Protein AF-A0A5C9EFV5-F1 (afdb_monomer)

Radius of gyration: 34.02 Å; Cα contacts (8 Å, |Δi|>4): 359; chains: 1; bounding box: 57×79×94 Å

Sequence (407 aa):
MDTKHDFLTAEFLHILFFQQKNLLIYPYVDIENLRTLEKFLIGYKIIEIESSDLFNIKDVVTLEIEENESRQKSFFIISNLPRKDIQALSKVKGLHCIINTSANLTDLKTQAFILYNKKRQQFVNYPMEEQDLTFEKKIFAEKNDDESYSSTLDKIHEISKKLVYKINAESNKKKVSEILEEYSKEEAQKIIEYTLNFYGIEASVLDLEMVGNTKHSANNSNGNRTIDSTISEEYQKIISSNKMLSAEFVPTLHDYRFNNVNESNLDLDELYSPESLYIYLRKHHWKDGIPKDFLKEWLKMENTGYKLTEQDILDFEILLNELKVPTKTLLNIMDTKNLNKKHEKPLIKQENPFSPKNQKETMEKKIRDMKKRSSEAIPSVEDFENFKVWILRKLDNLEHSLDKNFG

Mean predicted aligned error: 20.83 Å

Foldseek 3Di:
DDDLCNQVDLLLLCQVQLVLAEAEEDDFDDVSSVVLSVLSVPQADEAEEEPVVDPQVLVVQLVVQVVPLPPTHHEYEYEADDPVVVVVNLPRPSYGYYYHHNDDCLPPDGPRYFYAYPVVRDTDPDPPVPDDSPVSVCLVVVDPDPVRSSVVSVLLVVLLVVLVVVLVVDDDLVVLCVSCVVDQLVVSVSSVSSSCNRNVPDCVSHPNPPNDDPDDDDDDDPDDDDPLNVQLVLLVLQCPFPVLLNVLLQVLLLVCCVVPPDPVPDDPCLNPDSSNVSSCCCVPPAVVHDDLVSVLSSQVSPPVNDDDDPVNLVSVLVSCVVRVPPPVSVVVSPVVPPPPDDDDDDDDDDDDDDDDDDDDDPPVVVVVVVVPPPDDDQDDVVPVVVNVVVVVVVVVVVVVVVVVVVD

pLDDT: mean 72.04, std 18.3, range [24.36, 94.25]

Solvent-accessible surface area (backbone atoms only — not comparable to full-atom values): 25066 Å² total; per-residue (Å²): 132,90,54,67,61,77,60,78,44,44,68,50,41,42,38,49,44,45,62,57,47,22,37,32,41,24,55,59,68,65,63,75,42,54,57,52,52,54,68,43,46,79,80,47,46,80,43,80,42,62,44,89,80,47,98,54,59,57,60,56,53,50,52,56,49,69,76,24,77,88,80,50,52,62,31,34,42,35,36,66,46,52,68,72,55,53,61,57,48,59,70,51,80,91,67,36,37,42,38,31,15,68,54,90,57,93,82,67,86,60,91,62,46,41,39,35,33,62,88,76,73,41,58,75,77,49,74,63,90,79,53,90,52,65,64,46,44,44,52,62,67,74,48,101,46,91,66,54,44,48,55,51,52,50,50,52,50,55,50,32,52,53,48,52,54,51,60,72,68,65,85,55,75,73,62,55,51,66,75,36,67,91,42,56,64,72,53,38,49,48,48,49,50,21,35,33,61,75,70,70,50,66,67,87,81,52,80,78,72,68,79,66,80,94,68,90,76,94,76,88,77,97,66,84,80,49,73,65,56,56,46,48,54,51,50,50,50,49,58,70,48,57,66,69,62,31,64,30,43,55,58,47,51,52,54,49,39,70,77,75,48,67,72,91,78,52,56,78,62,41,77,74,34,69,66,50,32,47,45,48,38,43,67,74,75,21,69,95,44,84,52,70,66,58,55,51,54,49,71,60,21,75,87,71,67,54,82,83,48,78,65,54,52,51,52,50,53,53,51,39,56,75,69,69,51,70,70,85,57,52,68,77,64,64,73,61,84,76,80,88,83,84,83,79,82,88,81,90,82,89,82,85,80,91,86,90,89,86,91,82,82,66,66,74,62,54,62,63,56,64,79,70,65,90,76,75,78,80,62,56,75,89,47,47,69,62,29,49,54,52,50,54,55,51,52,55,53,50,52,61,52,51,57,67,75,76,110

Secondary structure (DSSP, 8-state):
---TTTT-SHHHHIIIIIS--EEEEES---HHHHHGGGGG-TT-EEEEEEGGG-S-HHHHHHHHHHHHTTT--EEEEEES--HHHHHHHTT-TT--EEEE--S--TT---SSEEEEETTTTEESSS-GGGS--HHHHHHHHT-SSTTHHHHHHHHHHHHHHHHHHHHHTS--THHHHHHTTTS-HHHHHHHHHHHHHHHT--GGGS-GGGGS--S-----------HHHHHHHHHHHHHTS-HHHHHHHHHHHHHHHHHHS-GGGS-HHHHH-HHHHHHHHHHHT-TTSS-HHHHHHHHHTTTT-----HHHHHHHHHHHHHTT--GGGTHHHHT---SSS------------------SSSHHHHHHHHTS-S-PPPPPTTSHHHHHHHHHHHHHHHHHHHHTT--

Nearest PDB structures (foldseek):
  6gco-assembly1_B  TM=2.191E-01  e=9.949E-02  Aquifex aeolicus VF5
  8glv-assembly1_Lm  TM=2.754E-01  e=6.077E+00  Chlamydomonas reinhardtii

Structure (mmCIF, N/CA/C/O backbone):
data_AF-A0A5C9EFV5-F1
#
_entry.id   AF-A0A5C9EFV5-F1
#
loop_
_atom_site.group_PDB
_atom_site.id
_atom_site.type_symbol
_atom_site.label_atom_id
_atom_site.label_alt_id
_atom_site.label_comp_id
_atom_site.label_asym_id
_atom_site.label_entity_id
_atom_site.label_seq_id
_atom_site.pdbx_PDB_ins_code
_atom_site.Cartn_x
_atom_site.Cartn_y
_atom_site.Cartn_z
_atom_site.occupancy
_atom_site.B_iso_or_equiv
_atom_site.auth_seq_id
_atom_site.auth_comp_id
_atom_site.auth_asym_id
_atom_site.auth_atom_id
_atom_site.pdbx_PDB_model_num
ATOM 1 N N . MET A 1 1 ? -17.989 5.812 -25.785 1.00 41.50 1 MET A N 1
ATOM 2 C CA . MET A 1 1 ? -17.240 7.029 -25.438 1.00 41.50 1 MET A CA 1
ATOM 3 C C . MET A 1 1 ? -16.532 6.699 -24.149 1.00 41.50 1 MET A C 1
ATOM 5 O O . MET A 1 1 ? -17.233 6.353 -23.207 1.00 41.50 1 MET A O 1
ATOM 9 N N . ASP A 1 2 ? -15.203 6.677 -24.162 1.00 46.69 2 ASP A N 1
ATOM 10 C CA . ASP A 1 2 ? -14.411 6.432 -22.956 1.00 46.69 2 ASP A CA 1
ATOM 11 C C . ASP A 1 2 ? -14.630 7.619 -22.016 1.00 46.69 2 ASP A C 1
ATOM 13 O O . ASP A 1 2 ? -14.449 8.772 -22.418 1.00 46.69 2 ASP A O 1
ATOM 17 N N . THR A 1 3 ? -15.098 7.369 -20.796 1.00 54.97 3 THR A N 1
ATOM 18 C CA . THR A 1 3 ? -15.036 8.399 -19.762 1.00 54.97 3 THR A CA 1
ATOM 19 C C . THR A 1 3 ? -13.633 8.361 -19.176 1.00 54.97 3 THR A C 1
ATOM 21 O O . THR A 1 3 ? -13.035 7.291 -19.060 1.00 54.97 3 THR A O 1
ATOM 24 N N . LYS A 1 4 ? -13.083 9.518 -18.785 1.00 60.75 4 LYS A N 1
ATOM 25 C CA . LYS A 1 4 ? -11.740 9.571 -18.182 1.00 60.75 4 LYS A CA 1
ATOM 26 C C . LYS A 1 4 ? -11.605 8.630 -16.973 1.00 60.75 4 LYS A C 1
ATOM 28 O O . LYS A 1 4 ? -10.509 8.193 -16.676 1.00 60.75 4 LYS A O 1
ATOM 33 N N . HIS A 1 5 ? -12.709 8.254 -16.326 1.00 65.81 5 HIS A N 1
ATOM 34 C CA . HIS A 1 5 ? -12.745 7.435 -15.113 1.00 65.81 5 HIS A CA 1
ATOM 35 C C . HIS A 1 5 ? -13.017 5.940 -15.360 1.00 65.81 5 HIS A C 1
ATOM 37 O O . HIS A 1 5 ? -13.234 5.203 -14.404 1.00 65.81 5 HIS A O 1
ATOM 43 N N . ASP A 1 6 ? -12.983 5.467 -16.610 1.00 72.12 6 ASP A N 1
ATOM 44 C CA . ASP A 1 6 ? -13.319 4.080 -16.980 1.00 72.12 6 ASP A CA 1
ATOM 45 C C . ASP A 1 6 ? -12.521 3.001 -16.218 1.00 72.12 6 ASP A C 1
ATOM 47 O O . ASP A 1 6 ? -12.965 1.857 -16.120 1.00 72.12 6 ASP A O 1
ATOM 51 N N . PHE A 1 7 ? -11.332 3.341 -15.716 1.00 84.19 7 PHE A N 1
ATOM 52 C CA . PHE A 1 7 ? -10.447 2.418 -15.005 1.00 84.19 7 PHE A CA 1
ATOM 53 C C . PHE A 1 7 ? -10.453 2.591 -13.481 1.00 84.19 7 PHE A C 1
ATOM 55 O O . PHE A 1 7 ? -9.863 1.775 -12.773 1.00 84.19 7 PHE A O 1
ATOM 62 N N . LEU A 1 8 ? -11.144 3.603 -12.952 1.00 85.81 8 LEU A N 1
ATOM 63 C CA . LEU A 1 8 ? -11.258 3.830 -11.513 1.00 85.81 8 LEU A CA 1
ATOM 64 C C . LEU A 1 8 ? -12.313 2.900 -10.913 1.00 85.81 8 LEU A C 1
ATOM 66 O O . LEU A 1 8 ? -13.457 3.281 -10.681 1.00 85.81 8 LEU A O 1
ATOM 70 N N . THR A 1 9 ? -11.919 1.650 -10.693 1.00 89.31 9 THR A N 1
ATOM 71 C CA . THR A 1 9 ? -12.794 0.601 -10.159 1.00 89.31 9 THR A CA 1
ATOM 72 C C . THR A 1 9 ? -12.102 -0.175 -9.040 1.00 89.31 9 THR A C 1
ATOM 74 O O . THR A 1 9 ? -10.874 -0.143 -8.904 1.00 89.31 9 THR A O 1
ATOM 77 N N . ALA A 1 10 ? -12.896 -0.891 -8.241 1.00 89.81 10 ALA A N 1
ATOM 78 C CA . ALA A 1 10 ? -12.413 -1.723 -7.139 1.00 89.81 10 ALA A CA 1
ATOM 79 C 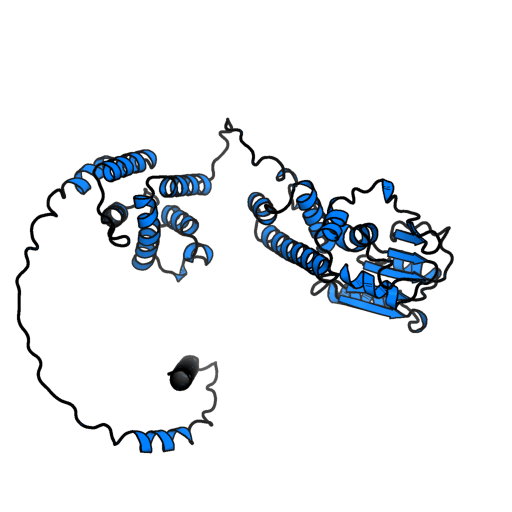C . ALA A 1 10 ? -11.433 -2.806 -7.614 1.00 89.81 10 ALA A C 1
ATOM 81 O O . ALA A 1 10 ? -10.471 -3.126 -6.923 1.00 89.81 10 ALA A O 1
ATOM 82 N N . GLU A 1 11 ? -11.645 -3.330 -8.816 1.00 92.56 11 GLU A N 1
ATOM 83 C CA . GLU A 1 11 ? -10.840 -4.365 -9.446 1.00 92.56 11 GLU A CA 1
ATOM 84 C C . GLU A 1 11 ? -9.418 -3.870 -9.748 1.00 92.56 11 GLU A C 1
ATOM 86 O O . GLU A 1 11 ? -8.435 -4.537 -9.417 1.00 92.56 11 GLU A O 1
ATOM 91 N N . PHE A 1 12 ? -9.289 -2.682 -10.346 1.00 92.88 12 PHE A N 1
ATOM 92 C CA . PHE A 1 12 ? -7.975 -2.093 -10.620 1.00 92.88 12 PHE A CA 1
ATOM 93 C C . PHE A 1 12 ? -7.269 -1.662 -9.335 1.00 92.88 12 PHE A C 1
ATOM 95 O O . PHE A 1 12 ? -6.064 -1.887 -9.215 1.00 92.88 12 PHE A O 1
ATOM 102 N N . LEU A 1 13 ? -8.008 -1.130 -8.354 1.00 92.62 13 LEU A N 1
ATOM 103 C CA . LEU A 1 13 ? -7.461 -0.817 -7.034 1.00 92.62 13 LEU A CA 1
ATOM 104 C C . LEU A 1 13 ? -6.900 -2.073 -6.350 1.00 92.62 13 LEU A C 1
ATOM 106 O O . LEU A 1 13 ? -5.779 -2.063 -5.844 1.00 92.62 13 LEU A O 1
ATOM 110 N N . HIS A 1 14 ? -7.652 -3.172 -6.378 1.00 93.69 14 HIS A N 1
ATOM 111 C CA . HIS A 1 14 ? -7.229 -4.449 -5.814 1.00 93.69 14 HIS A CA 1
ATOM 112 C C . HIS A 1 14 ? -5.918 -4.943 -6.439 1.00 93.69 14 HIS A C 1
ATOM 114 O O . HIS A 1 14 ? -4.986 -5.307 -5.724 1.00 93.69 14 HIS A O 1
ATOM 120 N N . ILE A 1 15 ? -5.821 -4.925 -7.771 1.00 93.31 15 ILE A N 1
ATOM 121 C CA . ILE A 1 15 ? -4.638 -5.407 -8.498 1.00 93.31 15 ILE A CA 1
ATOM 122 C C . ILE A 1 15 ? -3.411 -4.534 -8.234 1.00 93.31 15 ILE A C 1
ATOM 124 O O . ILE A 1 15 ? -2.340 -5.061 -7.925 1.00 93.31 15 ILE A O 1
ATOM 128 N N . LEU A 1 16 ? -3.563 -3.221 -8.412 1.00 93.19 16 LEU A N 1
ATOM 129 C CA . LEU A 1 16 ? -2.438 -2.292 -8.464 1.00 93.19 16 LEU A CA 1
ATOM 130 C C . LEU A 1 16 ? -1.986 -1.871 -7.069 1.00 93.19 16 LEU A C 1
ATOM 132 O O . LEU A 1 16 ? -0.789 -1.850 -6.807 1.00 93.19 16 LEU A O 1
ATOM 136 N N . PHE A 1 17 ? -2.925 -1.589 -6.163 1.00 92.69 17 PHE A N 1
ATOM 137 C CA . PHE A 1 17 ? -2.597 -1.135 -4.816 1.00 92.69 17 PHE A CA 1
ATOM 138 C C . PHE A 1 17 ? -2.455 -2.306 -3.840 1.00 92.69 17 PHE A C 1
ATOM 140 O O . PHE A 1 17 ? -1.392 -2.484 -3.267 1.00 92.69 17 PHE A O 1
ATOM 147 N N . PHE A 1 18 ? -3.464 -3.159 -3.652 1.00 91.38 18 PHE A N 1
ATOM 148 C CA . PHE A 1 18 ? -3.386 -4.190 -2.600 1.00 91.38 18 PHE A CA 1
ATOM 149 C C . PHE A 1 18 ? -2.486 -5.377 -2.973 1.00 91.38 18 PHE A C 1
ATOM 151 O O . PHE A 1 18 ? -1.649 -5.815 -2.182 1.00 91.38 18 PHE A O 1
ATOM 158 N N . GLN A 1 19 ? -2.641 -5.900 -4.188 1.00 90.12 19 GLN A N 1
ATOM 159 C CA . GLN A 1 19 ? -1.927 -7.094 -4.646 1.00 90.12 19 GLN A CA 1
ATOM 160 C C . GLN A 1 19 ? -0.561 -6.790 -5.270 1.00 90.12 19 GLN A C 1
ATOM 162 O O . GLN A 1 19 ? 0.236 -7.712 -5.430 1.00 90.12 19 GLN A O 1
ATOM 167 N N . GLN A 1 20 ? -0.292 -5.532 -5.638 1.00 90.38 20 GLN A N 1
ATOM 168 C CA . GLN A 1 20 ? 0.969 -5.094 -6.250 1.00 90.38 20 GLN A CA 1
ATOM 169 C C . GLN A 1 20 ? 1.360 -5.896 -7.511 1.00 90.38 20 GLN A C 1
ATOM 171 O O . GLN A 1 20 ? 2.540 -6.136 -7.781 1.00 90.38 20 GLN A O 1
ATOM 176 N N . LYS A 1 21 ? 0.369 -6.339 -8.300 1.00 91.50 21 LYS A N 1
ATOM 177 C CA . LYS A 1 21 ? 0.579 -7.183 -9.491 1.00 91.50 21 LYS A CA 1
ATOM 178 C C . LYS A 1 21 ? 0.757 -6.343 -10.753 1.00 91.50 21 LYS A C 1
ATOM 180 O O . LYS A 1 21 ? 0.131 -5.300 -10.917 1.00 91.50 21 LYS A O 1
ATOM 185 N N . ASN A 1 22 ? 1.565 -6.845 -11.688 1.00 93.25 22 ASN A N 1
ATOM 186 C CA . ASN A 1 22 ? 1.718 -6.210 -12.994 1.00 93.25 22 ASN A CA 1
ATOM 187 C C . ASN A 1 22 ? 0.453 -6.367 -13.829 1.00 93.25 22 ASN A C 1
ATOM 189 O O . ASN A 1 22 ? -0.127 -7.454 -13.904 1.00 93.25 22 ASN A O 1
ATOM 193 N N . LEU A 1 23 ? 0.080 -5.303 -14.524 1.00 93.62 23 LEU A N 1
ATOM 194 C CA . LEU A 1 23 ? -1.123 -5.247 -15.333 1.00 93.62 23 LEU A CA 1
ATOM 195 C C . LEU A 1 23 ? -0.762 -5.074 -16.804 1.00 93.62 23 LEU A C 1
ATOM 197 O O . LEU A 1 23 ? 0.109 -4.292 -17.169 1.00 93.62 23 LEU A O 1
ATOM 201 N N . LEU A 1 24 ? -1.462 -5.793 -17.667 1.00 92.75 24 LEU A N 1
ATOM 202 C CA . LEU A 1 24 ? -1.334 -5.684 -19.105 1.00 92.75 24 LEU A CA 1
ATOM 203 C C . LEU A 1 24 ? -2.719 -5.454 -19.709 1.00 92.75 24 LEU A C 1
ATOM 205 O O . LEU A 1 24 ? -3.578 -6.335 -19.677 1.00 92.75 24 LEU A O 1
ATOM 209 N N . ILE A 1 25 ? -2.913 -4.278 -20.301 1.00 91.81 25 ILE A N 1
ATOM 210 C CA . ILE A 1 25 ? -4.151 -3.857 -20.955 1.00 91.81 25 ILE A CA 1
ATOM 211 C C . ILE A 1 25 ? -4.016 -3.989 -22.476 1.00 91.81 25 ILE A C 1
ATOM 213 O O . ILE A 1 25 ? -3.054 -3.513 -23.083 1.00 91.81 25 ILE A O 1
ATOM 217 N N . TYR A 1 26 ? -5.004 -4.637 -23.096 1.00 90.25 26 TYR A N 1
ATOM 218 C CA . TYR A 1 26 ? -5.111 -4.752 -24.549 1.00 90.25 26 TYR A CA 1
ATOM 219 C C . TYR A 1 26 ? -6.584 -4.795 -25.004 1.00 90.25 26 TYR A C 1
ATOM 221 O O . TYR A 1 26 ? -7.461 -5.232 -24.256 1.00 90.25 26 TYR A O 1
ATOM 229 N N . PRO A 1 27 ? -6.905 -4.398 -26.248 1.00 86.94 27 PRO A N 1
ATOM 230 C CA . PRO A 1 27 ? -6.030 -3.671 -27.169 1.00 86.94 27 PRO A CA 1
ATOM 231 C C . PRO A 1 27 ? -5.712 -2.265 -26.641 1.00 86.94 27 PRO A C 1
ATOM 233 O O . PRO A 1 27 ? -6.277 -1.851 -25.632 1.00 86.94 27 PRO A O 1
ATOM 236 N N . TYR A 1 28 ? -4.820 -1.565 -27.342 1.00 85.25 28 TYR A N 1
ATOM 237 C CA . TYR A 1 28 ? -4.296 -0.261 -26.945 1.00 85.25 28 TYR A CA 1
ATOM 238 C C . TYR A 1 28 ? -5.394 0.712 -26.503 1.00 85.25 28 TYR A C 1
ATOM 240 O O . TYR A 1 28 ? -6.413 0.857 -27.184 1.00 85.25 28 TYR A O 1
ATOM 248 N N . VAL A 1 29 ? -5.148 1.386 -25.383 1.00 85.88 29 VAL A N 1
ATOM 249 C CA . VAL A 1 29 ? -6.009 2.432 -24.822 1.00 85.88 29 VAL A CA 1
ATOM 250 C C . VAL A 1 29 ? -5.252 3.753 -24.783 1.00 85.88 29 VAL A C 1
ATOM 252 O O . VAL A 1 29 ? -4.029 3.756 -24.695 1.00 85.88 29 VAL A O 1
ATOM 255 N N . ASP A 1 30 ? -5.963 4.874 -24.861 1.00 84.12 30 ASP A N 1
ATOM 256 C CA . ASP A 1 30 ? -5.348 6.190 -24.695 1.00 84.12 30 ASP A CA 1
ATOM 257 C C . ASP A 1 30 ? -4.589 6.288 -23.358 1.00 84.12 30 ASP A C 1
ATOM 259 O O . ASP A 1 30 ? -5.085 5.855 -22.312 1.00 84.12 30 ASP A O 1
ATOM 263 N N . ILE A 1 31 ? -3.389 6.869 -23.406 1.00 80.75 31 ILE A N 1
ATOM 264 C CA . ILE A 1 31 ? -2.527 7.089 -22.244 1.00 80.75 31 ILE A CA 1
ATOM 265 C C . ILE A 1 31 ? -3.243 7.982 -21.230 1.00 80.75 31 ILE A C 1
ATOM 267 O O . ILE A 1 31 ? -3.146 7.717 -20.035 1.00 80.75 31 ILE A O 1
ATOM 271 N N . GLU A 1 32 ? -4.035 8.968 -21.672 1.00 82.50 32 GLU A N 1
ATOM 272 C CA . GLU A 1 32 ? -4.800 9.823 -20.750 1.00 82.50 32 GLU A CA 1
ATOM 273 C C . GLU A 1 32 ? -5.741 9.019 -19.844 1.00 82.50 32 GLU A C 1
ATOM 275 O O . GLU A 1 32 ? -5.890 9.337 -18.664 1.00 82.50 32 GLU A O 1
ATOM 280 N N . ASN A 1 33 ? -6.339 7.946 -20.365 1.00 81.12 33 ASN A N 1
ATOM 281 C CA . ASN A 1 33 ? -7.202 7.083 -19.566 1.00 81.12 33 ASN A CA 1
ATOM 282 C C . ASN A 1 33 ? -6.381 6.237 -18.586 1.00 81.12 33 ASN A C 1
ATOM 284 O O . ASN A 1 33 ? -6.825 6.001 -17.466 1.00 81.12 33 ASN A O 1
ATOM 288 N N . LEU A 1 34 ? -5.176 5.808 -18.969 1.00 83.75 34 LEU A N 1
ATOM 289 C CA . LEU A 1 34 ? -4.280 5.061 -18.082 1.00 83.75 34 LEU A CA 1
ATOM 290 C C . LEU A 1 34 ? -3.719 5.920 -16.953 1.00 83.75 34 LEU A C 1
ATOM 292 O O . LEU A 1 34 ? -3.556 5.410 -15.850 1.00 83.75 34 LEU A O 1
ATOM 296 N N . ARG A 1 35 ? -3.500 7.218 -17.186 1.00 83.31 35 ARG A N 1
ATOM 297 C CA . ARG A 1 35 ? -3.060 8.155 -16.142 1.00 83.31 35 ARG A CA 1
ATOM 298 C C . ARG A 1 35 ? -4.023 8.233 -14.962 1.00 83.31 35 ARG A C 1
ATOM 300 O O . ARG A 1 35 ? -3.625 8.546 -13.850 1.00 83.31 35 ARG A O 1
ATOM 307 N N . THR A 1 36 ? -5.295 7.883 -15.147 1.00 85.50 36 THR A N 1
ATOM 308 C CA . THR A 1 36 ? -6.224 7.803 -14.009 1.00 85.50 36 THR A CA 1
ATOM 309 C C . THR A 1 36 ? -5.881 6.690 -13.023 1.00 85.50 36 THR A C 1
ATOM 311 O O . THR A 1 36 ? -6.166 6.834 -11.837 1.00 85.50 36 THR A O 1
ATOM 314 N N . LEU A 1 37 ? -5.194 5.633 -13.469 1.00 88.00 37 LEU A N 1
ATOM 315 C CA . LEU A 1 37 ? -4.708 4.560 -12.601 1.00 88.00 37 LEU A CA 1
ATOM 316 C C . LEU A 1 37 ? -3.532 4.998 -11.722 1.00 88.00 37 LEU A C 1
ATOM 318 O O . LEU A 1 37 ? -3.262 4.337 -10.723 1.00 88.00 37 LEU A O 1
ATOM 322 N N . GLU A 1 38 ? -2.873 6.120 -12.032 1.00 87.75 38 GLU A N 1
ATOM 323 C CA . GLU A 1 38 ? -1.798 6.681 -11.201 1.00 87.75 38 GLU A CA 1
ATOM 324 C C . GLU A 1 38 ? -2.267 6.984 -9.781 1.00 87.75 38 GLU A C 1
ATOM 326 O O . GLU A 1 38 ? -1.493 6.868 -8.833 1.00 87.75 38 GLU A O 1
ATOM 331 N N . LYS A 1 39 ? -3.562 7.273 -9.613 1.00 87.25 39 LYS A N 1
ATOM 332 C CA . LYS A 1 39 ? -4.186 7.476 -8.303 1.00 87.25 39 LYS A CA 1
ATOM 333 C C . LYS A 1 39 ? -4.067 6.252 -7.381 1.00 87.25 39 LYS A C 1
ATOM 335 O O . LYS A 1 39 ? -4.182 6.397 -6.169 1.00 87.25 39 LYS A O 1
ATOM 340 N N . PHE A 1 40 ? -3.826 5.055 -7.923 1.00 90.50 40 PHE A N 1
ATOM 341 C CA . PHE A 1 40 ? -3.600 3.828 -7.148 1.00 90.50 40 PHE A CA 1
ATOM 342 C C . PHE A 1 40 ? -2.117 3.523 -6.902 1.00 90.50 40 PHE A C 1
ATOM 344 O O . PHE A 1 40 ? -1.806 2.525 -6.262 1.00 90.50 40 PHE A O 1
ATOM 351 N N . LEU A 1 41 ? -1.190 4.347 -7.396 1.00 89.25 41 LEU A N 1
ATOM 352 C CA . LEU A 1 41 ? 0.256 4.093 -7.353 1.00 89.25 41 LEU A CA 1
ATOM 353 C C . LEU A 1 41 ? 0.960 4.900 -6.253 1.00 89.25 41 LEU A C 1
ATOM 355 O O . LEU A 1 41 ? 2.090 5.363 -6.413 1.00 89.25 41 LEU A O 1
ATOM 359 N N . ILE A 1 42 ? 0.291 5.080 -5.117 1.00 87.69 42 ILE A N 1
ATOM 360 C CA . ILE A 1 42 ? 0.806 5.876 -4.000 1.00 87.69 42 ILE A CA 1
ATOM 361 C C . ILE A 1 42 ? 2.097 5.259 -3.452 1.00 87.69 42 ILE A C 1
ATOM 363 O O . ILE A 1 42 ? 2.193 4.051 -3.230 1.00 87.69 42 ILE A O 1
ATOM 367 N N . GLY A 1 43 ? 3.101 6.113 -3.243 1.00 84.38 43 GLY A N 1
ATOM 368 C CA . GLY A 1 43 ? 4.431 5.722 -2.776 1.00 84.38 43 GLY A CA 1
ATOM 369 C C . GLY A 1 43 ? 5.413 5.341 -3.890 1.00 84.38 43 GLY A C 1
ATOM 370 O O . GLY A 1 43 ? 6.610 5.236 -3.615 1.00 84.38 43 GLY A O 1
ATOM 371 N N . TYR A 1 44 ? 4.959 5.200 -5.139 1.00 89.38 44 TYR A N 1
ATOM 372 C CA . TYR A 1 44 ? 5.829 4.906 -6.279 1.00 89.38 44 TYR A CA 1
ATOM 373 C C . TYR A 1 44 ? 6.368 6.166 -6.965 1.00 89.38 44 TYR A C 1
ATOM 375 O O . TYR A 1 44 ? 5.717 7.208 -7.021 1.00 89.38 44 TYR A O 1
ATOM 383 N N . LYS A 1 45 ? 7.562 6.041 -7.551 1.00 89.75 45 LYS A N 1
ATOM 384 C CA . LYS A 1 45 ? 8.064 6.941 -8.591 1.00 89.75 45 LYS A CA 1
ATOM 385 C C . LYS A 1 45 ? 7.536 6.448 -9.938 1.00 89.75 45 LYS A C 1
ATOM 387 O O . LYS A 1 45 ? 7.908 5.363 -10.381 1.00 89.75 45 LYS A O 1
ATOM 392 N N . ILE A 1 46 ? 6.667 7.223 -10.578 1.00 90.50 46 ILE A N 1
ATOM 393 C CA . ILE A 1 46 ? 6.043 6.842 -11.852 1.00 90.50 46 ILE A CA 1
ATOM 394 C C . ILE A 1 46 ? 6.991 7.172 -13.008 1.00 90.50 46 ILE A C 1
ATOM 396 O O . ILE A 1 46 ? 7.540 8.272 -13.076 1.00 90.50 46 ILE A O 1
ATOM 400 N N . ILE A 1 47 ? 7.191 6.207 -13.905 1.00 89.75 47 ILE A N 1
ATOM 401 C CA . ILE A 1 47 ? 8.068 6.323 -15.071 1.00 89.75 47 ILE A CA 1
ATOM 402 C C . ILE A 1 47 ? 7.281 5.906 -16.309 1.00 89.75 47 ILE A C 1
ATOM 404 O O . ILE A 1 47 ? 6.945 4.735 -16.491 1.00 89.75 47 ILE A O 1
ATOM 408 N N . GLU A 1 48 ? 6.983 6.878 -17.165 1.00 89.50 48 GLU A N 1
ATOM 409 C CA . GLU A 1 48 ? 6.334 6.639 -18.451 1.00 89.50 48 GLU A CA 1
ATOM 410 C C . GLU A 1 48 ? 7.388 6.287 -19.508 1.00 89.50 48 GLU A C 1
ATOM 412 O O . GLU A 1 48 ? 8.393 6.983 -19.661 1.00 89.50 48 GLU A O 1
ATOM 417 N N . ILE A 1 49 ? 7.162 5.195 -20.238 1.00 88.25 49 ILE A N 1
ATOM 418 C CA . ILE A 1 49 ? 8.036 4.730 -21.312 1.00 88.25 49 ILE A CA 1
ATOM 419 C C . ILE A 1 49 ? 7.206 4.503 -22.572 1.00 88.25 49 ILE A C 1
ATOM 421 O O . ILE A 1 49 ? 6.316 3.650 -22.603 1.00 88.25 49 ILE A O 1
ATOM 425 N N . GLU A 1 50 ? 7.554 5.203 -23.648 1.00 84.25 50 GLU A N 1
ATOM 426 C CA . GLU A 1 50 ? 7.040 4.900 -24.978 1.00 84.25 50 GLU A CA 1
ATOM 427 C C . GLU A 1 50 ? 7.987 3.926 -25.694 1.00 84.25 50 GLU A C 1
ATOM 429 O O . GLU A 1 50 ? 9.163 4.210 -25.923 1.00 84.25 50 GLU A O 1
ATOM 434 N N . SER A 1 51 ? 7.491 2.730 -26.027 1.00 77.12 51 SER A N 1
ATOM 435 C CA . SER A 1 51 ? 8.324 1.655 -26.585 1.00 77.12 51 SER A CA 1
ATOM 436 C C . SER A 1 51 ? 8.907 1.973 -27.966 1.00 77.12 51 SER A C 1
ATOM 438 O O . SER A 1 51 ? 9.829 1.276 -28.389 1.00 77.12 51 SER A O 1
ATOM 440 N N . SER A 1 52 ? 8.383 2.966 -28.689 1.00 70.44 52 SER A N 1
ATOM 441 C CA . SER A 1 52 ? 8.931 3.390 -29.985 1.00 70.44 52 SER A CA 1
ATOM 442 C C . SER A 1 52 ? 10.334 3.981 -29.873 1.00 70.44 52 SER A C 1
ATOM 444 O O . SER A 1 52 ? 11.083 3.944 -30.848 1.00 70.44 52 SER A O 1
ATOM 446 N N . ASP A 1 53 ? 10.699 4.475 -28.689 1.00 62.19 53 ASP A N 1
ATOM 447 C CA . ASP A 1 53 ? 11.860 5.347 -28.514 1.00 62.19 53 ASP A CA 1
ATOM 448 C C . ASP A 1 53 ? 13.070 4.611 -27.918 1.00 62.19 53 ASP A C 1
ATOM 450 O O . ASP A 1 53 ? 14.171 5.159 -27.849 1.00 62.19 53 ASP A O 1
ATOM 454 N N . LEU A 1 54 ? 12.899 3.346 -27.514 1.00 70.25 54 LEU A N 1
ATOM 455 C CA . LEU A 1 54 ? 13.925 2.565 -26.827 1.00 70.25 54 LEU A CA 1
ATOM 456 C C . LEU A 1 54 ? 14.234 1.254 -27.548 1.00 70.25 54 LEU A C 1
ATOM 458 O O . LEU A 1 54 ? 13.399 0.362 -27.661 1.00 70.25 54 LEU A O 1
ATOM 462 N N . PHE A 1 55 ? 15.499 1.091 -27.943 1.00 67.75 55 PHE A N 1
ATOM 463 C CA . PHE A 1 55 ? 15.998 -0.145 -28.555 1.00 67.75 55 PHE A CA 1
ATOM 464 C C . PHE A 1 55 ? 16.074 -1.331 -27.579 1.00 67.75 55 PHE A C 1
ATOM 466 O O . PHE A 1 55 ? 16.104 -2.479 -28.021 1.00 67.75 55 PHE A O 1
ATOM 473 N N . ASN A 1 56 ? 16.137 -1.078 -26.266 1.00 82.25 56 ASN A N 1
ATOM 474 C CA . ASN A 1 56 ? 16.250 -2.130 -25.257 1.00 82.25 56 ASN A CA 1
ATOM 475 C C . ASN A 1 56 ? 15.576 -1.738 -23.935 1.00 82.25 56 ASN A C 1
ATOM 477 O O . ASN A 1 56 ? 16.221 -1.394 -22.947 1.00 82.25 56 ASN A O 1
ATOM 481 N N . ILE A 1 57 ? 14.245 -1.793 -23.931 1.00 87.31 57 ILE A N 1
ATOM 482 C CA . ILE A 1 57 ? 13.426 -1.438 -22.767 1.00 87.31 57 ILE A CA 1
ATOM 483 C C . ILE A 1 57 ? 13.718 -2.290 -21.529 1.00 87.31 57 ILE A C 1
ATOM 485 O O . ILE A 1 57 ? 13.608 -1.804 -20.408 1.00 87.31 57 ILE A O 1
ATOM 489 N N . LYS A 1 58 ? 14.108 -3.556 -21.717 1.00 89.00 58 LYS A N 1
ATOM 490 C CA . LYS A 1 58 ? 14.393 -4.460 -20.605 1.00 89.00 58 LYS A CA 1
ATOM 491 C C . LYS A 1 58 ? 15.556 -3.933 -19.772 1.00 89.00 58 LYS A C 1
ATOM 493 O O . LYS A 1 58 ? 15.428 -3.864 -18.557 1.00 89.00 58 LYS A O 1
ATOM 498 N N . ASP A 1 59 ? 16.644 -3.545 -20.426 1.00 86.94 59 ASP A N 1
ATOM 499 C CA . ASP A 1 59 ? 17.842 -3.076 -19.732 1.00 86.94 59 ASP A CA 1
ATOM 500 C C . ASP A 1 59 ? 17.583 -1.740 -19.029 1.00 86.94 59 ASP A C 1
ATOM 502 O O . ASP A 1 59 ? 17.986 -1.576 -17.883 1.00 86.94 59 ASP A O 1
ATOM 506 N N . VAL A 1 60 ? 16.834 -0.828 -19.661 1.00 87.56 60 VAL A N 1
ATOM 507 C CA . VAL A 1 60 ? 16.424 0.446 -19.040 1.00 87.56 60 VAL A CA 1
ATOM 508 C C . VAL A 1 60 ? 15.617 0.203 -17.764 1.00 87.56 60 VAL A C 1
ATOM 510 O O . VAL A 1 60 ? 15.917 0.773 -16.721 1.00 87.56 60 VAL A O 1
ATOM 513 N N . VAL A 1 61 ? 14.618 -0.679 -17.832 1.00 89.38 61 VAL A N 1
ATOM 514 C CA . VAL A 1 61 ? 13.782 -1.029 -16.678 1.00 89.38 61 VAL A CA 1
ATOM 515 C C . VAL A 1 61 ? 14.601 -1.714 -15.585 1.00 89.38 61 VAL A C 1
ATOM 517 O O . VAL A 1 61 ? 14.424 -1.407 -14.411 1.00 89.38 61 VAL A O 1
ATOM 520 N N . THR A 1 62 ? 15.495 -2.639 -15.944 1.00 89.44 62 THR A N 1
ATOM 521 C CA . THR A 1 62 ? 16.340 -3.342 -14.969 1.00 89.44 62 THR A CA 1
ATOM 522 C C . THR A 1 62 ? 17.279 -2.383 -14.241 1.00 89.44 62 THR A C 1
ATOM 524 O O . THR A 1 62 ? 17.312 -2.418 -13.016 1.00 89.44 62 THR A O 1
ATOM 527 N N . LEU A 1 63 ? 17.963 -1.491 -14.964 1.00 87.00 63 LEU A N 1
ATOM 528 C CA . LEU A 1 63 ? 18.848 -0.489 -14.362 1.00 87.00 63 LEU A CA 1
ATOM 529 C C . LEU A 1 63 ? 18.093 0.415 -13.384 1.00 87.00 63 LEU A C 1
ATOM 531 O O . LEU A 1 63 ? 18.532 0.614 -12.257 1.00 87.00 63 LEU A O 1
ATOM 535 N N . GLU A 1 64 ? 16.921 0.908 -13.780 1.00 87.38 64 GLU A N 1
ATOM 536 C CA . GLU A 1 64 ? 16.125 1.788 -12.925 1.00 87.38 64 GLU A CA 1
ATOM 537 C C . GLU A 1 64 ? 15.607 1.072 -11.665 1.00 87.38 64 GLU A C 1
ATOM 539 O O . GLU A 1 64 ? 15.490 1.694 -10.611 1.00 87.38 64 GLU A O 1
ATOM 544 N N . ILE A 1 65 ? 15.294 -0.225 -11.740 1.00 86.31 65 ILE A N 1
ATOM 545 C CA . ILE A 1 65 ? 14.912 -1.007 -10.554 1.00 86.31 65 ILE A CA 1
ATOM 546 C C . ILE A 1 65 ? 16.109 -1.139 -9.606 1.00 86.31 65 ILE A C 1
ATOM 548 O O . ILE A 1 65 ? 15.973 -0.834 -8.422 1.00 86.31 65 ILE A O 1
ATOM 552 N N . GLU A 1 66 ? 17.272 -1.538 -10.127 1.00 85.00 66 GLU A N 1
ATOM 553 C CA . GLU A 1 66 ? 18.496 -1.757 -9.345 1.00 85.00 66 GLU A CA 1
ATOM 554 C C . GLU A 1 66 ? 18.991 -0.471 -8.662 1.00 85.00 66 GLU A C 1
ATOM 556 O O . GLU A 1 66 ? 19.392 -0.494 -7.498 1.00 85.00 66 GLU A O 1
ATOM 561 N N . GLU A 1 67 ? 18.909 0.678 -9.338 1.00 79.81 67 GLU A N 1
ATOM 562 C CA . GLU A 1 67 ? 19.341 1.965 -8.779 1.00 79.81 67 GLU A CA 1
ATOM 563 C C . GLU A 1 67 ? 18.444 2.469 -7.634 1.00 79.81 67 GLU A C 1
ATOM 565 O O . GLU A 1 67 ? 18.898 3.236 -6.776 1.00 79.81 67 GLU A O 1
ATOM 570 N N . ASN A 1 68 ? 17.177 2.044 -7.590 1.00 72.44 68 ASN A N 1
ATOM 571 C CA . ASN A 1 68 ? 16.176 2.598 -6.678 1.00 72.44 68 ASN A CA 1
ATOM 572 C C . ASN A 1 68 ? 15.740 1.663 -5.542 1.00 72.44 68 ASN A C 1
ATOM 574 O O . ASN A 1 68 ? 14.925 2.085 -4.715 1.00 72.44 68 ASN A O 1
ATOM 578 N N . GLU A 1 69 ? 16.301 0.453 -5.428 1.00 63.25 69 GLU A N 1
ATOM 579 C CA . GLU A 1 69 ? 15.913 -0.530 -4.397 1.00 63.25 69 GLU A CA 1
ATOM 580 C C . GLU A 1 69 ? 15.936 0.029 -2.957 1.00 63.25 69 GLU A C 1
ATOM 582 O O . GLU A 1 69 ? 15.180 -0.432 -2.105 1.00 63.25 69 GLU A O 1
ATOM 587 N N . SER A 1 70 ? 16.756 1.051 -2.680 1.00 59.69 70 SER A N 1
ATOM 588 C CA . SER A 1 70 ? 16.953 1.626 -1.337 1.00 59.69 70 SER A CA 1
ATOM 589 C C . SER A 1 70 ? 16.259 2.971 -1.075 1.00 59.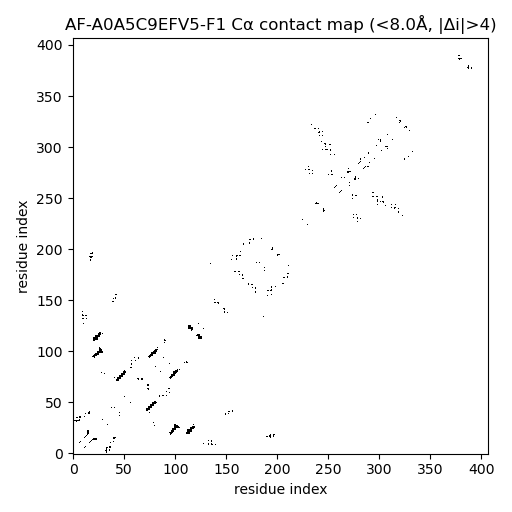69 70 SER A C 1
ATOM 591 O O . SER A 1 70 ? 16.318 3.465 0.052 1.00 59.69 70 SER A O 1
ATOM 593 N N . ARG A 1 71 ? 15.630 3.597 -2.082 1.00 65.62 71 ARG A N 1
ATOM 594 C CA . ARG A 1 71 ? 15.107 4.976 -1.969 1.00 65.62 71 ARG A CA 1
ATOM 595 C C . ARG A 1 71 ? 13.596 5.054 -2.126 1.00 65.62 71 ARG A C 1
ATOM 597 O O . ARG A 1 71 ? 12.902 5.472 -1.205 1.00 65.62 71 ARG A O 1
ATOM 604 N N . GLN A 1 72 ? 13.097 4.684 -3.299 1.00 79.56 72 GLN A N 1
ATOM 605 C CA . GLN A 1 72 ? 11.685 4.769 -3.649 1.00 79.56 72 GLN A CA 1
ATOM 606 C C . GLN A 1 72 ? 11.409 3.793 -4.786 1.00 79.56 72 GLN A C 1
ATOM 608 O O . GLN A 1 72 ? 12.085 3.845 -5.806 1.00 79.56 72 GLN A O 1
ATOM 613 N N . LYS A 1 73 ? 10.412 2.917 -4.637 1.00 85.31 73 LYS A N 1
ATOM 614 C CA . LYS A 1 73 ? 10.090 1.944 -5.684 1.00 85.31 73 LYS A CA 1
ATOM 615 C C . LYS A 1 73 ? 9.619 2.646 -6.958 1.00 85.31 73 LYS A C 1
ATOM 617 O O . LYS A 1 73 ? 8.810 3.572 -6.896 1.00 85.31 73 LYS A O 1
ATOM 622 N N . SER A 1 74 ? 10.082 2.165 -8.106 1.00 90.12 74 SER A N 1
ATOM 623 C CA . SER A 1 74 ? 9.654 2.653 -9.419 1.00 90.12 74 SER A CA 1
ATOM 624 C C . SER A 1 74 ? 8.452 1.861 -9.931 1.00 90.12 74 SER A C 1
ATOM 626 O O . SER A 1 74 ? 8.390 0.641 -9.768 1.00 90.12 74 SER A O 1
ATOM 628 N N . PHE A 1 75 ? 7.502 2.553 -10.556 1.00 92.75 75 PHE A N 1
ATOM 629 C CA . PHE A 1 75 ? 6.382 1.951 -11.274 1.00 92.75 75 PHE A CA 1
ATOM 630 C C . PHE A 1 75 ? 6.409 2.400 -12.731 1.00 92.75 75 PHE A C 1
ATOM 632 O O . PHE A 1 75 ? 6.485 3.597 -13.007 1.00 92.75 75 PHE A O 1
ATOM 639 N N . PHE A 1 76 ? 6.312 1.456 -13.665 1.00 92.31 76 PHE A N 1
ATOM 640 C CA . PHE A 1 76 ? 6.438 1.755 -15.092 1.00 92.31 76 PHE A CA 1
ATOM 641 C C . PHE A 1 76 ? 5.083 1.755 -15.801 1.00 92.31 76 PHE A C 1
ATOM 643 O O . PHE A 1 76 ? 4.324 0.793 -15.702 1.00 92.31 76 PHE A O 1
ATOM 650 N N . ILE A 1 77 ? 4.800 2.799 -16.576 1.00 92.56 77 ILE A N 1
ATOM 651 C CA . ILE A 1 77 ? 3.687 2.824 -17.531 1.00 92.56 77 ILE A CA 1
ATOM 652 C C . ILE A 1 77 ? 4.296 2.711 -18.923 1.00 92.56 77 ILE A C 1
ATOM 654 O O . ILE A 1 77 ? 4.942 3.637 -19.404 1.00 92.56 77 ILE A O 1
ATOM 658 N N . ILE A 1 78 ? 4.132 1.550 -19.555 1.00 91.69 78 ILE A N 1
ATOM 659 C CA . ILE A 1 78 ? 4.803 1.212 -20.808 1.00 91.69 78 ILE A CA 1
ATOM 660 C C . ILE A 1 78 ? 3.785 1.153 -21.943 1.00 91.69 78 ILE A C 1
ATOM 662 O O . ILE A 1 78 ? 2.910 0.284 -21.967 1.00 91.69 78 ILE A O 1
ATOM 666 N N . SER A 1 79 ? 3.945 2.037 -22.921 1.00 90.19 79 SER A N 1
ATOM 667 C CA . SER A 1 79 ? 3.037 2.175 -24.058 1.00 90.19 79 SER A CA 1
ATOM 668 C C . SER A 1 79 ? 3.588 1.537 -25.330 1.00 90.19 79 SER A C 1
ATOM 670 O O . SER A 1 79 ? 4.782 1.599 -25.620 1.00 90.19 79 SER A O 1
ATOM 672 N N . ASN A 1 80 ? 2.683 0.946 -26.114 1.00 85.94 80 ASN A N 1
ATOM 673 C CA . ASN A 1 80 ? 2.930 0.391 -27.448 1.00 85.94 80 ASN A CA 1
ATOM 674 C C . ASN A 1 80 ? 4.003 -0.718 -27.499 1.00 85.94 80 ASN A C 1
ATOM 676 O O . ASN A 1 80 ? 4.721 -0.872 -28.485 1.00 85.94 80 ASN A O 1
ATOM 680 N N . LEU A 1 81 ? 4.106 -1.514 -26.433 1.00 88.31 81 LEU A N 1
ATOM 681 C CA . LEU A 1 81 ? 5.123 -2.557 -26.328 1.00 88.31 81 LEU A CA 1
ATOM 682 C C . LEU A 1 81 ? 4.798 -3.765 -27.230 1.00 88.31 81 LEU A C 1
ATOM 684 O O . LEU A 1 81 ? 3.701 -4.333 -27.112 1.00 88.31 81 LEU A O 1
ATOM 688 N N . PRO A 1 82 ? 5.717 -4.228 -28.101 1.00 87.19 82 PRO A N 1
ATOM 689 C CA . PRO A 1 82 ? 5.483 -5.406 -28.923 1.00 87.19 82 PRO A CA 1
ATOM 690 C C . PRO A 1 82 ? 5.559 -6.698 -28.096 1.00 87.19 82 PRO A C 1
ATOM 692 O O . PRO A 1 82 ? 6.227 -6.802 -27.066 1.00 87.19 82 PRO A O 1
ATOM 695 N N . ARG A 1 83 ? 4.905 -7.754 -28.595 1.00 86.62 83 ARG A N 1
ATOM 696 C CA . ARG A 1 83 ? 4.779 -9.052 -27.901 1.00 86.62 83 ARG A CA 1
ATOM 697 C C . ARG A 1 83 ? 6.114 -9.685 -27.491 1.00 86.62 83 ARG A C 1
ATOM 699 O O . ARG A 1 83 ? 6.174 -10.344 -26.454 1.00 86.62 83 ARG A O 1
ATOM 706 N N . LYS A 1 84 ? 7.167 -9.508 -28.294 1.00 85.81 84 LYS A N 1
ATOM 707 C CA . LYS A 1 84 ? 8.507 -10.045 -28.008 1.00 85.81 84 LYS A CA 1
ATOM 708 C C . LYS A 1 84 ? 9.084 -9.446 -26.720 1.00 85.81 84 LYS A C 1
ATOM 710 O O . LYS A 1 84 ? 9.624 -10.182 -25.896 1.00 85.81 84 LYS A O 1
ATOM 715 N N . ASP A 1 85 ? 8.898 -8.148 -26.520 1.00 88.06 85 ASP A N 1
ATOM 716 C CA . ASP A 1 85 ? 9.480 -7.428 -25.390 1.00 88.06 85 ASP A CA 1
ATOM 717 C C . ASP A 1 85 ? 8.646 -7.613 -24.120 1.00 88.06 85 ASP A C 1
ATOM 719 O O . ASP A 1 85 ? 9.207 -7.734 -23.035 1.00 88.06 85 ASP A O 1
ATOM 723 N N . ILE A 1 86 ? 7.328 -7.817 -24.248 1.00 88.75 86 ILE A N 1
ATOM 724 C CA . ILE A 1 86 ? 6.467 -8.267 -23.137 1.00 88.75 86 ILE A CA 1
ATOM 725 C C . ILE A 1 86 ? 7.001 -9.573 -22.524 1.00 88.75 86 ILE A C 1
ATOM 727 O O . ILE A 1 86 ? 7.094 -9.715 -21.303 1.00 88.75 86 ILE A O 1
ATOM 731 N N . GLN A 1 87 ? 7.391 -10.541 -23.361 1.00 86.31 87 GLN A N 1
ATOM 732 C CA . GLN A 1 87 ? 7.976 -11.796 -22.876 1.00 86.31 87 GLN A CA 1
ATOM 733 C C . GLN A 1 87 ? 9.342 -11.584 -22.220 1.00 86.31 87 GLN A C 1
ATOM 735 O O . GLN A 1 87 ? 9.672 -12.277 -21.257 1.00 86.31 87 GLN A O 1
ATOM 740 N N . ALA A 1 88 ? 10.140 -10.641 -22.717 1.00 87.50 88 ALA A N 1
ATOM 741 C CA . ALA A 1 88 ? 11.418 -10.298 -22.109 1.00 87.50 88 ALA A CA 1
ATOM 742 C C . ALA A 1 88 ? 11.232 -9.658 -20.720 1.00 87.50 88 ALA A C 1
ATOM 744 O O . ALA A 1 88 ? 11.905 -10.074 -19.775 1.00 87.50 88 ALA A O 1
ATOM 745 N N . LEU A 1 89 ? 10.276 -8.731 -20.583 1.00 89.81 89 LEU A N 1
ATOM 746 C CA . LEU A 1 89 ? 9.933 -8.071 -19.320 1.00 89.81 89 LEU A CA 1
ATOM 747 C C . LEU A 1 89 ? 9.323 -9.025 -18.291 1.00 89.81 89 LEU A C 1
ATOM 749 O O . LEU A 1 89 ? 9.594 -8.878 -17.107 1.00 89.81 89 LEU A O 1
ATOM 753 N N . SER A 1 90 ? 8.594 -10.063 -18.721 1.00 87.50 90 SER A N 1
ATOM 754 C CA . SER A 1 90 ? 8.028 -11.076 -17.805 1.00 87.50 90 SER A CA 1
ATOM 755 C C . SER A 1 90 ? 9.064 -11.782 -16.919 1.00 87.50 90 SER A C 1
ATOM 757 O O . SER A 1 90 ? 8.705 -12.427 -15.938 1.00 87.50 90 SER A O 1
ATOM 759 N N . LYS A 1 91 ? 10.347 -11.694 -17.286 1.00 87.19 91 LYS A N 1
ATOM 760 C CA . LYS A 1 91 ? 11.468 -12.335 -16.592 1.00 87.19 91 LYS A CA 1
ATOM 761 C C . LYS A 1 91 ? 12.206 -11.389 -15.640 1.00 87.19 91 LYS A C 1
ATOM 763 O O . LYS A 1 91 ? 13.133 -11.836 -14.970 1.00 87.19 91 LYS A O 1
ATOM 768 N N . VAL A 1 92 ? 11.856 -10.103 -15.618 1.00 88.75 92 VAL A N 1
ATOM 769 C CA . VAL A 1 92 ? 12.500 -9.101 -14.761 1.00 88.75 92 VAL A CA 1
ATOM 770 C C . VAL A 1 92 ? 11.918 -9.214 -13.352 1.00 88.75 92 VAL A C 1
ATOM 772 O O . VAL A 1 92 ? 10.704 -9.153 -13.166 1.00 88.75 92 VAL A O 1
ATOM 775 N N . LYS A 1 93 ? 12.784 -9.423 -12.357 1.00 85.00 93 LYS A N 1
ATOM 776 C CA . LYS A 1 93 ? 12.390 -9.485 -10.942 1.00 85.00 93 LYS A CA 1
ATOM 777 C C . LYS A 1 93 ? 12.160 -8.075 -10.398 1.00 85.00 93 LYS A C 1
ATOM 779 O O . LYS A 1 93 ? 12.820 -7.144 -10.838 1.00 85.00 93 LYS A O 1
ATOM 784 N N . GLY A 1 94 ? 11.223 -7.931 -9.460 1.00 82.81 94 GLY A N 1
ATOM 785 C CA . GLY A 1 94 ? 10.893 -6.633 -8.854 1.00 82.81 94 GLY A CA 1
ATOM 786 C C . GLY A 1 94 ? 10.169 -5.655 -9.787 1.00 82.81 94 GLY A C 1
ATOM 787 O O . GLY A 1 94 ? 9.926 -4.516 -9.404 1.00 82.81 94 GLY A O 1
ATOM 788 N N . LEU A 1 95 ? 9.811 -6.086 -11.002 1.00 89.31 95 LEU A N 1
ATOM 789 C CA . LEU A 1 95 ? 9.058 -5.269 -11.945 1.00 89.31 95 LEU A CA 1
ATOM 790 C C . LEU A 1 95 ? 7.630 -5.036 -11.434 1.00 89.31 95 LEU A C 1
ATOM 792 O O . LEU A 1 95 ? 6.903 -6.002 -11.185 1.00 89.31 95 LEU A O 1
ATOM 796 N N . HIS A 1 96 ? 7.243 -3.760 -11.375 1.00 91.44 96 HIS A N 1
ATOM 797 C CA . HIS A 1 96 ? 5.878 -3.284 -11.156 1.00 91.44 96 HIS A CA 1
ATOM 798 C C . HIS A 1 96 ? 5.487 -2.326 -12.287 1.00 91.44 96 HIS A C 1
ATOM 800 O O . HIS A 1 96 ? 6.134 -1.295 -12.488 1.00 91.44 96 HIS A O 1
ATOM 806 N N . CYS A 1 97 ? 4.475 -2.684 -13.078 1.00 93.06 97 CYS A N 1
ATOM 807 C CA . CYS A 1 97 ? 4.107 -1.909 -14.259 1.00 93.06 97 CYS A CA 1
ATOM 808 C C . CYS A 1 97 ? 2.672 -2.107 -14.759 1.00 93.06 97 CYS A C 1
ATOM 810 O O . CYS A 1 97 ? 2.016 -3.119 -14.491 1.00 93.06 97 CYS A O 1
ATOM 812 N N . ILE A 1 98 ? 2.244 -1.137 -15.570 1.00 94.25 98 ILE A N 1
ATOM 813 C CA . ILE A 1 98 ? 1.132 -1.233 -16.513 1.00 94.25 98 ILE A CA 1
ATOM 814 C C . ILE A 1 98 ? 1.722 -1.265 -17.921 1.00 94.25 98 ILE A C 1
ATOM 816 O O . ILE A 1 98 ? 2.428 -0.346 -18.327 1.00 94.25 98 ILE A O 1
ATOM 820 N N . ILE A 1 99 ? 1.403 -2.304 -18.687 1.00 92.88 99 ILE A N 1
ATOM 821 C CA . ILE A 1 99 ? 1.755 -2.405 -20.102 1.00 92.88 99 ILE A CA 1
ATOM 822 C C . ILE A 1 99 ? 0.494 -2.212 -20.935 1.00 92.88 99 ILE A C 1
ATOM 824 O O . ILE A 1 99 ? -0.474 -2.961 -20.809 1.00 92.88 99 ILE A O 1
ATOM 828 N N . ASN A 1 100 ? 0.533 -1.244 -21.836 1.00 91.06 100 ASN A N 1
ATOM 829 C CA . ASN A 1 100 ? -0.521 -0.960 -22.792 1.00 91.06 100 ASN A CA 1
ATOM 830 C C . ASN A 1 100 ? -0.067 -1.348 -24.198 1.00 91.06 100 ASN A C 1
ATOM 832 O O . ASN A 1 100 ? 0.951 -0.860 -24.694 1.00 91.06 100 ASN A O 1
ATOM 836 N N . THR A 1 101 ? -0.802 -2.240 -24.860 1.00 89.38 101 THR A N 1
ATOM 837 C CA . THR A 1 101 ? -0.367 -2.786 -26.151 1.00 89.38 101 THR A CA 1
ATOM 838 C C . THR A 1 101 ? -1.513 -3.039 -27.118 1.00 89.38 101 THR A C 1
ATOM 840 O O . THR A 1 101 ? -2.616 -3.447 -26.756 1.00 89.38 101 THR A O 1
ATOM 843 N N . SER A 1 102 ? -1.223 -2.829 -28.399 1.00 86.50 102 SER A N 1
ATOM 844 C CA . SER A 1 102 ? -2.086 -3.201 -29.520 1.00 86.50 102 SER A CA 1
ATOM 845 C C . SER A 1 102 ? -1.941 -4.676 -29.917 1.00 86.50 102 SER A C 1
ATOM 847 O O . SER A 1 102 ? -2.746 -5.182 -3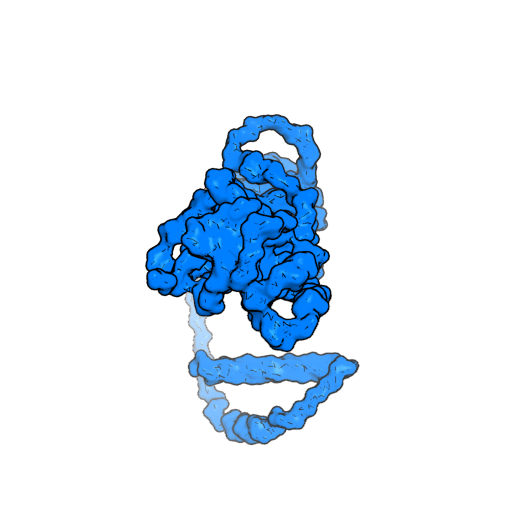0.703 1.00 86.50 102 SER A O 1
ATOM 849 N N . ALA A 1 103 ? -0.939 -5.383 -29.380 1.00 82.25 103 ALA A N 1
ATOM 850 C CA . ALA A 1 103 ? -0.677 -6.774 -29.714 1.00 82.25 103 ALA A CA 1
ATOM 851 C C . ALA A 1 103 ? -1.843 -7.686 -29.304 1.00 82.25 103 ALA A C 1
ATOM 853 O O . ALA A 1 103 ? -2.473 -7.507 -28.263 1.00 82.25 103 ALA A O 1
ATOM 854 N N . ASN A 1 104 ? -2.107 -8.721 -30.105 1.00 77.56 104 ASN A N 1
ATOM 855 C CA . ASN A 1 104 ? -3.045 -9.761 -29.705 1.00 77.56 104 ASN A CA 1
ATOM 856 C C . ASN A 1 104 ? -2.376 -10.730 -28.716 1.00 77.56 104 ASN A C 1
ATOM 858 O O . ASN A 1 104 ? -1.359 -11.364 -29.028 1.00 77.56 104 ASN A O 1
ATOM 862 N N . LEU A 1 105 ? -2.973 -10.849 -27.530 1.00 78.44 105 LEU A N 1
ATOM 863 C CA . LEU A 1 105 ? -2.425 -11.579 -26.387 1.00 78.44 105 LEU A CA 1
ATOM 864 C C . LEU A 1 105 ? -3.301 -12.731 -25.906 1.00 78.44 105 LEU A C 1
ATOM 866 O O . LEU A 1 105 ? -3.054 -13.266 -24.831 1.00 78.44 105 LEU A O 1
ATOM 870 N N . THR A 1 106 ? -4.286 -13.145 -26.704 1.00 69.88 106 THR A N 1
ATOM 871 C CA . THR A 1 106 ? -5.207 -14.238 -26.338 1.00 69.88 106 THR A CA 1
ATOM 872 C C . THR A 1 106 ? -4.487 -15.532 -25.942 1.00 69.88 106 THR A C 1
ATOM 874 O O . THR A 1 106 ? -4.953 -16.231 -25.050 1.00 69.88 106 THR A O 1
ATOM 877 N N . ASP A 1 107 ? -3.316 -15.800 -26.526 1.00 72.31 107 ASP A N 1
ATOM 878 C CA . ASP A 1 107 ? -2.530 -17.013 -26.257 1.00 72.31 107 ASP A CA 1
ATOM 879 C C . ASP A 1 107 ? -1.331 -16.784 -25.321 1.00 72.31 107 ASP A C 1
ATOM 881 O O . ASP A 1 107 ? -0.492 -17.674 -25.148 1.00 72.31 107 ASP A O 1
ATOM 885 N N . LEU A 1 108 ? -1.169 -15.579 -24.762 1.00 74.81 108 LEU A N 1
ATOM 886 C CA . LEU A 1 108 ? -0.040 -15.289 -23.883 1.00 74.81 108 LEU A CA 1
ATOM 887 C C . LEU A 1 108 ? -0.284 -15.921 -22.506 1.00 74.81 108 LEU A C 1
ATOM 889 O O . LEU A 1 108 ? -0.954 -15.352 -21.651 1.00 74.81 108 LEU A O 1
ATOM 893 N N . LYS A 1 109 ? 0.305 -17.095 -22.270 1.00 71.06 109 LYS A N 1
ATOM 894 C CA . LYS A 1 109 ? 0.336 -17.714 -20.940 1.00 71.06 109 LYS A CA 1
ATOM 895 C C . LYS A 1 109 ? 1.480 -17.120 -20.130 1.00 71.06 109 LYS A C 1
ATOM 897 O O . LYS A 1 109 ? 2.641 -17.453 -20.353 1.00 71.06 109 LYS A O 1
ATOM 902 N N . THR A 1 110 ? 1.150 -16.237 -19.200 1.00 76.00 110 THR A N 1
ATOM 903 C CA . THR A 1 110 ? 2.105 -15.669 -18.249 1.00 76.00 110 THR A CA 1
ATOM 904 C C . THR A 1 110 ? 1.465 -15.572 -16.872 1.00 76.00 110 THR A C 1
ATOM 906 O O . THR A 1 110 ? 0.287 -15.242 -16.753 1.00 76.00 110 THR A O 1
ATOM 909 N N . GLN A 1 111 ? 2.249 -15.887 -15.844 1.00 78.81 111 GLN A N 1
ATOM 910 C CA . GLN A 1 111 ? 1.888 -15.648 -14.444 1.00 78.81 111 GLN A CA 1
ATOM 911 C C . GLN A 1 111 ? 2.393 -14.283 -13.959 1.00 78.81 111 GLN A C 1
ATOM 913 O O . GLN A 1 111 ? 1.957 -13.807 -12.920 1.00 78.81 111 GLN A O 1
ATOM 918 N N . ALA A 1 112 ? 3.296 -13.645 -14.714 1.00 85.75 112 ALA A N 1
ATOM 919 C CA . ALA A 1 112 ? 3.910 -12.379 -14.325 1.00 85.75 112 ALA A CA 1
ATOM 920 C C . ALA A 1 112 ? 2.973 -11.176 -14.500 1.00 85.75 112 ALA A C 1
ATOM 922 O O . ALA A 1 112 ? 3.173 -10.166 -13.834 1.00 85.75 112 ALA A O 1
ATOM 923 N N . PHE A 1 113 ? 1.976 -11.281 -15.388 1.00 90.88 113 PHE A N 1
ATOM 924 C CA . PHE A 1 113 ? 1.056 -10.197 -15.738 1.00 90.88 113 PHE A CA 1
ATOM 925 C C . PHE A 1 113 ? -0.397 -10.639 -15.615 1.00 90.88 113 PHE A C 1
ATOM 927 O O . PHE A 1 113 ? -0.759 -11.715 -16.095 1.00 90.88 113 PHE A O 1
ATOM 934 N N . ILE A 1 114 ? -1.239 -9.767 -15.072 1.00 90.75 114 ILE A N 1
ATOM 935 C CA . ILE A 1 114 ? -2.691 -9.854 -15.192 1.00 90.75 114 ILE A CA 1
ATOM 936 C C . ILE A 1 114 ? -3.111 -9.226 -16.521 1.00 90.75 114 ILE A C 1
ATOM 938 O O . ILE A 1 114 ? -2.750 -8.099 -16.836 1.00 90.75 114 ILE A O 1
ATOM 942 N N . LEU A 1 115 ? -3.884 -9.967 -17.304 1.00 91.44 115 LEU A N 1
ATOM 943 C CA . LEU A 1 115 ? -4.353 -9.603 -18.632 1.00 91.44 115 LEU A CA 1
ATOM 944 C C . LEU A 1 115 ? -5.756 -9.006 -18.539 1.00 91.44 115 LEU A C 1
ATOM 946 O O . LEU A 1 115 ? -6.701 -9.718 -18.201 1.00 91.44 115 LEU A O 1
ATOM 950 N N . TYR A 1 116 ? -5.908 -7.739 -18.909 1.00 91.12 116 TYR A N 1
ATOM 951 C CA . TYR A 1 116 ? -7.200 -7.071 -19.020 1.00 91.12 116 TYR A CA 1
ATOM 952 C C . TYR A 1 116 ? -7.548 -6.798 -20.484 1.00 91.12 116 TYR A C 1
ATOM 954 O O . TYR A 1 116 ? -6.835 -6.092 -21.200 1.00 91.12 116 TYR A O 1
ATOM 962 N N . ASN A 1 117 ? -8.673 -7.355 -20.928 1.00 89.31 117 ASN A N 1
ATOM 963 C CA . ASN A 1 117 ? -9.208 -7.131 -22.260 1.00 89.31 117 ASN A CA 1
ATOM 964 C C . ASN A 1 117 ? -10.190 -5.954 -22.234 1.00 89.31 117 ASN A C 1
ATOM 966 O O . ASN A 1 117 ? -11.352 -6.134 -21.871 1.00 89.31 117 ASN A O 1
ATOM 970 N N . LYS A 1 118 ? -9.767 -4.766 -22.681 1.00 87.44 118 LYS A N 1
ATOM 971 C CA . LYS A 1 118 ? -10.613 -3.557 -22.685 1.00 87.44 118 LYS A CA 1
ATOM 972 C C . LYS A 1 118 ? -11.855 -3.703 -23.565 1.00 87.44 118 LYS A C 1
ATOM 974 O O . LYS A 1 118 ? -12.913 -3.202 -23.200 1.00 87.44 118 LYS A O 1
ATOM 979 N N . LYS A 1 119 ? -11.773 -4.424 -24.691 1.00 86.88 119 LYS A N 1
ATOM 980 C CA . LYS A 1 119 ? -12.936 -4.646 -25.575 1.00 86.88 119 LYS A CA 1
ATOM 981 C C . LYS A 1 119 ? -14.040 -5.449 -24.891 1.00 86.88 119 LYS A C 1
ATOM 983 O O . LYS A 1 119 ? -15.211 -5.207 -25.158 1.00 86.88 119 LYS A O 1
ATOM 988 N N . ARG A 1 120 ? -13.665 -6.420 -24.056 1.00 86.25 120 ARG A N 1
ATOM 989 C CA . ARG A 1 120 ? -14.606 -7.262 -23.300 1.00 86.25 120 ARG A CA 1
ATOM 990 C C . ARG A 1 120 ? -14.851 -6.768 -21.877 1.00 86.25 120 ARG A C 1
ATOM 992 O O . ARG A 1 120 ? -15.735 -7.299 -21.224 1.00 86.25 120 ARG A O 1
ATOM 999 N N . GLN A 1 121 ? -14.079 -5.780 -21.425 1.00 87.25 121 GLN A N 1
ATOM 1000 C CA . GLN A 1 121 ? -14.047 -5.274 -20.053 1.00 87.25 121 GLN A CA 1
ATOM 1001 C C . GLN A 1 121 ? -13.837 -6.383 -19.011 1.00 87.25 121 GLN A C 1
ATOM 1003 O O . GLN A 1 121 ? -14.490 -6.413 -17.976 1.00 87.25 121 GLN A O 1
ATOM 1008 N N . GLN A 1 122 ? -12.939 -7.325 -19.305 1.00 88.31 122 GLN A N 1
ATOM 1009 C CA . GLN A 1 122 ? -12.754 -8.532 -18.497 1.00 88.31 122 GLN A CA 1
ATOM 1010 C C . GLN A 1 122 ? -11.281 -8.843 -18.261 1.00 88.31 122 GLN A C 1
ATOM 1012 O O . GLN A 1 122 ? -10.448 -8.700 -19.162 1.00 88.31 122 GLN A O 1
ATOM 1017 N N . PHE A 1 123 ? -10.988 -9.342 -17.063 1.00 89.06 123 PHE A N 1
ATOM 1018 C CA . PHE A 1 123 ? -9.712 -9.966 -16.740 1.00 89.06 123 PHE A CA 1
ATOM 1019 C C . PHE A 1 123 ? -9.697 -11.403 -17.268 1.00 89.06 123 PHE A C 1
ATOM 1021 O O . PHE A 1 123 ? -10.660 -12.144 -17.108 1.00 89.06 123 PHE A O 1
ATOM 1028 N N . VAL A 1 124 ? -8.624 -11.791 -17.956 1.00 87.81 124 VAL A N 1
ATOM 1029 C CA . VAL A 1 124 ? -8.577 -13.055 -18.716 1.00 87.81 124 VAL A CA 1
ATOM 1030 C C . VAL A 1 124 ? -7.924 -14.186 -17.932 1.00 87.81 124 VAL A C 1
ATOM 1032 O O . VAL A 1 124 ? -8.325 -15.338 -18.056 1.00 87.81 124 VAL A O 1
ATOM 1035 N N . ASN A 1 125 ? -6.904 -13.872 -17.140 1.00 87.06 125 ASN A N 1
ATOM 1036 C CA . ASN A 1 125 ? -6.126 -14.841 -16.364 1.00 87.06 125 ASN A CA 1
ATOM 1037 C C . ASN A 1 125 ? -6.146 -14.533 -14.860 1.00 87.06 125 ASN A C 1
ATOM 1039 O O . ASN A 1 125 ? -5.251 -14.963 -14.135 1.00 87.06 125 ASN A O 1
ATOM 1043 N N . TYR A 1 126 ? -7.144 -13.774 -14.407 1.00 86.38 126 TYR A N 1
ATOM 1044 C CA . TYR A 1 126 ? -7.343 -13.442 -13.004 1.00 86.38 126 TYR A CA 1
ATOM 1045 C C . TYR A 1 126 ? -8.839 -13.531 -12.680 1.00 86.38 126 TYR A C 1
ATOM 1047 O O . TYR A 1 126 ?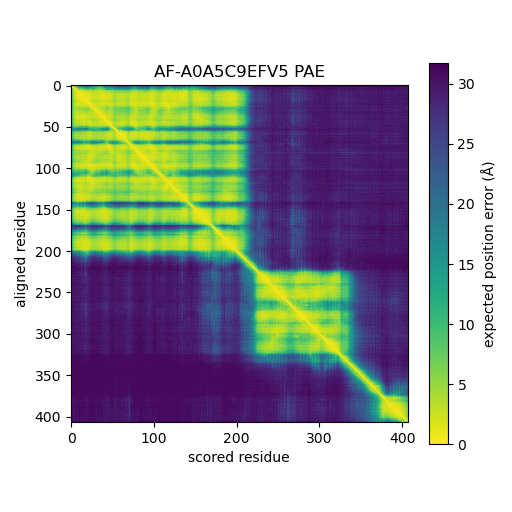 -9.594 -12.707 -13.201 1.00 86.38 126 TYR A O 1
ATOM 1055 N N . PRO A 1 127 ? -9.283 -14.536 -11.899 1.00 86.75 127 PRO A N 1
ATOM 1056 C CA . PRO A 1 127 ? -10.697 -14.741 -11.599 1.00 86.75 127 PRO A CA 1
ATOM 1057 C C . PRO A 1 127 ? -11.163 -13.689 -10.590 1.00 86.75 127 PRO A C 1
ATOM 1059 O O . PRO A 1 127 ? -11.039 -13.865 -9.378 1.00 86.75 127 PRO A O 1
ATOM 1062 N N . MET A 1 128 ? -11.659 -12.561 -11.100 1.00 87.75 128 MET A N 1
ATOM 1063 C CA . MET A 1 128 ? -12.129 -11.450 -10.268 1.00 87.75 128 MET A CA 1
ATOM 1064 C C . MET A 1 128 ? -13.392 -11.801 -9.489 1.00 87.75 128 MET A C 1
ATOM 1066 O O . MET A 1 128 ? -13.604 -11.283 -8.399 1.00 87.75 128 MET A O 1
ATOM 1070 N N . GLU A 1 129 ? -14.206 -12.710 -10.016 1.00 86.06 129 GLU A N 1
ATOM 1071 C CA . GLU A 1 129 ? -15.437 -13.178 -9.384 1.00 86.06 129 GLU A CA 1
ATOM 1072 C C . GLU A 1 129 ? -15.172 -13.955 -8.086 1.00 86.06 129 GLU A C 1
ATOM 1074 O O . GLU A 1 129 ? -16.053 -14.049 -7.234 1.00 86.06 129 GLU A O 1
ATOM 1079 N N . GLU A 1 130 ? -13.961 -14.494 -7.928 1.00 87.94 130 GLU A N 1
ATOM 1080 C CA . GLU A 1 130 ? -13.524 -15.226 -6.735 1.00 87.94 130 GLU A CA 1
ATOM 1081 C C . GLU A 1 130 ? -12.874 -14.313 -5.681 1.00 87.94 130 GLU A C 1
ATOM 1083 O O . GLU A 1 130 ? -12.596 -14.767 -4.572 1.00 87.94 130 GLU A O 1
ATOM 1088 N N . GLN A 1 131 ? -12.616 -13.039 -6.001 1.00 88.31 131 GLN A N 1
ATOM 1089 C CA . GLN A 1 131 ? -11.974 -12.102 -5.078 1.00 88.31 131 GLN A CA 1
ATOM 1090 C C . GLN A 1 131 ? -13.003 -11.366 -4.217 1.00 88.31 131 GLN A C 1
ATOM 1092 O O . GLN A 1 131 ? -14.000 -10.835 -4.712 1.00 88.31 131 GLN A O 1
ATOM 1097 N N . ASP A 1 132 ? -12.721 -11.256 -2.919 1.00 87.94 132 ASP A N 1
ATOM 1098 C CA . ASP A 1 132 ? -13.480 -10.372 -2.040 1.00 87.94 132 ASP A CA 1
ATOM 1099 C C . ASP A 1 132 ? -13.030 -8.919 -2.242 1.00 87.94 132 ASP A C 1
ATOM 1101 O O . ASP A 1 132 ? -11.939 -8.530 -1.826 1.00 87.94 132 ASP A O 1
ATOM 1105 N N . LEU A 1 133 ? -13.888 -8.119 -2.878 1.00 89.88 133 LEU A N 1
ATOM 1106 C CA . LEU A 1 133 ? -13.670 -6.694 -3.148 1.00 89.88 133 LEU A CA 1
ATOM 1107 C C . LEU A 1 133 ? -14.452 -5.772 -2.196 1.00 89.88 133 LEU A C 1
ATOM 1109 O O . LEU A 1 133 ? -14.689 -4.608 -2.521 1.00 89.88 133 LEU A O 1
ATOM 1113 N N . THR A 1 134 ? -14.942 -6.278 -1.061 1.00 90.06 134 THR A N 1
ATOM 1114 C CA . THR A 1 134 ? -15.769 -5.498 -0.122 1.00 90.06 134 THR A CA 1
ATOM 1115 C C . THR A 1 134 ? -15.058 -4.250 0.396 1.00 90.06 134 THR A C 1
ATOM 1117 O O . THR A 1 134 ? -15.654 -3.173 0.384 1.00 90.06 134 THR A O 1
ATOM 1120 N N . PHE A 1 135 ? -13.786 -4.359 0.787 1.00 89.94 135 PHE A N 1
ATOM 1121 C CA . PHE A 1 135 ? -13.009 -3.222 1.290 1.00 89.94 135 PHE A CA 1
ATOM 1122 C C . PHE A 1 135 ? -12.727 -2.173 0.206 1.00 89.94 135 PHE A C 1
ATOM 1124 O O . PHE A 1 135 ? -12.937 -0.984 0.417 1.00 89.94 135 PHE A O 1
ATOM 1131 N N . GLU A 1 136 ? -12.332 -2.604 -0.988 1.00 91.44 136 GLU A N 1
ATOM 1132 C CA . GLU A 1 136 ? -12.083 -1.738 -2.139 1.00 91.44 136 GLU A CA 1
ATOM 1133 C C . GLU A 1 136 ? -13.365 -0.993 -2.518 1.00 91.44 136 GLU A C 1
ATOM 1135 O O . GLU A 1 136 ? -13.360 0.224 -2.686 1.00 91.44 136 GLU A O 1
ATOM 1140 N N . LYS A 1 137 ? -14.500 -1.701 -2.563 1.00 90.00 137 LYS A N 1
ATOM 1141 C CA . LYS A 1 137 ? -15.815 -1.091 -2.794 1.00 90.00 137 LYS A CA 1
ATOM 1142 C C . LYS A 1 137 ? -16.197 -0.113 -1.686 1.00 90.00 137 LYS A C 1
ATOM 1144 O O . LYS A 1 137 ? -16.782 0.919 -1.997 1.00 90.00 137 LYS A O 1
ATOM 1149 N N . LYS A 1 138 ? -15.855 -0.392 -0.425 1.00 87.69 138 LYS A N 1
ATOM 1150 C CA . LYS A 1 138 ? -16.072 0.534 0.697 1.00 87.69 138 LYS A CA 1
ATOM 1151 C C . LYS A 1 138 ? -15.263 1.823 0.527 1.00 87.69 138 LYS A C 1
ATOM 1153 O O . LYS A 1 138 ? -15.826 2.897 0.708 1.00 87.69 138 LYS A O 1
ATOM 1158 N N . ILE A 1 139 ? -14.005 1.731 0.087 1.00 87.56 139 ILE A N 1
ATOM 1159 C CA . ILE A 1 139 ? -13.155 2.899 -0.207 1.00 87.56 139 ILE A CA 1
ATOM 1160 C C . ILE A 1 139 ? -13.803 3.802 -1.271 1.00 87.56 139 ILE A C 1
ATOM 1162 O O . ILE A 1 139 ? -13.788 5.022 -1.123 1.00 87.56 139 ILE A O 1
ATOM 1166 N N . PHE A 1 140 ? -14.424 3.222 -2.305 1.00 82.44 140 PHE A N 1
ATOM 1167 C CA . PHE A 1 140 ? -15.172 3.989 -3.313 1.00 82.44 140 PHE A CA 1
ATOM 1168 C C . PHE A 1 140 ? -16.545 4.476 -2.828 1.00 82.44 140 PHE A C 1
ATOM 1170 O O . PHE A 1 140 ? -17.010 5.526 -3.264 1.00 82.44 140 PHE A O 1
ATOM 1177 N N . ALA A 1 141 ? -17.212 3.733 -1.943 1.00 75.56 141 ALA A N 1
ATOM 1178 C CA . ALA A 1 141 ? -18.534 4.087 -1.430 1.00 75.56 141 ALA A CA 1
ATOM 1179 C C . ALA A 1 141 ? -18.495 5.228 -0.401 1.00 75.56 141 ALA A C 1
ATOM 1181 O O . ALA A 1 141 ? -19.502 5.907 -0.199 1.00 75.56 141 ALA A O 1
ATOM 1182 N N . GLU A 1 142 ? -17.356 5.440 0.263 1.00 63.50 142 GLU A N 1
ATOM 1183 C CA . GLU A 1 142 ? -17.265 6.352 1.400 1.00 63.50 142 GLU A CA 1
ATOM 1184 C C . GLU A 1 142 ? -17.308 7.848 1.063 1.00 63.50 142 GLU A C 1
ATOM 1186 O O . GLU A 1 142 ? -17.432 8.621 2.012 1.00 63.50 142 GLU A O 1
ATOM 1191 N N . LYS A 1 143 ? -17.287 8.300 -0.205 1.00 54.38 143 LYS A N 1
ATOM 1192 C CA . LYS A 1 143 ? -17.525 9.722 -0.553 1.00 54.38 143 LYS A CA 1
ATOM 1193 C C . LYS A 1 143 ? -17.715 9.989 -2.050 1.00 54.38 143 LYS A C 1
ATOM 1195 O O . LYS A 1 143 ? -17.022 9.438 -2.892 1.00 54.38 143 LYS A O 1
ATOM 1200 N N . ASN A 1 144 ? -18.597 10.946 -2.343 1.00 52.03 144 ASN A N 1
ATOM 1201 C CA . ASN A 1 144 ? -18.979 11.426 -3.679 1.00 52.03 144 ASN A CA 1
ATOM 1202 C C . ASN A 1 144 ? -17.939 12.343 -4.367 1.00 52.03 144 ASN A C 1
ATOM 1204 O O . ASN A 1 144 ? -18.327 13.104 -5.251 1.00 52.03 144 ASN A O 1
ATOM 1208 N N . ASP A 1 145 ? -16.664 12.330 -3.961 1.00 59.44 145 ASP A N 1
ATOM 1209 C CA . ASP A 1 145 ? -15.661 13.244 -4.522 1.00 59.44 145 ASP A CA 1
ATOM 1210 C C . ASP A 1 145 ? -14.320 12.559 -4.804 1.00 59.44 145 ASP A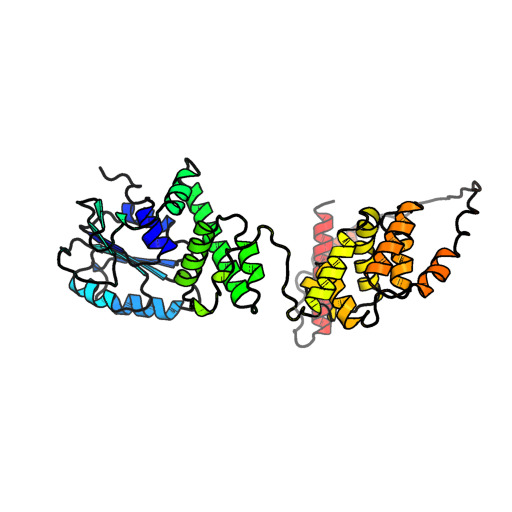 C 1
ATOM 1212 O O . ASP A 1 145 ? -13.826 11.744 -4.020 1.00 59.44 145 ASP A O 1
ATOM 1216 N N . ASP A 1 146 ? -13.743 12.909 -5.948 1.00 59.16 146 ASP A N 1
ATOM 1217 C CA . ASP A 1 146 ? -12.652 12.205 -6.627 1.00 59.16 146 ASP A CA 1
ATOM 1218 C C . ASP A 1 146 ? -11.296 12.347 -5.894 1.00 59.16 146 ASP A C 1
ATOM 1220 O O . ASP A 1 146 ? -10.348 11.605 -6.156 1.00 59.16 146 ASP A O 1
ATOM 1224 N N . GLU A 1 147 ? -11.209 13.289 -4.947 1.00 62.62 147 GLU A N 1
ATOM 1225 C CA . GLU A 1 147 ? -10.077 13.491 -4.029 1.00 62.62 147 GLU A CA 1
ATOM 1226 C C . GLU A 1 147 ? -10.153 12.601 -2.776 1.00 62.62 147 GLU A C 1
ATOM 1228 O O . GLU A 1 147 ? -9.146 12.365 -2.101 1.00 62.62 147 GLU A O 1
ATOM 1233 N N . SER A 1 148 ? -11.336 12.077 -2.442 1.00 66.50 148 SER A N 1
ATOM 1234 C CA . SER A 1 148 ? -11.543 11.442 -1.143 1.00 66.50 148 SER A CA 1
ATOM 1235 C C . SER A 1 148 ? -10.924 10.052 -1.025 1.00 66.50 148 SER A C 1
ATOM 1237 O O . SER A 1 148 ? -10.463 9.707 0.063 1.00 66.50 148 SER A O 1
ATOM 1239 N N . TYR A 1 149 ? -10.934 9.232 -2.080 1.00 75.88 149 TYR A N 1
ATOM 1240 C CA . TYR A 1 149 ? -10.341 7.892 -1.992 1.00 75.88 149 TYR A CA 1
ATOM 1241 C C . TYR A 1 149 ? -8.815 7.956 -2.008 1.00 75.88 149 TYR A C 1
ATOM 1243 O O . TYR A 1 149 ? -8.190 7.201 -1.271 1.00 75.88 149 TYR A O 1
ATOM 1251 N N . SER A 1 150 ? -8.212 8.890 -2.753 1.00 80.69 150 SER A N 1
ATOM 1252 C CA . SER A 1 150 ? -6.760 9.113 -2.743 1.00 80.69 150 SER A CA 1
ATOM 1253 C C . SER A 1 150 ? -6.258 9.391 -1.325 1.00 80.69 150 SER A C 1
ATOM 1255 O O . SER A 1 150 ? -5.319 8.745 -0.876 1.00 80.69 150 SER A O 1
ATOM 1257 N N . SER A 1 151 ? -6.970 10.230 -0.559 1.00 81.81 151 SER A N 1
ATOM 1258 C CA . SER A 1 151 ? -6.651 10.476 0.856 1.00 81.81 151 SER A CA 1
ATOM 1259 C C . SER A 1 151 ? -6.740 9.212 1.722 1.00 81.81 151 SER A C 1
ATOM 1261 O O . SER A 1 151 ? -5.931 9.024 2.631 1.00 81.81 151 SER A O 1
ATOM 1263 N N . THR A 1 152 ? -7.710 8.332 1.467 1.00 86.25 152 THR A N 1
ATOM 1264 C CA . THR A 1 152 ? -7.816 7.047 2.175 1.00 86.25 152 THR A CA 1
ATOM 1265 C C . THR A 1 152 ? -6.647 6.125 1.836 1.00 86.25 152 THR A C 1
ATOM 1267 O O . THR A 1 152 ? -6.065 5.521 2.734 1.00 86.25 152 THR A O 1
ATOM 1270 N N . LEU A 1 153 ? -6.256 6.048 0.564 1.00 89.94 153 LEU A N 1
ATOM 1271 C CA . LEU A 1 153 ? -5.110 5.249 0.133 1.00 89.94 153 LEU A CA 1
ATOM 1272 C C . LEU A 1 153 ? -3.786 5.804 0.690 1.00 89.94 153 LEU A C 1
ATOM 1274 O O . LEU A 1 153 ? -2.959 5.023 1.160 1.00 89.94 153 LEU A O 1
ATOM 1278 N N . ASP A 1 154 ? -3.620 7.129 0.746 1.00 88.12 154 ASP A N 1
ATOM 1279 C CA . ASP A 1 154 ? -2.489 7.786 1.415 1.00 88.12 154 ASP A CA 1
ATOM 1280 C C . ASP A 1 154 ? -2.423 7.410 2.898 1.00 88.12 154 ASP A C 1
ATOM 1282 O O . ASP A 1 154 ? -1.362 7.054 3.410 1.00 88.12 154 ASP A O 1
ATOM 1286 N N . LYS A 1 155 ? -3.562 7.419 3.603 1.00 89.44 155 LYS A N 1
ATOM 1287 C CA . LYS A 1 155 ? -3.621 6.983 5.008 1.00 89.44 155 LYS A CA 1
ATOM 1288 C C . LYS A 1 155 ? -3.200 5.527 5.169 1.00 89.44 155 LYS A C 1
ATOM 1290 O O . LYS A 1 155 ? -2.425 5.229 6.075 1.00 89.44 155 LYS A O 1
ATOM 1295 N N . ILE A 1 156 ? -3.677 4.632 4.302 1.00 90.06 156 ILE A N 1
ATOM 1296 C CA . ILE A 1 156 ? -3.274 3.219 4.316 1.00 90.06 156 ILE A CA 1
ATOM 1297 C C . ILE A 1 156 ? -1.761 3.101 4.084 1.00 90.06 156 ILE A C 1
ATOM 1299 O O . ILE A 1 156 ? -1.082 2.354 4.793 1.00 90.06 156 ILE A O 1
ATOM 1303 N N . HIS A 1 157 ? -1.207 3.875 3.152 1.00 89.38 157 HIS A N 1
ATOM 1304 C CA . HIS A 1 157 ? 0.228 3.900 2.884 1.00 89.38 157 HIS A CA 1
ATOM 1305 C C . HIS A 1 157 ? 1.047 4.399 4.090 1.00 89.38 157 HIS A C 1
ATOM 1307 O O . HIS A 1 157 ? 2.025 3.763 4.486 1.00 89.38 157 HIS A O 1
ATOM 1313 N N . GLU A 1 158 ? 0.620 5.479 4.745 1.00 87.88 158 GLU A N 1
ATOM 1314 C CA . GLU A 1 158 ? 1.262 6.003 5.958 1.00 87.88 158 GLU A CA 1
ATOM 1315 C C . GLU A 1 158 ? 1.175 5.033 7.145 1.00 87.88 158 GLU A C 1
ATOM 1317 O O . GLU A 1 158 ? 2.136 4.867 7.900 1.00 87.88 158 GLU A O 1
ATOM 1322 N N . ILE A 1 159 ? 0.047 4.339 7.301 1.00 88.56 159 ILE A N 1
ATOM 1323 C CA . ILE A 1 159 ? -0.095 3.250 8.276 1.00 88.56 159 ILE A CA 1
ATOM 1324 C C . ILE A 1 159 ? 0.911 2.138 7.980 1.00 88.56 159 ILE A C 1
ATOM 1326 O O . ILE A 1 159 ? 1.586 1.660 8.890 1.00 88.56 159 ILE A O 1
ATOM 1330 N N . SER A 1 160 ? 1.067 1.776 6.710 1.00 87.12 160 SER A N 1
ATOM 1331 C CA . SER A 1 160 ? 1.992 0.725 6.280 1.00 87.12 160 SER A CA 1
ATOM 1332 C C . SER A 1 160 ? 3.447 1.093 6.590 1.00 87.12 160 SER A C 1
ATOM 1334 O O . SER A 1 160 ? 4.184 0.268 7.128 1.00 87.12 160 SER A O 1
ATOM 1336 N N . LYS A 1 161 ? 3.854 2.358 6.392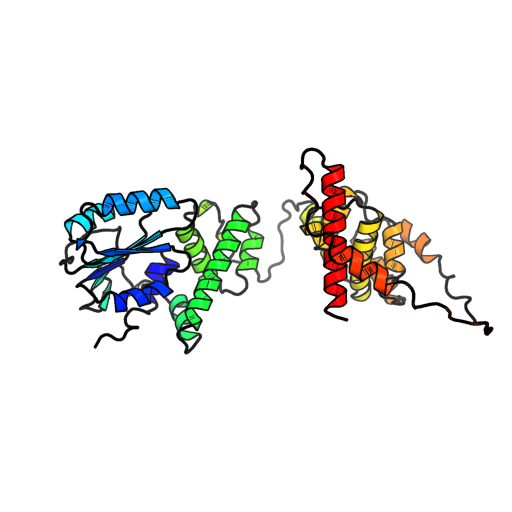 1.00 85.44 161 LYS A N 1
ATOM 1337 C CA . LYS A 1 161 ? 5.165 2.866 6.850 1.00 85.44 161 LYS A CA 1
ATOM 1338 C C . LYS A 1 161 ? 5.359 2.690 8.354 1.00 85.44 161 LYS A C 1
ATOM 1340 O O . LYS A 1 161 ? 6.403 2.205 8.793 1.00 85.44 161 LYS A O 1
ATOM 1345 N N . LYS A 1 162 ? 4.355 3.074 9.151 1.00 83.69 162 LYS A N 1
ATOM 1346 C CA . LYS A 1 162 ? 4.390 2.938 10.617 1.00 83.69 162 LYS A CA 1
ATOM 1347 C C . LYS A 1 162 ? 4.493 1.476 11.041 1.00 83.69 162 LYS A C 1
ATOM 1349 O O . LYS A 1 162 ? 5.240 1.178 11.971 1.00 83.69 162 LYS A O 1
ATOM 1354 N N . LEU A 1 163 ? 3.781 0.580 10.356 1.00 81.88 163 LEU A N 1
ATOM 1355 C CA . LEU A 1 163 ? 3.871 -0.860 10.580 1.00 81.88 163 LEU A CA 1
ATOM 1356 C C . LEU A 1 163 ? 5.299 -1.349 10.345 1.00 81.88 163 LEU A C 1
ATOM 1358 O O . LEU A 1 163 ? 5.881 -1.926 11.256 1.00 81.88 163 LEU A O 1
ATOM 1362 N N . VAL A 1 164 ? 5.905 -1.047 9.194 1.00 79.38 164 VAL A N 1
ATOM 1363 C CA . VAL A 1 164 ? 7.287 -1.463 8.892 1.00 79.38 164 VAL A CA 1
ATOM 1364 C C . VAL A 1 164 ? 8.296 -0.912 9.893 1.00 79.38 164 VAL A C 1
ATOM 1366 O O . VAL A 1 164 ? 9.153 -1.654 10.369 1.00 79.38 164 VAL A O 1
ATOM 1369 N N . TYR A 1 165 ? 8.181 0.364 10.265 1.00 77.44 165 TYR A N 1
ATOM 1370 C CA . TYR A 1 165 ? 9.057 0.959 11.272 1.00 77.44 165 TYR A CA 1
ATOM 1371 C C . TYR A 1 165 ? 8.965 0.220 12.614 1.00 77.44 165 TYR A C 1
ATOM 1373 O O . TYR A 1 165 ? 9.987 -0.152 13.188 1.00 77.44 165 TYR A O 1
ATOM 1381 N N . LYS A 1 166 ? 7.743 -0.052 13.093 1.00 72.31 166 LYS A N 1
ATOM 1382 C CA . LYS A 1 166 ? 7.537 -0.777 14.355 1.00 72.31 166 LYS A CA 1
ATOM 1383 C C . LYS A 1 166 ? 7.957 -2.245 14.276 1.00 72.31 166 LYS A C 1
ATOM 1385 O O . LYS A 1 166 ? 8.433 -2.776 15.272 1.00 72.31 166 LYS A O 1
ATOM 1390 N N . ILE A 1 167 ? 7.794 -2.892 13.122 1.00 69.94 167 ILE A N 1
ATOM 1391 C CA . ILE A 1 167 ? 8.244 -4.271 12.891 1.00 69.94 167 ILE A CA 1
ATOM 1392 C C . ILE A 1 167 ? 9.773 -4.362 13.009 1.00 69.94 167 ILE A C 1
ATOM 1394 O O . ILE A 1 167 ? 10.286 -5.280 13.646 1.00 69.94 167 ILE A O 1
ATOM 1398 N N . ASN A 1 168 ? 10.493 -3.386 12.451 1.00 66.06 168 ASN A N 1
ATOM 1399 C CA . ASN A 1 168 ? 11.956 -3.364 12.454 1.00 66.06 168 ASN A CA 1
ATOM 1400 C C . ASN A 1 168 ? 12.572 -2.910 13.796 1.00 66.06 168 ASN A C 1
ATOM 1402 O O . ASN A 1 168 ? 13.729 -3.219 14.058 1.00 66.06 168 ASN A O 1
ATOM 1406 N N . ALA A 1 169 ? 11.820 -2.219 14.661 1.00 64.69 169 ALA A N 1
ATOM 1407 C CA . ALA A 1 169 ? 12.284 -1.672 15.946 1.00 64.69 169 ALA A CA 1
ATOM 1408 C C . ALA A 1 169 ? 12.169 -2.645 17.156 1.00 64.69 169 ALA A C 1
ATOM 1410 O O . ALA A 1 169 ? 12.012 -2.201 18.285 1.00 64.69 169 ALA A O 1
ATOM 1411 N N . GLU A 1 170 ? 12.269 -3.960 16.925 1.00 51.88 170 GLU A N 1
ATOM 1412 C CA . GLU A 1 170 ? 12.105 -5.078 17.883 1.00 51.88 170 GLU A CA 1
ATOM 1413 C C . GLU A 1 170 ? 10.661 -5.431 18.350 1.00 51.88 170 GLU A C 1
ATOM 1415 O O . GLU A 1 170 ? 10.053 -4.836 19.237 1.00 51.88 170 GLU A O 1
ATOM 1420 N N . SER A 1 171 ? 10.172 -6.550 17.795 1.00 52.12 171 SER A N 1
ATOM 1421 C CA . SER A 1 171 ? 9.457 -7.685 18.426 1.00 52.12 171 SER A CA 1
ATOM 1422 C C . SER A 1 171 ? 8.166 -7.502 19.250 1.00 52.12 171 SER A C 1
ATOM 1424 O O . SER A 1 171 ? 7.754 -8.448 19.922 1.00 52.12 171 SER A O 1
ATOM 1426 N N . ASN A 1 172 ? 7.442 -6.381 19.175 1.00 51.59 172 ASN A N 1
ATOM 1427 C CA . ASN A 1 172 ? 6.186 -6.237 19.932 1.00 51.59 172 ASN A CA 1
ATOM 1428 C C . ASN A 1 172 ? 4.912 -6.395 19.077 1.00 51.59 172 ASN A C 1
ATOM 1430 O O . ASN A 1 172 ? 4.283 -5.422 18.661 1.00 51.59 172 ASN A O 1
ATOM 1434 N N . LYS A 1 173 ? 4.493 -7.654 18.874 1.00 53.56 173 LYS A N 1
ATOM 1435 C CA . LYS A 1 173 ? 3.275 -8.065 18.136 1.00 53.56 173 LYS A CA 1
ATOM 1436 C C . LYS A 1 173 ? 1.984 -7.396 18.643 1.00 53.56 173 LYS A C 1
ATOM 1438 O O . LYS A 1 173 ? 1.084 -7.140 17.851 1.00 53.56 173 LYS A O 1
ATOM 1443 N N . LYS A 1 174 ? 1.917 -7.023 19.931 1.00 51.34 174 LYS A N 1
ATOM 1444 C CA . LYS A 1 174 ? 0.771 -6.302 20.526 1.00 51.34 174 LYS A CA 1
ATOM 1445 C C . LYS A 1 174 ? 0.573 -4.881 19.975 1.00 51.34 174 LYS A C 1
ATOM 1447 O O . LYS A 1 174 ? -0.564 -4.442 19.863 1.00 51.34 174 LYS A O 1
ATOM 1452 N N . LYS A 1 175 ? 1.646 -4.191 19.568 1.00 58.09 175 LYS A N 1
ATOM 1453 C CA . LYS A 1 175 ? 1.593 -2.792 19.092 1.00 58.09 175 LYS A CA 1
ATOM 1454 C C . LYS A 1 175 ? 1.171 -2.647 17.621 1.00 58.09 175 LYS A C 1
ATOM 1456 O O . LYS A 1 175 ? 0.935 -1.527 17.167 1.00 58.09 175 LYS A O 1
ATOM 1461 N N . VAL A 1 176 ? 1.118 -3.752 16.866 1.00 62.22 176 VAL A N 1
ATOM 1462 C CA . VAL A 1 176 ? 0.597 -3.786 15.484 1.00 62.22 176 VAL A CA 1
ATOM 1463 C C . VAL A 1 176 ? -0.924 -3.662 15.497 1.00 62.22 176 VAL A C 1
ATOM 1465 O O . VAL A 1 176 ? -1.472 -2.868 14.737 1.00 62.22 176 VAL A O 1
ATOM 1468 N N . SER A 1 177 ? -1.591 -4.372 16.413 1.00 65.50 177 SER A N 1
ATOM 1469 C CA . SER A 1 177 ? -3.044 -4.299 16.583 1.00 65.50 177 SER A CA 1
ATOM 1470 C C . SER A 1 177 ? -3.509 -2.894 16.974 1.00 65.50 177 SER A C 1
ATOM 1472 O O . SER A 1 177 ? -4.513 -2.447 16.438 1.00 65.50 177 SER A O 1
ATOM 1474 N N . GLU A 1 178 ? -2.736 -2.172 17.797 1.00 70.44 178 GLU A N 1
ATOM 1475 C CA . GLU A 1 178 ? -2.998 -0.768 18.172 1.00 70.44 178 GLU A CA 1
ATOM 1476 C C . GLU A 1 178 ? -2.995 0.196 16.968 1.00 70.44 178 GLU A C 1
ATOM 1478 O O . GLU A 1 178 ? -3.748 1.163 16.933 1.00 70.44 178 GLU A O 1
ATOM 1483 N N . ILE A 1 179 ? -2.156 -0.052 15.951 1.00 75.62 179 ILE A N 1
ATOM 1484 C CA . ILE A 1 179 ? -2.117 0.791 14.738 1.00 75.62 179 ILE A CA 1
ATOM 1485 C C . ILE A 1 179 ? -3.372 0.583 13.879 1.00 75.62 179 ILE A C 1
ATOM 1487 O O . ILE A 1 179 ? -3.777 1.483 13.144 1.00 75.62 179 ILE A O 1
ATOM 1491 N N . LEU A 1 180 ? -3.961 -0.610 13.947 1.00 81.12 180 LEU A N 1
ATOM 1492 C CA . LEU A 1 180 ? -5.056 -1.043 13.084 1.00 81.12 180 LEU A CA 1
ATOM 1493 C C . LEU A 1 180 ? -6.412 -1.058 13.806 1.00 81.12 180 LEU A C 1
ATOM 1495 O O . LEU A 1 180 ? -7.368 -1.589 13.253 1.00 81.12 180 LEU A O 1
ATOM 1499 N N . GLU A 1 181 ? -6.527 -0.457 14.997 1.00 77.94 181 GLU A N 1
ATOM 1500 C CA . GLU A 1 181 ? -7.765 -0.444 15.804 1.00 77.94 181 GLU A CA 1
ATOM 1501 C C . GLU A 1 181 ? -8.968 0.177 15.084 1.00 77.94 181 GLU A C 1
ATOM 1503 O O . GLU A 1 181 ? -10.112 -0.191 15.351 1.00 77.94 181 GLU A O 1
ATOM 1508 N N . GLU A 1 182 ? -8.716 1.105 14.159 1.00 80.06 182 GLU A N 1
ATOM 1509 C CA . GLU A 1 182 ? -9.751 1.773 13.363 1.00 80.06 182 GLU A CA 1
ATOM 1510 C C . GLU A 1 182 ? -10.323 0.888 12.241 1.00 80.06 182 GLU A C 1
ATOM 1512 O O . GLU A 1 182 ? -11.358 1.222 11.662 1.00 80.06 182 GLU A O 1
ATOM 1517 N N . TYR A 1 183 ? -9.672 -0.237 11.935 1.00 82.62 183 TYR A N 1
ATOM 1518 C CA . TYR A 1 183 ? -10.048 -1.140 10.852 1.00 82.62 183 TYR A CA 1
ATOM 1519 C C . TYR A 1 183 ? -10.664 -2.423 11.406 1.00 82.62 183 TYR A C 1
ATOM 1521 O O . TYR A 1 183 ? -10.254 -2.957 12.438 1.00 82.62 183 TYR A O 1
ATOM 1529 N N . SER A 1 184 ? -11.656 -2.958 10.693 1.00 84.75 184 SER A N 1
ATOM 1530 C CA . SER A 1 184 ? -12.135 -4.313 10.971 1.00 84.75 184 SER A CA 1
ATOM 1531 C C . SER A 1 184 ? -11.029 -5.338 10.716 1.00 84.75 184 SER A C 1
ATOM 1533 O O . SER A 1 184 ? -10.015 -5.055 10.076 1.00 84.75 184 SER A O 1
ATOM 1535 N N . LYS A 1 185 ? -11.219 -6.560 11.211 1.00 79.38 185 LYS A N 1
ATOM 1536 C CA . LYS A 1 185 ? -10.220 -7.627 11.112 1.00 79.38 185 LYS A CA 1
ATOM 1537 C C . LYS A 1 185 ? -9.818 -7.913 9.665 1.00 79.38 185 LYS A C 1
ATOM 1539 O O . LYS A 1 185 ? -8.638 -8.074 9.365 1.00 79.38 185 LYS A O 1
ATOM 1544 N N . GLU A 1 186 ? -10.804 -7.982 8.787 1.00 82.44 186 GLU A N 1
ATOM 1545 C CA . GLU A 1 186 ? -10.633 -8.285 7.373 1.00 82.44 186 GLU A CA 1
ATOM 1546 C C . GLU A 1 186 ? -9.902 -7.142 6.646 1.00 82.44 186 GLU A C 1
ATOM 1548 O O . GLU A 1 186 ? -9.039 -7.380 5.803 1.00 82.44 186 GLU A O 1
ATOM 1553 N N . GLU A 1 187 ? -10.178 -5.893 7.024 1.00 86.25 187 GLU A N 1
ATOM 1554 C CA . GLU A 1 187 ? -9.514 -4.704 6.476 1.00 86.25 187 GLU A CA 1
ATOM 1555 C C . GLU A 1 187 ? -8.070 -4.583 6.972 1.00 86.25 187 GLU A C 1
ATOM 1557 O O . GLU A 1 187 ? -7.155 -4.345 6.184 1.00 86.25 187 GLU A O 1
ATOM 1562 N N . ALA A 1 188 ? -7.849 -4.814 8.268 1.00 85.69 188 ALA A N 1
ATOM 1563 C CA . ALA A 1 188 ? -6.527 -4.854 8.877 1.00 85.69 188 ALA A CA 1
ATOM 1564 C C . ALA A 1 188 ? -5.638 -5.902 8.191 1.00 85.69 188 ALA A C 1
ATOM 1566 O O . ALA A 1 188 ? -4.489 -5.614 7.858 1.00 85.69 188 ALA A O 1
ATOM 1567 N N . GLN A 1 189 ? -6.189 -7.085 7.903 1.00 84.56 189 GLN A N 1
ATOM 1568 C CA . GLN A 1 189 ? -5.492 -8.132 7.161 1.00 84.56 189 GLN A CA 1
ATOM 1569 C C . GLN A 1 189 ? -5.081 -7.660 5.757 1.00 84.56 189 GLN A C 1
ATOM 1571 O O . GLN A 1 189 ? -3.927 -7.840 5.373 1.00 84.56 189 GLN A O 1
ATOM 1576 N N . LYS A 1 190 ? -5.969 -6.981 5.018 1.00 87.62 190 LYS A N 1
ATOM 1577 C CA . LYS A 1 190 ? -5.629 -6.414 3.700 1.00 87.62 190 LYS A CA 1
ATOM 1578 C C . LYS A 1 190 ? -4.536 -5.348 3.766 1.00 87.62 190 LYS A C 1
ATOM 1580 O O . LYS A 1 190 ? -3.688 -5.292 2.878 1.00 87.62 190 LYS A O 1
ATOM 1585 N N . ILE A 1 191 ? -4.533 -4.509 4.801 1.00 89.56 191 ILE A N 1
ATOM 1586 C CA . ILE A 1 191 ? -3.490 -3.491 5.005 1.00 89.56 191 ILE A CA 1
ATOM 1587 C C . ILE A 1 191 ? -2.145 -4.155 5.317 1.00 89.56 191 ILE A C 1
ATOM 1589 O O . ILE A 1 191 ? -1.110 -3.729 4.801 1.00 89.56 191 ILE A O 1
ATOM 1593 N N . ILE A 1 192 ? -2.148 -5.223 6.117 1.00 86.44 192 ILE A N 1
ATOM 1594 C CA . ILE A 1 192 ? -0.942 -6.005 6.399 1.00 86.44 192 ILE A CA 1
ATOM 1595 C C . ILE A 1 192 ? -0.424 -6.670 5.121 1.00 86.44 192 ILE A C 1
ATOM 1597 O O . ILE A 1 192 ? 0.760 -6.554 4.819 1.00 86.44 192 ILE A O 1
ATOM 1601 N N . GLU A 1 193 ? -1.290 -7.313 4.339 1.00 87.25 193 GLU A N 1
ATOM 1602 C CA . GLU A 1 193 ? -0.915 -7.925 3.058 1.00 87.25 193 GLU A CA 1
ATOM 1603 C C . GLU A 1 193 ? -0.333 -6.897 2.089 1.00 87.25 193 GLU A C 1
ATOM 1605 O O . GLU A 1 193 ? 0.731 -7.125 1.513 1.00 87.25 193 GLU A O 1
ATOM 1610 N N . TYR A 1 194 ? -0.973 -5.732 1.972 1.00 90.31 194 TYR A N 1
ATOM 1611 C CA . TYR A 1 194 ? -0.429 -4.605 1.223 1.00 90.31 194 TYR A CA 1
ATOM 1612 C C . TYR A 1 194 ? 0.960 -4.203 1.730 1.00 90.31 194 TYR A C 1
ATOM 1614 O O . TYR A 1 194 ? 1.878 -4.051 0.929 1.00 90.31 194 TYR A O 1
ATOM 1622 N N . THR A 1 195 ? 1.142 -4.080 3.047 1.00 87.56 195 THR A N 1
ATOM 1623 C CA . THR A 1 195 ? 2.431 -3.721 3.657 1.00 87.56 195 THR A CA 1
ATOM 1624 C C . THR A 1 195 ? 3.511 -4.739 3.286 1.00 87.56 195 THR A C 1
ATOM 1626 O O . THR A 1 195 ? 4.594 -4.366 2.837 1.00 87.56 195 THR A O 1
ATOM 1629 N N . LEU A 1 196 ? 3.216 -6.032 3.419 1.00 84.88 196 LEU A N 1
ATOM 1630 C CA . LEU A 1 196 ? 4.150 -7.102 3.074 1.00 84.88 196 LEU A CA 1
ATOM 1631 C C . LEU A 1 196 ? 4.523 -7.063 1.586 1.00 84.88 196 LEU A C 1
ATOM 1633 O O . LEU A 1 196 ? 5.707 -7.095 1.251 1.00 84.88 196 LEU A O 1
ATOM 1637 N N . ASN A 1 197 ? 3.533 -6.915 0.702 1.00 86.00 197 ASN A N 1
ATOM 1638 C CA . ASN A 1 197 ? 3.738 -6.851 -0.746 1.00 86.00 197 ASN A CA 1
ATOM 1639 C C . ASN A 1 197 ? 4.528 -5.599 -1.161 1.00 86.00 197 ASN A C 1
ATOM 1641 O O . ASN A 1 197 ? 5.486 -5.681 -1.933 1.00 86.00 197 ASN A O 1
ATOM 1645 N N . PHE A 1 198 ? 4.154 -4.432 -0.631 1.00 87.25 198 PHE A N 1
ATOM 1646 C CA . PHE A 1 198 ? 4.770 -3.156 -0.979 1.00 87.25 198 PHE A CA 1
ATOM 1647 C C . PHE A 1 198 ? 6.196 -3.045 -0.444 1.00 87.25 198 PHE A C 1
ATOM 1649 O O . PHE A 1 198 ? 7.044 -2.503 -1.144 1.00 87.25 198 PHE A O 1
ATOM 1656 N N . TYR A 1 199 ? 6.514 -3.576 0.738 1.00 83.31 199 TYR A N 1
ATOM 1657 C CA . TYR A 1 199 ? 7.871 -3.500 1.301 1.00 83.31 199 TYR A CA 1
ATOM 1658 C C . TYR A 1 199 ? 8.726 -4.746 1.050 1.00 83.31 199 TYR A C 1
ATOM 1660 O O . TYR A 1 199 ? 9.929 -4.703 1.286 1.00 83.31 199 TYR A O 1
ATOM 1668 N N . GLY A 1 200 ? 8.151 -5.826 0.513 1.00 75.75 200 GLY A N 1
ATOM 1669 C CA . GLY A 1 200 ? 8.879 -7.070 0.244 1.00 75.75 200 GLY A CA 1
ATOM 1670 C C . GLY A 1 200 ? 9.353 -7.776 1.518 1.00 75.75 200 GLY A C 1
ATOM 1671 O O . GLY A 1 200 ? 10.437 -8.351 1.528 1.00 75.75 200 GLY A O 1
ATOM 1672 N N . ILE A 1 201 ? 8.568 -7.696 2.596 1.00 71.56 201 ILE A N 1
ATOM 1673 C CA . ILE A 1 201 ? 8.886 -8.304 3.896 1.00 71.56 201 ILE A CA 1
ATOM 1674 C C . ILE A 1 201 ? 8.372 -9.748 3.910 1.00 71.56 201 ILE A C 1
ATOM 1676 O O . ILE A 1 201 ? 7.262 -10.021 3.453 1.00 71.56 201 ILE A O 1
ATOM 1680 N N . GLU A 1 202 ? 9.155 -10.686 4.448 1.00 61.59 202 GLU A N 1
ATOM 1681 C CA . GLU A 1 202 ? 8.695 -12.066 4.620 1.00 61.59 202 GLU A CA 1
ATOM 1682 C C . GLU A 1 202 ? 7.583 -12.149 5.676 1.00 61.59 202 GLU A C 1
ATOM 1684 O O . GLU A 1 202 ? 7.707 -11.630 6.786 1.00 61.59 202 GLU A O 1
ATOM 1689 N N . ALA A 1 203 ? 6.497 -12.859 5.351 1.00 56.81 203 ALA A N 1
ATOM 1690 C CA . ALA A 1 203 ? 5.340 -13.015 6.237 1.00 56.81 203 ALA A CA 1
ATOM 1691 C C . ALA A 1 203 ? 5.692 -13.644 7.602 1.00 56.81 203 ALA A C 1
ATOM 1693 O O . ALA A 1 203 ? 4.977 -13.426 8.572 1.00 56.81 203 ALA A O 1
ATOM 1694 N N . SER A 1 204 ? 6.812 -14.370 7.696 1.00 52.53 204 SER A N 1
ATOM 1695 C CA . SER A 1 204 ? 7.356 -14.967 8.927 1.00 52.53 204 SER A CA 1
ATOM 1696 C C . SER A 1 204 ? 7.700 -13.946 10.021 1.00 52.53 204 SER A C 1
ATOM 1698 O O . SER A 1 204 ? 7.811 -14.318 11.188 1.00 52.53 204 SER A O 1
ATOM 1700 N N . VAL A 1 205 ? 7.856 -12.665 9.669 1.00 50.84 205 VAL A N 1
ATOM 1701 C CA . VAL A 1 205 ? 8.140 -11.573 10.613 1.00 50.84 205 VAL A CA 1
ATOM 1702 C C . VAL A 1 205 ? 6.883 -11.150 11.394 1.00 50.84 205 VAL A C 1
ATOM 1704 O O . VAL A 1 205 ? 6.975 -10.616 12.502 1.00 50.84 205 VAL A O 1
ATOM 1707 N N . LEU A 1 206 ? 5.694 -11.432 10.859 1.00 53.69 206 LEU A N 1
ATOM 1708 C CA . LEU A 1 206 ? 4.411 -11.129 11.480 1.00 53.69 206 LEU A CA 1
ATOM 1709 C C . LEU A 1 206 ? 3.738 -12.438 11.909 1.00 53.69 206 LEU A C 1
ATOM 1711 O O . LEU A 1 206 ? 3.212 -13.163 11.071 1.00 53.69 206 LEU A O 1
ATOM 1715 N N . ASP A 1 207 ? 3.674 -12.730 13.216 1.00 48.03 207 ASP A N 1
ATOM 1716 C CA . ASP A 1 207 ? 2.678 -13.715 13.674 1.00 48.03 207 ASP A CA 1
ATOM 1717 C C . ASP A 1 207 ? 1.302 -13.078 13.472 1.00 48.03 207 ASP A C 1
ATOM 1719 O O . ASP A 1 207 ? 0.822 -12.294 14.295 1.00 48.03 207 ASP A O 1
ATOM 1723 N N . LEU A 1 208 ? 0.671 -13.432 12.357 1.00 49.03 208 LEU A N 1
ATOM 1724 C CA . LEU A 1 208 ? -0.670 -13.011 11.955 1.00 49.03 208 LEU A CA 1
ATOM 1725 C C . LEU A 1 208 ? -1.777 -13.525 12.902 1.00 49.03 208 LEU A C 1
ATOM 1727 O O . LEU A 1 208 ? -2.951 -13.218 12.706 1.00 49.03 208 LEU A O 1
ATOM 1731 N N . GLU A 1 209 ? -1.435 -14.269 13.961 1.00 43.81 209 GLU A N 1
ATOM 1732 C CA . GLU A 1 209 ? -2.401 -14.793 14.937 1.00 43.81 209 GLU A CA 1
ATOM 1733 C C . GLU A 1 209 ? -3.057 -13.705 15.819 1.00 43.81 209 GLU A C 1
ATOM 1735 O O . GLU A 1 209 ? -4.040 -13.978 16.506 1.00 43.81 209 GLU A O 1
ATOM 1740 N N . MET A 1 210 ? -2.586 -12.451 15.795 1.00 46.00 210 MET A N 1
ATOM 1741 C CA . MET A 1 210 ? -3.021 -11.408 16.744 1.00 46.00 210 MET A CA 1
ATOM 1742 C C . MET A 1 210 ? -4.256 -10.577 16.344 1.00 46.00 210 MET A C 1
ATOM 1744 O O . MET A 1 210 ? -4.679 -9.735 17.137 1.00 46.00 210 MET A O 1
ATOM 1748 N N . VAL A 1 211 ? -4.920 -10.826 15.207 1.00 43.47 211 VAL A N 1
ATOM 1749 C CA . VAL A 1 211 ? -6.213 -10.156 14.903 1.00 43.47 211 VAL A CA 1
ATOM 1750 C C . VAL A 1 211 ? -7.416 -10.925 15.485 1.00 43.47 211 VAL A C 1
ATOM 1752 O O . VAL A 1 211 ? -8.552 -10.826 15.026 1.00 43.47 211 VAL A O 1
ATOM 1755 N N . GLY A 1 212 ? -7.194 -11.747 16.509 1.00 38.19 212 GLY A N 1
ATOM 1756 C CA . GLY A 1 212 ? -8.247 -12.480 17.203 1.00 38.19 212 GLY A CA 1
ATOM 1757 C C . GLY A 1 212 ? -7.976 -12.564 18.693 1.00 38.19 212 GLY A C 1
ATOM 1758 O O . GLY A 1 212 ? -7.276 -13.470 19.120 1.00 38.19 212 GLY A O 1
ATOM 1759 N N . ASN A 1 213 ? -8.541 -11.620 19.455 1.00 35.66 213 ASN A N 1
ATOM 1760 C CA . ASN A 1 213 ? -9.079 -11.774 20.820 1.00 35.66 213 ASN A CA 1
ATOM 1761 C C . ASN A 1 213 ? -8.847 -10.523 21.681 1.00 35.66 213 ASN A C 1
ATOM 1763 O O . ASN A 1 213 ? -8.180 -10.563 22.710 1.00 35.66 213 ASN A O 1
ATOM 1767 N N . THR A 1 214 ? -9.495 -9.418 21.322 1.00 35.69 214 THR A N 1
ATOM 1768 C CA . THR A 1 214 ? -9.836 -8.346 22.271 1.00 35.69 214 THR A CA 1
ATOM 1769 C C . THR A 1 214 ? -11.342 -8.303 22.495 1.00 35.69 214 THR A C 1
ATOM 1771 O O . THR A 1 214 ? -11.983 -7.271 22.353 1.00 35.69 214 THR A O 1
ATOM 1774 N N . LYS A 1 215 ? -11.929 -9.444 22.880 1.00 35.62 215 LYS A N 1
ATOM 1775 C CA . LYS A 1 215 ? -13.167 -9.474 23.672 1.00 35.62 215 LYS A CA 1
ATOM 1776 C C . LYS A 1 215 ? -13.078 -10.605 24.694 1.00 35.62 215 LYS A C 1
ATOM 1778 O O . LYS A 1 215 ? -13.030 -11.769 24.328 1.00 35.62 215 LYS A O 1
ATOM 1783 N N . HIS A 1 216 ? -13.010 -10.203 25.961 1.00 37.84 216 HIS A N 1
ATOM 1784 C CA . HIS A 1 216 ? -13.311 -10.958 27.179 1.00 37.84 216 HIS A CA 1
ATOM 1785 C C . HIS A 1 216 ? -13.118 -12.484 27.145 1.00 37.84 216 HIS A C 1
ATOM 1787 O O . HIS A 1 216 ? -14.020 -13.217 26.760 1.00 37.84 216 HIS A O 1
ATOM 1793 N N . SER A 1 217 ? -12.031 -12.970 27.744 1.00 28.84 217 SER A N 1
ATOM 1794 C CA . SER A 1 217 ? -12.141 -14.132 28.631 1.00 28.84 217 SER A CA 1
ATOM 1795 C C . SER A 1 217 ? -10.983 -14.148 29.620 1.00 28.84 217 SER A C 1
ATOM 1797 O O . SER A 1 217 ? -9.868 -14.563 29.313 1.00 28.84 217 SER A O 1
ATOM 1799 N N . ALA A 1 218 ? -11.270 -13.699 30.838 1.00 40.78 218 ALA A N 1
ATOM 1800 C CA . ALA A 1 218 ? -10.523 -14.127 32.003 1.00 40.78 218 ALA A CA 1
ATOM 1801 C C . ALA A 1 218 ? -10.647 -15.653 32.103 1.00 40.78 218 ALA A C 1
ATOM 1803 O O . ALA A 1 218 ? -11.753 -16.172 32.222 1.00 40.78 218 ALA A O 1
ATOM 1804 N N . ASN A 1 219 ? -9.533 -16.373 31.995 1.00 35.38 219 ASN A N 1
ATOM 1805 C CA . ASN A 1 219 ? -9.086 -17.318 33.018 1.00 35.38 219 ASN A CA 1
ATOM 1806 C C . ASN A 1 219 ? -7.932 -18.180 32.503 1.00 35.38 219 ASN A C 1
ATOM 1808 O O . ASN A 1 219 ? -8.022 -18.835 31.472 1.00 35.38 219 ASN A O 1
ATOM 1812 N N . ASN A 1 220 ? -6.899 -18.230 33.342 1.00 37.09 220 ASN A N 1
ATOM 1813 C CA . ASN A 1 220 ? -5.859 -19.249 33.417 1.00 37.09 220 ASN A CA 1
ATOM 1814 C C . ASN A 1 220 ? -4.848 -19.336 32.267 1.00 37.09 220 ASN A C 1
ATOM 1816 O O . ASN A 1 220 ? -4.893 -20.232 31.434 1.00 37.09 220 ASN A O 1
ATOM 1820 N N . SER A 1 221 ? -3.784 -18.544 32.397 1.00 30.14 221 SER A N 1
ATOM 1821 C CA . SER A 1 221 ? -2.435 -19.047 32.126 1.00 30.14 221 SER A CA 1
ATOM 1822 C C . SER A 1 221 ? -1.429 -18.376 33.063 1.00 30.14 221 SER A C 1
ATOM 1824 O O . SER A 1 221 ? -0.968 -17.260 32.827 1.00 30.14 221 SER A O 1
ATOM 1826 N N . ASN A 1 222 ? -1.088 -19.070 34.151 1.00 34.75 222 ASN A N 1
ATOM 1827 C CA . ASN A 1 222 ? 0.152 -18.830 34.882 1.00 34.75 222 ASN A CA 1
ATOM 1828 C C . ASN A 1 222 ? 1.309 -19.260 33.972 1.00 34.75 222 ASN A C 1
ATOM 1830 O O . ASN A 1 222 ? 1.709 -20.419 33.973 1.00 34.75 222 ASN A O 1
ATOM 1834 N N . GLY A 1 223 ? 1.804 -18.330 33.164 1.00 36.03 223 GLY A N 1
ATOM 1835 C CA . GLY A 1 223 ? 2.971 -18.517 32.314 1.00 36.03 223 GLY A CA 1
ATOM 1836 C C . GLY A 1 223 ? 3.760 -17.219 32.285 1.00 36.03 223 GLY A C 1
ATOM 1837 O O . GLY A 1 223 ? 3.319 -16.259 31.670 1.00 36.03 223 GLY A O 1
ATOM 1838 N N . ASN A 1 224 ? 4.869 -17.197 33.029 1.00 41.34 22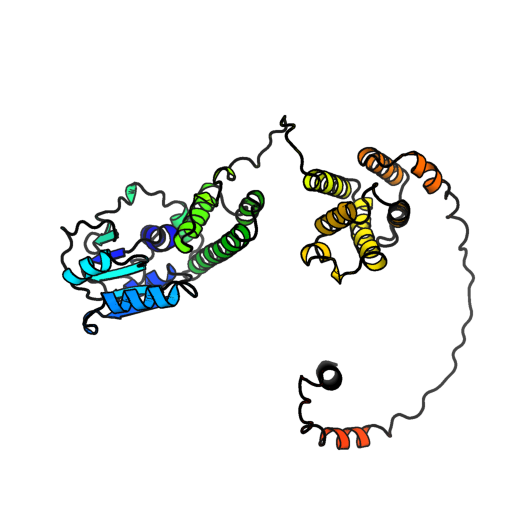4 ASN A N 1
ATOM 1839 C CA . ASN A 1 224 ? 5.940 -16.196 33.029 1.00 41.34 224 ASN A CA 1
ATOM 1840 C C . ASN A 1 224 ? 5.521 -14.753 32.705 1.00 41.34 224 ASN A C 1
ATOM 1842 O O . ASN A 1 224 ? 5.756 -14.254 31.606 1.00 41.34 224 ASN A O 1
ATOM 1846 N N . ARG A 1 225 ? 4.972 -14.051 33.703 1.00 44.81 225 ARG A N 1
ATOM 1847 C CA . ARG A 1 225 ? 4.882 -12.587 33.645 1.00 44.81 225 ARG A CA 1
ATOM 1848 C C . ARG A 1 225 ? 6.298 -12.017 33.644 1.00 44.81 225 ARG A C 1
ATOM 1850 O O . ARG A 1 225 ? 7.091 -12.331 34.530 1.00 44.81 225 ARG A O 1
ATOM 1857 N N . THR A 1 226 ? 6.618 -11.203 32.647 1.00 60.88 226 THR A N 1
ATOM 1858 C CA . THR A 1 226 ? 7.847 -10.408 32.649 1.00 60.88 226 THR A CA 1
ATOM 1859 C C . THR A 1 226 ? 7.772 -9.367 33.770 1.00 60.88 226 THR A C 1
ATOM 1861 O O . THR A 1 226 ? 6.682 -8.917 34.132 1.00 60.88 226 THR A O 1
ATOM 1864 N N . ILE A 1 227 ? 8.923 -8.980 34.328 1.00 62.53 227 ILE A N 1
ATOM 1865 C CA . ILE A 1 227 ? 9.013 -7.974 35.405 1.00 62.53 227 ILE A CA 1
ATOM 1866 C C . ILE A 1 227 ? 8.321 -6.663 34.976 1.00 62.53 227 ILE A C 1
ATOM 1868 O O . ILE A 1 227 ? 7.606 -6.040 35.758 1.00 62.53 227 ILE A O 1
ATOM 1872 N N . ASP A 1 228 ? 8.428 -6.309 33.698 1.00 62.69 228 ASP A N 1
ATOM 1873 C CA . ASP A 1 228 ? 7.811 -5.123 33.097 1.00 62.69 228 ASP A CA 1
ATOM 1874 C C . ASP A 1 228 ? 6.286 -5.214 33.062 1.00 62.69 228 ASP A C 1
ATOM 1876 O O . ASP A 1 228 ? 5.610 -4.239 33.374 1.00 62.69 228 ASP A O 1
ATOM 1880 N N . SER A 1 229 ? 5.736 -6.397 32.765 1.00 65.75 229 SER A N 1
ATOM 1881 C CA . SER A 1 229 ? 4.292 -6.645 32.831 1.00 65.75 229 SER A CA 1
ATOM 1882 C C . SER A 1 229 ? 3.783 -6.523 34.263 1.00 65.75 229 SER A C 1
ATOM 1884 O O . SER A 1 229 ? 2.716 -5.962 34.480 1.00 65.75 229 SER A O 1
ATOM 1886 N N . THR A 1 230 ? 4.539 -7.006 35.256 1.00 69.44 230 THR A N 1
ATOM 1887 C CA . THR A 1 230 ? 4.137 -6.863 36.663 1.00 69.44 230 THR A CA 1
ATOM 1888 C C . THR A 1 230 ? 4.200 -5.417 37.150 1.00 69.44 230 THR A C 1
ATOM 1890 O O . THR A 1 230 ? 3.324 -5.005 37.901 1.00 69.44 230 THR A O 1
ATOM 1893 N N . ILE A 1 231 ? 5.181 -4.630 36.700 1.00 77.56 231 ILE A N 1
ATOM 1894 C CA . ILE A 1 231 ? 5.326 -3.218 37.084 1.00 77.56 231 ILE A CA 1
ATOM 1895 C C . ILE A 1 231 ? 4.309 -2.329 36.346 1.00 77.56 231 ILE A C 1
ATOM 1897 O O . ILE A 1 231 ? 3.742 -1.422 36.946 1.00 77.56 231 ILE A O 1
ATOM 1901 N N . SER A 1 232 ? 4.023 -2.605 35.072 1.00 77.50 232 SER A N 1
ATOM 1902 C CA . SER A 1 232 ? 2.939 -1.940 34.333 1.00 77.50 232 SER A CA 1
ATOM 1903 C C . SER A 1 232 ? 1.577 -2.244 34.971 1.00 77.50 232 SER A C 1
ATOM 1905 O O . SER A 1 232 ? 0.794 -1.330 35.210 1.00 77.50 232 SER A O 1
ATOM 1907 N N . GLU A 1 233 ? 1.321 -3.490 35.391 1.00 77.12 233 GLU A N 1
ATOM 1908 C CA . GLU A 1 233 ? 0.119 -3.836 36.167 1.00 77.12 233 GLU A CA 1
ATOM 1909 C C . GLU A 1 233 ? 0.020 -3.051 37.492 1.00 77.12 233 GLU A C 1
ATOM 1911 O O . GLU A 1 233 ? -1.083 -2.693 37.904 1.00 77.12 233 GLU A O 1
ATOM 1916 N N . GLU A 1 234 ? 1.138 -2.766 38.170 1.00 78.88 234 GLU A N 1
ATOM 1917 C CA . GLU A 1 234 ? 1.157 -1.900 39.360 1.00 78.88 234 GLU A CA 1
ATOM 1918 C C . GLU A 1 234 ? 0.805 -0.448 39.019 1.00 78.88 234 GLU A C 1
ATOM 1920 O O . GLU A 1 234 ? -0.025 0.151 39.702 1.00 78.88 234 GLU A O 1
ATOM 1925 N N . TYR A 1 235 ? 1.380 0.102 37.946 1.00 81.56 235 TYR A N 1
ATOM 1926 C CA . TYR A 1 235 ? 1.070 1.453 37.478 1.00 81.56 235 TYR A CA 1
ATOM 1927 C C . TYR A 1 235 ? -0.411 1.605 37.120 1.00 81.56 235 TYR A C 1
ATOM 1929 O O . TYR A 1 235 ? -1.072 2.542 37.570 1.00 81.56 235 TYR A O 1
ATOM 1937 N N . GLN A 1 236 ? -0.961 0.647 36.372 1.00 78.69 236 GLN A N 1
ATOM 1938 C CA . GLN A 1 236 ? -2.367 0.668 35.976 1.00 78.69 236 GLN A CA 1
ATOM 1939 C C . GLN A 1 236 ? -3.295 0.607 37.190 1.00 78.69 236 GLN A C 1
ATOM 1941 O O . GLN A 1 236 ? -4.283 1.333 37.220 1.00 78.69 236 GLN A O 1
ATOM 1946 N N . LYS A 1 237 ? -2.950 -0.164 38.230 1.00 79.25 237 LYS A N 1
ATOM 1947 C CA . LYS A 1 237 ? -3.700 -0.164 39.498 1.00 79.25 237 LYS A CA 1
ATOM 1948 C C . LYS A 1 237 ? -3.665 1.188 40.201 1.00 79.25 237 LYS A C 1
ATOM 1950 O O . LYS A 1 237 ? -4.675 1.594 40.768 1.00 79.25 237 LYS A O 1
ATOM 1955 N N . ILE A 1 238 ? -2.531 1.891 40.151 1.00 80.62 238 ILE A N 1
ATOM 1956 C CA . ILE A 1 238 ? -2.406 3.240 40.714 1.00 80.62 238 ILE A CA 1
ATOM 1957 C C . ILE A 1 238 ? -3.321 4.217 39.983 1.00 80.62 238 ILE A C 1
ATOM 1959 O O . ILE A 1 238 ? -4.093 4.930 40.624 1.00 80.62 238 ILE A O 1
ATOM 1963 N N . ILE A 1 239 ? -3.296 4.206 38.652 1.00 80.50 239 ILE A N 1
ATOM 1964 C CA . ILE A 1 239 ? -4.114 5.112 37.843 1.00 80.50 239 ILE A CA 1
ATOM 1965 C C . ILE A 1 239 ? -5.607 4.748 37.876 1.00 80.50 239 ILE A C 1
ATOM 1967 O O . ILE A 1 239 ? -6.448 5.642 37.832 1.00 80.50 239 ILE A O 1
ATOM 1971 N N . SER A 1 240 ? -5.961 3.466 38.012 1.00 76.31 240 SER A N 1
ATOM 1972 C CA . SER A 1 240 ? -7.356 3.003 38.066 1.00 76.31 240 SER A CA 1
ATOM 1973 C C . SER A 1 240 ? -8.009 3.104 39.449 1.00 76.31 240 SER A C 1
ATOM 1975 O O . SER A 1 240 ? -9.143 2.657 39.615 1.00 76.31 240 SER A O 1
ATOM 1977 N N . SER A 1 241 ? -7.285 3.604 40.451 1.00 76.81 241 SER A N 1
ATOM 1978 C CA . SER A 1 241 ? -7.748 3.686 41.836 1.00 76.81 241 SER A CA 1
ATOM 1979 C C . SER A 1 241 ? -8.629 4.923 42.080 1.00 76.81 241 SER A C 1
ATOM 1981 O O . SER A 1 241 ? -9.504 5.262 41.281 1.00 76.81 241 SER A O 1
ATOM 1983 N N . ASN A 1 242 ? -8.434 5.609 43.205 1.00 79.62 242 ASN A N 1
ATOM 1984 C CA . ASN A 1 242 ? -9.109 6.862 43.488 1.00 79.62 242 ASN A CA 1
ATOM 1985 C C . ASN A 1 242 ? -8.596 7.954 42.534 1.00 79.62 242 ASN A C 1
ATOM 1987 O O . ASN A 1 242 ? -7.406 8.273 42.494 1.00 79.62 242 ASN A O 1
ATOM 1991 N N . LYS A 1 243 ? -9.533 8.563 41.799 1.00 79.81 243 LYS A N 1
ATOM 1992 C CA . LYS A 1 243 ? -9.272 9.582 40.776 1.00 79.81 243 LYS A CA 1
ATOM 1993 C C . LYS A 1 243 ? -8.446 10.769 41.289 1.00 79.81 243 LYS A C 1
ATOM 1995 O O . LYS A 1 243 ? -7.687 11.358 40.521 1.00 79.81 243 LYS A O 1
ATOM 2000 N N . MET A 1 244 ? -8.605 11.142 42.560 1.00 77.06 244 MET A N 1
ATOM 2001 C CA . MET A 1 244 ? -7.852 12.251 43.153 1.00 77.06 244 MET A CA 1
ATOM 2002 C C . MET A 1 244 ? -6.394 11.853 43.382 1.00 77.06 244 MET A C 1
ATOM 2004 O O . MET A 1 244 ? -5.490 12.593 43.003 1.00 77.06 244 MET A O 1
ATOM 2008 N N . LEU A 1 245 ? -6.158 10.647 43.901 1.00 78.69 245 LEU A N 1
ATOM 2009 C CA . LEU A 1 245 ? -4.813 10.116 44.129 1.00 78.69 245 LEU A CA 1
ATOM 2010 C C . LEU A 1 245 ? -4.068 9.912 42.805 1.00 78.69 245 LEU A C 1
ATOM 2012 O O . LEU A 1 245 ? -2.911 10.311 42.690 1.00 78.69 245 LEU A O 1
ATOM 2016 N N . SER A 1 246 ? -4.734 9.375 41.777 1.00 81.31 246 SER A N 1
ATOM 2017 C CA . SER A 1 246 ? -4.137 9.212 40.445 1.00 81.31 246 SER A CA 1
ATOM 2018 C C . SER A 1 246 ? -3.780 10.546 39.783 1.00 81.31 246 SER A C 1
ATOM 2020 O O . SER A 1 246 ? -2.780 10.632 39.073 1.00 81.31 246 SER A O 1
ATOM 2022 N N . ALA A 1 247 ? -4.589 11.589 40.010 1.00 79.56 247 ALA A N 1
ATOM 2023 C CA . ALA A 1 247 ? -4.361 12.914 39.438 1.00 79.56 247 ALA A CA 1
ATOM 2024 C C . ALA A 1 247 ? -3.138 13.615 40.049 1.00 79.56 247 ALA A C 1
ATOM 2026 O O . ALA A 1 247 ? -2.450 14.341 39.338 1.00 79.56 247 ALA A O 1
ATOM 2027 N N . GLU A 1 248 ? -2.846 13.374 41.330 1.00 82.00 248 GLU A N 1
ATOM 2028 C CA . GLU A 1 248 ? -1.626 13.866 41.985 1.00 82.00 248 GLU A CA 1
ATOM 2029 C C . GLU A 1 248 ? -0.397 13.016 41.630 1.00 82.00 248 GLU A C 1
ATOM 2031 O O . GLU A 1 248 ? 0.699 13.544 41.470 1.00 82.00 248 GLU A O 1
ATOM 2036 N N . PHE A 1 249 ? -0.579 11.705 41.448 1.00 84.62 249 PHE A N 1
ATOM 2037 C CA . PHE A 1 249 ? 0.521 10.756 41.268 1.00 84.62 249 PHE A CA 1
ATOM 2038 C C . PHE A 1 249 ? 1.432 11.082 40.080 1.00 84.62 249 PHE A C 1
ATOM 2040 O O . PHE A 1 249 ? 2.654 11.010 40.198 1.00 84.62 249 PHE A O 1
ATOM 2047 N N . VAL A 1 250 ? 0.846 11.425 38.928 1.00 83.81 250 VAL A N 1
ATOM 2048 C CA . VAL A 1 250 ? 1.601 11.697 37.694 1.00 83.81 250 VAL A CA 1
ATOM 2049 C C . VAL A 1 250 ? 2.476 12.955 37.826 1.00 83.81 250 VAL A C 1
ATOM 2051 O O . VAL A 1 250 ? 3.673 12.850 37.560 1.00 83.81 250 VAL A O 1
ATOM 2054 N N . PRO A 1 251 ? 1.960 14.114 38.280 1.00 82.75 251 PRO A N 1
ATOM 2055 C CA . PRO A 1 251 ? 2.792 15.268 38.626 1.00 82.75 251 PRO A CA 1
ATOM 2056 C C . PRO A 1 251 ? 3.912 14.942 39.622 1.00 82.75 251 PRO A C 1
ATOM 2058 O O . PRO A 1 251 ? 5.074 15.210 39.325 1.00 82.75 251 PRO A O 1
ATOM 2061 N N . THR A 1 252 ? 3.608 14.264 40.737 1.00 82.81 252 THR A N 1
ATOM 2062 C CA . THR A 1 252 ? 4.625 13.895 41.738 1.00 82.81 252 THR A CA 1
ATOM 2063 C C . THR A 1 252 ? 5.714 12.990 41.146 1.00 82.81 252 THR A C 1
ATOM 2065 O O . THR A 1 252 ? 6.884 13.101 41.511 1.00 82.81 252 THR A O 1
ATOM 2068 N N . LEU A 1 253 ? 5.372 12.115 40.192 1.00 86.31 253 LEU A N 1
ATOM 2069 C CA . LEU A 1 253 ? 6.332 11.280 39.461 1.00 86.31 253 LEU A CA 1
ATOM 2070 C C . LEU A 1 253 ? 7.324 12.119 38.643 1.00 86.31 253 LEU A C 1
ATOM 2072 O O . LEU A 1 253 ? 8.525 11.835 38.637 1.00 86.31 253 LEU A O 1
ATOM 2076 N N . HIS A 1 254 ? 6.830 13.161 37.975 1.00 82.31 254 HIS A N 1
ATOM 2077 C CA . HIS A 1 254 ? 7.661 14.086 37.209 1.00 82.31 254 HIS A CA 1
ATOM 2078 C C . HIS A 1 254 ? 8.516 14.984 38.111 1.00 82.31 254 HIS A C 1
ATOM 2080 O O . HIS A 1 254 ? 9.695 15.178 37.808 1.00 82.31 254 HIS A O 1
ATOM 2086 N N . ASP A 1 255 ? 7.984 15.451 39.241 1.00 81.94 255 ASP A N 1
ATOM 2087 C CA . ASP A 1 255 ? 8.752 16.218 40.231 1.00 81.94 255 ASP A CA 1
ATOM 2088 C C . ASP A 1 255 ? 9.879 15.371 40.829 1.00 81.94 255 ASP A C 1
ATOM 2090 O O . ASP A 1 255 ? 11.029 15.806 40.942 1.00 81.94 255 ASP A O 1
ATOM 2094 N N . TYR A 1 256 ? 9.580 14.111 41.152 1.00 82.50 256 TYR A N 1
ATOM 2095 C CA . TYR A 1 256 ? 10.578 13.177 41.650 1.00 82.50 256 TYR A CA 1
ATOM 2096 C C . TYR A 1 256 ? 11.676 12.920 40.617 1.00 82.50 256 TYR A C 1
ATOM 2098 O O . TYR A 1 256 ? 12.856 12.911 40.978 1.00 82.50 256 TYR A O 1
ATOM 2106 N N . ARG A 1 257 ? 11.305 12.747 39.339 1.00 83.94 257 ARG A N 1
ATOM 2107 C CA . ARG A 1 257 ? 12.259 12.625 38.229 1.00 83.94 257 ARG A CA 1
ATOM 2108 C C . ARG A 1 257 ? 13.177 13.841 38.168 1.00 83.94 257 ARG A C 1
ATOM 2110 O O . ARG A 1 257 ? 14.388 13.660 38.172 1.00 83.94 257 ARG A O 1
ATOM 2117 N N . PHE A 1 258 ? 12.610 15.046 38.145 1.00 79.38 258 PHE A N 1
ATOM 2118 C CA . PHE A 1 258 ? 13.369 16.294 38.051 1.00 79.38 258 PHE A CA 1
ATOM 2119 C C . PHE A 1 258 ? 14.389 16.442 39.190 1.00 79.38 258 PHE A C 1
ATOM 2121 O O . PHE A 1 258 ? 15.519 16.865 38.966 1.00 79.38 258 PHE A O 1
ATOM 2128 N N . ASN A 1 259 ? 14.016 16.035 40.405 1.00 76.44 259 ASN A N 1
ATOM 2129 C CA . ASN A 1 259 ? 14.866 16.189 41.584 1.00 76.44 259 ASN A CA 1
ATOM 2130 C C . ASN A 1 259 ? 15.895 15.058 41.782 1.00 76.44 259 ASN A C 1
ATOM 2132 O O . ASN A 1 259 ? 16.902 15.277 42.454 1.00 76.44 259 ASN A O 1
ATOM 2136 N N . ASN A 1 260 ? 15.657 13.851 41.248 1.00 73.94 260 ASN A N 1
ATOM 2137 C CA . ASN A 1 260 ? 16.425 12.649 41.622 1.00 73.94 260 ASN A CA 1
ATOM 2138 C C . ASN A 1 260 ? 17.011 11.848 40.446 1.00 73.94 260 ASN A C 1
ATOM 2140 O O . ASN A 1 260 ? 17.764 10.899 40.683 1.00 73.94 260 ASN A O 1
ATOM 2144 N N . VAL A 1 261 ? 16.686 12.187 39.195 1.00 77.06 261 VAL A N 1
ATOM 2145 C CA . VAL A 1 261 ? 17.143 11.457 38.003 1.00 77.06 261 VAL A CA 1
ATOM 2146 C C . VAL A 1 261 ? 17.883 12.405 37.061 1.00 77.06 261 VAL A C 1
ATOM 2148 O O . VAL A 1 261 ? 17.410 13.494 36.763 1.00 77.06 261 VAL A O 1
ATOM 2151 N N . ASN A 1 262 ? 19.051 11.986 36.563 1.00 70.56 262 ASN A N 1
ATOM 2152 C CA . ASN A 1 262 ? 19.744 12.722 35.505 1.00 70.56 262 ASN A CA 1
ATOM 2153 C C . ASN A 1 262 ? 19.057 12.449 34.160 1.00 70.56 262 ASN A C 1
ATOM 2155 O O . ASN A 1 262 ? 19.043 11.306 33.704 1.00 70.56 262 ASN A O 1
ATOM 2159 N N . GLU A 1 263 ? 18.542 13.498 33.518 1.00 66.06 263 GLU A N 1
ATOM 2160 C CA . GLU A 1 263 ? 17.832 13.426 32.235 1.00 66.06 263 GLU A CA 1
ATOM 2161 C C . GLU A 1 263 ? 18.662 12.798 31.105 1.00 66.06 263 GLU A C 1
ATOM 2163 O O . GLU A 1 263 ? 18.096 12.225 30.184 1.00 66.06 263 GLU A O 1
ATOM 2168 N N . SER A 1 264 ? 19.997 12.818 31.200 1.00 64.12 264 SER A N 1
ATOM 2169 C CA . SER A 1 264 ? 20.883 12.186 30.206 1.00 64.12 264 SER A CA 1
ATOM 2170 C C . SER A 1 264 ? 20.854 10.650 30.224 1.00 64.12 264 SER A C 1
ATOM 2172 O O . SER A 1 264 ? 21.402 10.029 29.319 1.00 64.12 264 SER A O 1
ATOM 2174 N N . ASN A 1 265 ? 20.267 10.040 31.259 1.00 62.12 265 ASN A N 1
ATOM 2175 C CA . ASN A 1 265 ? 20.141 8.585 31.395 1.00 62.12 265 ASN A CA 1
ATOM 2176 C C . ASN A 1 265 ? 18.737 8.073 31.035 1.00 62.12 265 ASN A C 1
ATOM 2178 O O . ASN A 1 265 ? 18.487 6.882 31.199 1.00 62.12 265 ASN A O 1
ATOM 2182 N N . LEU A 1 266 ? 17.835 8.966 30.618 1.00 69.06 266 LEU A N 1
ATOM 2183 C CA . LEU A 1 266 ? 16.462 8.639 30.256 1.00 69.06 266 LEU A CA 1
ATOM 2184 C C . LEU A 1 266 ? 16.321 8.601 28.737 1.00 69.06 266 LEU A C 1
ATOM 2186 O O . LEU A 1 266 ? 16.775 9.512 28.041 1.00 69.06 266 LEU A O 1
ATOM 2190 N N . ASP A 1 267 ? 15.636 7.580 28.237 1.00 62.09 267 ASP A N 1
ATOM 2191 C CA . ASP A 1 267 ? 15.221 7.544 26.837 1.00 62.09 267 ASP A CA 1
ATOM 2192 C C . ASP A 1 267 ? 14.056 8.522 26.593 1.00 62.09 267 ASP A C 1
ATOM 2194 O O . ASP A 1 267 ? 13.305 8.882 27.505 1.00 62.09 267 ASP A O 1
ATOM 2198 N N . LEU A 1 268 ? 13.869 8.951 25.338 1.00 57.75 268 LEU A N 1
ATOM 2199 C CA . LEU A 1 268 ? 12.814 9.903 24.946 1.00 57.75 268 LEU A CA 1
ATOM 2200 C C . LEU A 1 268 ? 11.421 9.477 25.440 1.00 57.75 268 LEU A C 1
ATOM 2202 O O . LEU A 1 268 ? 10.662 10.310 25.929 1.00 57.75 268 LEU A O 1
ATOM 2206 N N . ASP A 1 269 ? 11.100 8.184 25.397 1.00 61.41 269 ASP A N 1
ATOM 2207 C CA . ASP A 1 269 ? 9.807 7.670 25.860 1.00 61.41 269 ASP A CA 1
ATOM 2208 C C . ASP A 1 269 ? 9.613 7.815 27.384 1.00 61.41 269 ASP A C 1
ATOM 2210 O O . ASP A 1 269 ? 8.489 8.005 27.850 1.00 61.41 269 ASP A O 1
ATOM 2214 N N . GLU A 1 270 ? 10.686 7.785 28.176 1.00 68.94 270 GLU A N 1
ATOM 2215 C CA . GLU A 1 270 ? 10.660 7.918 29.642 1.00 68.94 270 GLU A CA 1
ATOM 2216 C C . GLU A 1 270 ? 10.546 9.386 30.091 1.00 68.94 270 GLU A C 1
ATOM 2218 O O . GLU A 1 270 ? 10.171 9.681 31.230 1.00 68.94 270 GLU A O 1
ATOM 2223 N N . LEU A 1 271 ? 10.816 10.332 29.186 1.00 63.94 271 LEU A N 1
ATOM 2224 C CA . LEU A 1 271 ? 10.620 11.762 29.423 1.00 63.94 271 LEU A CA 1
ATOM 2225 C C . LEU A 1 271 ? 9.150 12.183 29.292 1.00 63.94 271 LEU A C 1
ATOM 2227 O O . LEU A 1 271 ? 8.730 13.112 29.992 1.00 63.94 271 LEU A O 1
ATOM 2231 N N . TYR A 1 272 ? 8.379 11.501 28.438 1.00 65.38 272 TYR A N 1
ATOM 2232 C CA . TYR A 1 272 ? 7.024 11.915 28.054 1.00 65.38 272 TYR A CA 1
ATOM 2233 C C . TYR A 1 272 ? 5.909 10.954 28.483 1.00 65.38 272 TYR A C 1
ATOM 2235 O O . TYR A 1 272 ? 4.776 11.402 28.640 1.00 65.38 272 TYR A O 1
ATOM 2243 N N . SER A 1 273 ? 6.195 9.664 28.697 1.00 78.00 273 SER A N 1
ATOM 2244 C CA . SER A 1 273 ? 5.202 8.689 29.167 1.00 78.00 273 SER A CA 1
ATOM 2245 C C . SER A 1 273 ? 5.316 8.467 30.681 1.00 78.00 273 SER A C 1
ATOM 2247 O O . SER A 1 273 ? 6.332 7.936 31.141 1.00 78.00 273 SER A O 1
ATOM 2249 N N . PRO A 1 274 ? 4.279 8.796 31.477 1.00 77.50 274 PRO A N 1
ATOM 2250 C CA . PRO A 1 274 ? 4.284 8.547 32.919 1.00 77.50 274 PRO A CA 1
ATOM 2251 C C . PRO A 1 274 ? 4.390 7.058 33.286 1.00 77.50 274 PRO A C 1
ATOM 2253 O O . PRO A 1 274 ? 4.981 6.719 34.308 1.00 77.50 274 PRO A O 1
ATOM 2256 N N . GLU A 1 275 ? 3.861 6.157 32.451 1.00 78.44 275 GLU A N 1
ATOM 2257 C CA . GLU A 1 275 ? 3.978 4.707 32.657 1.00 78.44 275 GLU A CA 1
ATOM 2258 C C . GLU A 1 275 ? 5.413 4.224 32.422 1.00 78.44 275 GLU A C 1
ATOM 2260 O O . GLU A 1 275 ? 5.967 3.497 33.248 1.00 78.44 275 GLU A O 1
ATOM 2265 N N . SER A 1 276 ? 6.049 4.680 31.338 1.00 76.50 276 SER A N 1
ATOM 2266 C CA . SER A 1 276 ? 7.448 4.348 31.042 1.00 76.50 276 SER A CA 1
ATOM 2267 C C . SER A 1 276 ? 8.380 4.908 32.117 1.00 76.50 276 SER A C 1
ATOM 2269 O O . SER A 1 276 ? 9.263 4.199 32.598 1.00 76.50 276 SER A O 1
ATOM 2271 N N . LEU A 1 277 ? 8.122 6.138 32.573 1.00 79.81 277 LEU A N 1
ATOM 2272 C CA . LEU A 1 277 ? 8.845 6.767 33.676 1.00 79.81 277 LEU A CA 1
ATOM 2273 C C . LEU A 1 277 ? 8.687 5.980 34.985 1.00 79.81 277 LEU A C 1
ATOM 2275 O O . LEU A 1 277 ? 9.663 5.764 35.703 1.00 79.81 277 LEU A O 1
ATOM 2279 N N . TYR A 1 278 ? 7.477 5.512 35.295 1.00 82.31 278 TYR A N 1
ATOM 2280 C CA . TYR A 1 278 ? 7.239 4.682 36.473 1.00 82.31 278 TYR A CA 1
ATOM 2281 C C . TYR A 1 278 ? 7.970 3.339 36.377 1.00 82.31 278 TYR A C 1
ATOM 2283 O O . TYR A 1 278 ? 8.593 2.916 37.351 1.00 82.31 278 TYR A O 1
ATOM 2291 N N . ILE A 1 279 ? 7.952 2.683 35.211 1.00 80.12 279 ILE A N 1
ATOM 2292 C CA . ILE A 1 279 ? 8.680 1.428 34.979 1.00 80.12 279 ILE A CA 1
ATOM 2293 C C . ILE A 1 279 ? 10.186 1.634 35.163 1.00 80.12 279 ILE A C 1
ATOM 2295 O O . ILE A 1 279 ? 10.827 0.853 35.872 1.00 80.12 279 ILE A O 1
ATOM 2299 N N . TYR A 1 280 ? 10.741 2.704 34.592 1.00 81.50 280 TYR A N 1
ATOM 2300 C CA . TYR A 1 280 ? 12.140 3.080 34.772 1.00 81.50 280 TYR A CA 1
ATOM 2301 C C . TYR A 1 280 ? 12.476 3.302 36.254 1.00 81.50 280 TYR A C 1
ATOM 2303 O O . TYR A 1 280 ? 13.396 2.681 36.797 1.00 81.50 280 TYR A O 1
ATOM 2311 N N . LEU A 1 281 ? 11.685 4.117 36.959 1.00 81.88 281 LEU A N 1
ATOM 2312 C CA . LEU A 1 281 ? 11.889 4.396 38.381 1.00 81.88 281 LEU A CA 1
ATOM 2313 C C . LEU A 1 281 ? 11.793 3.120 39.224 1.00 81.88 281 LEU A C 1
ATOM 2315 O O . LEU A 1 281 ? 12.676 2.873 40.044 1.00 81.88 281 LEU A O 1
ATOM 2319 N N . ARG A 1 282 ? 10.807 2.249 38.976 1.00 82.19 282 ARG A N 1
ATOM 2320 C CA . ARG A 1 282 ? 10.656 0.950 39.660 1.00 82.19 282 ARG A CA 1
ATOM 2321 C C . ARG A 1 282 ? 11.828 0.004 39.428 1.00 82.19 282 ARG A C 1
ATOM 2323 O O . ARG A 1 282 ? 12.223 -0.688 40.364 1.00 82.19 282 ARG A O 1
ATOM 2330 N N . LYS A 1 283 ? 12.420 -0.001 38.233 1.00 79.56 283 LYS A N 1
ATOM 2331 C CA . LYS A 1 283 ? 13.577 -0.846 37.900 1.00 79.56 283 LYS A CA 1
ATOM 2332 C C . LYS A 1 283 ? 14.900 -0.317 38.439 1.00 79.56 283 LYS A C 1
ATOM 2334 O O . LYS A 1 283 ? 15.746 -1.109 38.853 1.00 79.56 283 LYS A O 1
ATOM 2339 N N . HIS A 1 284 ? 15.108 0.995 38.404 1.00 74.75 284 HIS A N 1
ATOM 2340 C CA . HIS A 1 284 ? 16.432 1.586 38.608 1.00 74.75 284 HIS A CA 1
ATOM 2341 C C . HIS A 1 284 ? 16.578 2.286 39.959 1.00 74.75 284 HIS A C 1
ATOM 2343 O O . HIS A 1 284 ? 17.622 2.141 40.594 1.00 74.75 284 HIS A O 1
ATOM 2349 N N . HIS A 1 285 ? 15.529 2.960 40.434 1.00 74.88 285 HIS A N 1
ATOM 2350 C CA . HIS A 1 285 ? 15.570 3.797 41.637 1.00 74.88 285 HIS A CA 1
ATOM 2351 C C . HIS A 1 285 ? 14.780 3.209 42.818 1.00 74.88 285 HIS A C 1
ATOM 2353 O O . HIS A 1 285 ? 15.138 3.435 43.970 1.00 74.88 285 HIS A O 1
ATOM 2359 N N . TRP A 1 286 ? 13.731 2.428 42.556 1.00 81.69 286 TRP A N 1
ATOM 2360 C CA . TRP A 1 286 ? 12.768 1.924 43.543 1.00 81.69 286 TRP A CA 1
ATOM 2361 C C . TRP A 1 286 ? 12.726 0.390 43.557 1.00 81.69 286 TRP A C 1
ATOM 2363 O O . TRP A 1 286 ? 11.655 -0.222 43.628 1.00 81.69 286 TRP A O 1
ATOM 2373 N N . LYS A 1 287 ? 13.907 -0.238 43.459 1.00 70.25 287 LYS A N 1
ATOM 2374 C CA . LYS A 1 287 ? 14.070 -1.704 43.400 1.00 70.25 287 LYS A CA 1
ATOM 2375 C C . LYS A 1 287 ? 13.433 -2.415 44.595 1.00 70.25 287 LYS A C 1
ATOM 2377 O O . LYS A 1 287 ? 12.809 -3.457 44.421 1.00 70.25 287 LYS A O 1
ATOM 2382 N N . ASP A 1 288 ? 13.523 -1.806 45.776 1.00 67.94 288 ASP A N 1
ATOM 2383 C CA . ASP A 1 288 ? 12.961 -2.331 47.028 1.00 67.94 288 ASP A CA 1
ATOM 2384 C C . ASP A 1 288 ? 11.504 -1.882 47.282 1.00 67.94 288 ASP A C 1
ATOM 2386 O O . ASP A 1 288 ? 10.944 -2.145 48.347 1.00 67.94 288 ASP A O 1
ATOM 2390 N N . GLY A 1 289 ? 10.875 -1.208 46.310 1.00 71.31 289 GLY A N 1
ATOM 2391 C CA . GLY A 1 289 ? 9.533 -0.625 46.410 1.00 71.31 289 GLY A CA 1
ATOM 2392 C C . GLY A 1 289 ? 9.534 0.907 46.380 1.00 71.31 289 GLY A C 1
ATOM 2393 O O . GLY A 1 289 ? 10.588 1.543 46.385 1.00 71.31 289 GLY A O 1
ATOM 2394 N N . ILE A 1 290 ? 8.338 1.506 46.333 1.00 79.88 290 ILE A N 1
ATOM 2395 C CA . ILE A 1 290 ? 8.167 2.968 46.256 1.00 79.88 290 ILE A CA 1
ATOM 2396 C C . ILE A 1 290 ? 8.742 3.631 47.529 1.00 79.88 290 ILE A C 1
ATOM 2398 O O . ILE A 1 290 ? 8.357 3.244 48.639 1.00 79.88 290 ILE A O 1
ATOM 2402 N N . PRO A 1 291 ? 9.645 4.626 47.412 1.00 80.12 291 PRO A N 1
ATOM 2403 C CA . PRO A 1 291 ? 10.269 5.277 48.554 1.00 80.12 291 PRO A CA 1
ATOM 2404 C C . PRO A 1 291 ? 9.266 5.982 49.458 1.00 80.12 291 PRO A C 1
ATOM 2406 O O . PRO A 1 291 ? 8.293 6.587 49.013 1.00 80.12 291 PRO A O 1
ATOM 2409 N N . LYS A 1 292 ? 9.564 5.986 50.757 1.00 75.00 292 LYS A N 1
ATOM 2410 C CA . LYS A 1 292 ? 8.708 6.609 51.775 1.00 75.00 292 LYS A CA 1
ATOM 2411 C C . LYS A 1 292 ? 8.541 8.108 51.574 1.00 75.00 292 LYS A C 1
ATOM 2413 O O . LYS A 1 292 ? 7.480 8.640 51.874 1.00 75.00 292 LYS A O 1
ATOM 2418 N N . ASP A 1 293 ? 9.586 8.776 51.103 1.00 75.50 293 ASP A N 1
ATOM 2419 C CA . ASP A 1 293 ? 9.554 10.223 50.913 1.00 75.50 293 ASP A CA 1
ATOM 2420 C C . ASP A 1 293 ? 8.704 10.602 49.696 1.00 75.50 293 ASP A C 1
ATOM 2422 O O . ASP A 1 293 ? 7.901 11.523 49.802 1.00 75.50 293 ASP A O 1
ATOM 2426 N N . PHE A 1 294 ? 8.724 9.786 48.635 1.00 84.00 294 PHE A N 1
ATOM 2427 C CA . PHE A 1 294 ? 7.786 9.912 47.515 1.00 84.00 294 PHE A CA 1
ATOM 2428 C C . PHE A 1 294 ? 6.327 9.741 47.971 1.00 84.00 294 PHE A C 1
ATOM 2430 O O . PHE A 1 294 ? 5.466 10.544 47.631 1.00 84.00 294 PHE A O 1
ATOM 2437 N N . LEU A 1 295 ? 6.036 8.730 48.803 1.00 80.38 295 LEU A N 1
ATOM 2438 C CA . LEU A 1 295 ? 4.680 8.517 49.335 1.00 80.38 295 LEU A CA 1
ATOM 2439 C C . LEU A 1 295 ? 4.193 9.685 50.206 1.00 80.38 295 LEU A C 1
ATOM 2441 O O . LEU A 1 295 ? 3.003 9.993 50.210 1.00 80.38 295 LEU A O 1
ATOM 2445 N N . LYS A 1 296 ? 5.098 10.340 50.946 1.00 78.25 296 LYS A N 1
ATOM 2446 C CA . LYS A 1 296 ? 4.761 11.543 51.717 1.00 78.25 296 LYS A CA 1
ATOM 2447 C C . LYS A 1 296 ? 4.445 12.714 50.800 1.00 78.25 296 LYS A C 1
ATOM 2449 O O . LYS A 1 296 ? 3.475 13.407 51.069 1.00 78.25 296 LYS A O 1
ATOM 2454 N N . GLU A 1 297 ? 5.249 12.948 49.767 1.00 79.12 297 GLU A N 1
ATOM 2455 C CA . GLU A 1 297 ? 5.007 14.021 48.794 1.00 79.12 297 GLU A CA 1
ATOM 2456 C C . GLU A 1 297 ? 3.674 13.822 48.078 1.00 79.12 297 GLU A C 1
ATOM 2458 O O . GLU A 1 297 ? 2.864 14.745 48.035 1.00 79.12 297 GLU A O 1
ATOM 2463 N N . TRP A 1 298 ? 3.387 12.590 47.660 1.00 83.25 298 TRP A N 1
ATOM 2464 C CA . TRP A 1 298 ? 2.117 12.236 47.038 1.00 83.25 298 TRP A CA 1
ATOM 2465 C C . TRP A 1 298 ? 0.911 12.520 47.956 1.00 83.25 298 TRP A C 1
ATOM 2467 O O . TRP A 1 298 ? -0.089 13.075 47.515 1.00 83.25 298 TRP A O 1
ATOM 2477 N N . LEU A 1 299 ? 1.011 12.231 49.258 1.00 79.75 299 LEU A N 1
ATOM 2478 C CA . LEU A 1 299 ? -0.072 12.488 50.220 1.00 79.75 299 LEU A CA 1
ATOM 2479 C C . LEU A 1 299 ? -0.297 13.964 50.566 1.00 79.75 299 LEU A C 1
ATOM 2481 O O . LEU A 1 299 ? -1.345 14.307 51.115 1.00 79.75 299 LEU A O 1
ATOM 2485 N N . LYS A 1 300 ? 0.666 14.849 50.301 1.00 79.75 300 LYS A N 1
ATOM 2486 C CA . LYS A 1 300 ? 0.480 16.275 50.589 1.00 79.75 300 LYS A CA 1
ATOM 2487 C C . LYS A 1 300 ? -0.421 16.972 49.573 1.00 79.75 300 LYS A C 1
ATOM 2489 O O . LYS A 1 300 ? -0.922 18.049 49.889 1.00 79.75 300 LYS A O 1
ATOM 2494 N N . MET A 1 301 ? -0.630 16.362 48.402 1.00 77.69 301 MET A N 1
ATOM 2495 C CA . MET A 1 301 ? -1.429 16.916 47.307 1.00 77.69 301 MET A CA 1
ATOM 2496 C C . MET A 1 301 ? -0.976 18.336 46.912 1.00 77.69 301 MET A C 1
ATOM 2498 O O . MET A 1 301 ? -1.805 19.223 46.702 1.00 77.69 301 MET A O 1
ATOM 2502 N N . GLU A 1 302 ? 0.339 18.592 46.896 1.00 76.94 302 GLU A N 1
ATOM 2503 C CA . GLU A 1 302 ? 0.891 19.935 46.655 1.00 76.94 302 GLU A CA 1
ATOM 2504 C C . GLU A 1 302 ? 0.600 20.423 45.224 1.00 76.94 302 GLU A C 1
ATOM 2506 O O . GLU A 1 302 ? 0.355 21.616 45.039 1.00 76.94 302 GLU A O 1
ATOM 2511 N N . ASN A 1 303 ? 0.541 19.521 44.235 1.00 75.25 303 ASN A N 1
ATOM 2512 C CA . ASN A 1 303 ? 0.318 19.886 42.834 1.00 75.25 303 ASN A CA 1
ATOM 2513 C C . ASN A 1 303 ? -1.156 20.160 42.513 1.00 75.25 303 ASN A C 1
ATOM 2515 O O . ASN A 1 303 ? -1.476 21.096 41.779 1.00 75.25 303 ASN A O 1
ATOM 2519 N N . THR A 1 304 ? -2.073 19.365 43.061 1.00 74.19 304 THR A N 1
ATOM 2520 C CA . THR A 1 304 ? -3.520 19.539 42.851 1.00 74.19 304 THR A CA 1
ATOM 2521 C C . THR A 1 304 ? -4.173 20.460 43.883 1.00 74.19 304 THR A C 1
ATOM 2523 O O . THR A 1 304 ? -5.292 20.932 43.667 1.00 74.19 304 THR A O 1
ATOM 2526 N N . GLY A 1 305 ? -3.512 20.721 45.016 1.00 73.00 305 GLY A N 1
ATOM 2527 C CA . GLY A 1 305 ? -4.049 21.506 46.132 1.00 73.00 305 GLY A CA 1
ATOM 2528 C C . GLY A 1 305 ? -5.256 20.860 46.824 1.00 73.00 305 GLY A C 1
ATOM 2529 O O . GLY A 1 305 ? -5.992 21.536 47.553 1.00 73.00 305 GLY A O 1
ATOM 2530 N N . TYR A 1 306 ? -5.504 19.572 46.570 1.00 77.25 306 TYR A N 1
ATOM 2531 C CA . TYR A 1 306 ? -6.664 18.851 47.080 1.00 77.25 306 TYR A CA 1
ATOM 2532 C C . TYR A 1 306 ? -6.509 18.510 48.567 1.00 77.25 306 TYR A C 1
ATOM 2534 O O . TYR A 1 306 ? -5.452 18.092 49.027 1.00 77.25 306 TYR A O 1
ATOM 2542 N N . LYS A 1 307 ? -7.587 18.644 49.344 1.00 79.06 307 LYS A N 1
ATOM 2543 C CA . LYS A 1 307 ? -7.601 18.216 50.749 1.00 79.06 307 LYS A CA 1
ATOM 2544 C C . LYS A 1 307 ? -8.186 16.816 50.843 1.00 79.06 307 LYS A C 1
ATOM 2546 O O . LYS A 1 307 ? -9.389 16.659 50.651 1.00 79.06 307 LYS A O 1
ATOM 2551 N N . LEU A 1 308 ? -7.339 15.844 51.175 1.00 79.00 308 LEU A N 1
ATOM 2552 C CA . LEU A 1 308 ? -7.737 14.449 51.353 1.00 79.00 308 LEU A CA 1
ATOM 2553 C C . LEU A 1 308 ? -8.843 14.309 52.406 1.00 79.00 308 LEU A C 1
ATOM 2555 O O . LEU A 1 308 ? -8.761 14.880 53.499 1.00 79.00 308 LEU A O 1
ATOM 2559 N N . THR A 1 309 ? -9.871 13.536 52.070 1.00 76.75 309 THR A N 1
ATOM 2560 C CA . THR A 1 309 ? -10.916 13.116 53.005 1.00 76.75 309 THR A CA 1
ATOM 2561 C C . THR A 1 309 ? -10.498 11.848 53.750 1.00 76.75 309 THR A C 1
ATOM 2563 O O . THR A 1 309 ? -9.554 11.162 53.363 1.00 76.75 309 THR A O 1
ATOM 2566 N N . GLU A 1 310 ? -11.218 11.497 54.819 1.00 71.31 310 GLU A N 1
ATOM 2567 C CA . GLU A 1 310 ? -10.981 10.231 55.531 1.00 71.31 310 GLU A CA 1
ATOM 2568 C C . GLU A 1 310 ? -11.165 9.011 54.615 1.00 71.31 310 GLU A C 1
ATOM 2570 O O . GLU A 1 310 ? -10.447 8.026 54.761 1.00 71.31 310 GLU A O 1
ATOM 2575 N N . GLN A 1 311 ? -12.065 9.098 53.628 1.00 71.81 311 GLN A N 1
ATOM 2576 C CA . GLN A 1 311 ? -12.263 8.038 52.643 1.00 71.81 311 GLN A CA 1
ATOM 2577 C C . GLN A 1 311 ? -11.073 7.917 51.683 1.00 71.81 311 GLN A C 1
ATOM 2579 O O . GLN A 1 311 ? -10.639 6.806 51.409 1.00 71.81 311 GLN A O 1
ATOM 2584 N N . ASP A 1 312 ? -10.493 9.033 51.230 1.00 74.25 312 ASP A N 1
ATOM 2585 C CA . ASP A 1 312 ? -9.326 8.996 50.334 1.00 74.25 312 ASP A CA 1
ATOM 2586 C C . ASP A 1 312 ? -8.093 8.412 51.033 1.00 74.25 312 ASP A C 1
ATOM 2588 O O . ASP A 1 312 ? -7.286 7.723 50.413 1.00 74.25 312 ASP A O 1
ATOM 2592 N N . ILE A 1 313 ? -7.957 8.662 52.340 1.00 74.94 313 ILE A N 1
ATOM 2593 C CA . ILE A 1 313 ? -6.889 8.081 53.162 1.00 74.94 313 ILE A CA 1
ATOM 2594 C C . ILE A 1 313 ? -7.068 6.561 53.261 1.00 74.94 313 ILE A C 1
ATOM 2596 O O . ILE A 1 313 ? -6.100 5.824 53.084 1.00 74.94 313 ILE A O 1
ATOM 2600 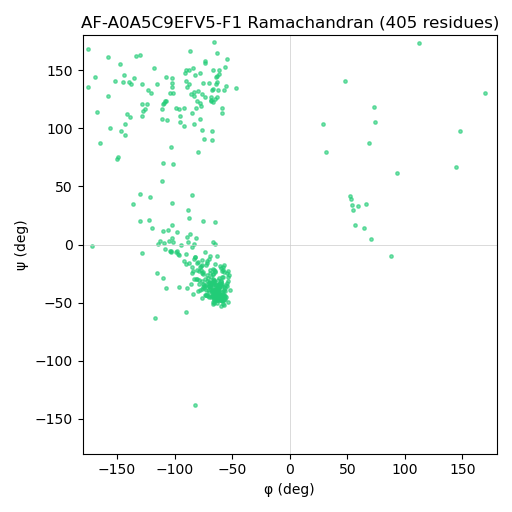N N . LEU A 1 314 ? -8.298 6.082 53.473 1.00 73.38 314 LEU A N 1
ATOM 2601 C CA . LEU A 1 314 ? -8.598 4.646 53.482 1.00 73.38 314 LEU A CA 1
ATOM 2602 C C . LEU A 1 314 ? -8.351 4.002 52.110 1.00 73.38 314 LEU A C 1
ATOM 2604 O O . LEU A 1 314 ? -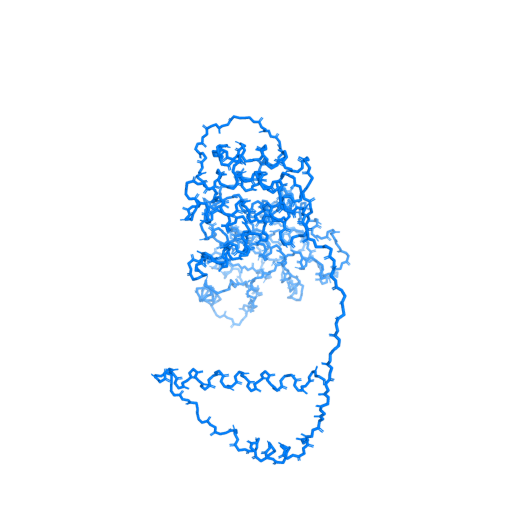7.751 2.930 52.039 1.00 73.38 314 LEU A O 1
ATOM 2608 N N . ASP A 1 315 ? -8.744 4.663 51.022 1.00 74.81 315 ASP A N 1
ATOM 2609 C CA . ASP A 1 315 ? -8.492 4.186 49.658 1.00 74.81 315 ASP A CA 1
ATOM 2610 C C . ASP A 1 315 ? -6.982 4.104 49.365 1.00 74.81 315 ASP A C 1
ATOM 2612 O O . ASP A 1 315 ? -6.511 3.140 48.756 1.00 74.81 315 ASP A O 1
ATOM 2616 N N . PHE A 1 316 ? -6.199 5.072 49.851 1.00 78.56 316 PHE A N 1
ATOM 2617 C CA . PHE A 1 316 ? -4.740 5.070 49.737 1.00 78.56 316 PHE A CA 1
ATOM 2618 C C . PHE A 1 316 ? -4.092 3.934 50.544 1.00 78.56 316 PHE A C 1
ATOM 2620 O O . PHE A 1 316 ? -3.147 3.294 50.079 1.00 78.56 316 PHE A O 1
ATOM 2627 N N . GLU A 1 317 ? -4.605 3.628 51.737 1.00 73.94 317 GLU A N 1
ATOM 2628 C CA . GLU A 1 317 ? -4.142 2.484 52.529 1.00 73.94 317 GLU A CA 1
ATOM 2629 C C . GLU A 1 317 ? -4.436 1.144 51.846 1.00 73.94 317 GLU A C 1
ATOM 2631 O O . GLU A 1 317 ? -3.578 0.255 51.831 1.00 73.94 317 GLU A O 1
ATOM 2636 N N . ILE A 1 318 ? -5.630 0.995 51.263 1.00 76.31 318 ILE A N 1
ATOM 2637 C CA . ILE A 1 318 ? -6.015 -0.196 50.494 1.00 76.31 318 ILE A CA 1
ATOM 2638 C C . ILE A 1 318 ? -5.062 -0.366 49.307 1.00 76.31 318 ILE A C 1
ATOM 2640 O O . ILE A 1 318 ? -4.473 -1.436 49.141 1.00 76.31 318 ILE A O 1
ATOM 2644 N N . LEU A 1 319 ? -4.817 0.711 48.561 1.00 79.00 319 LEU A N 1
ATOM 2645 C CA . LEU A 1 319 ? -3.897 0.730 47.429 1.00 79.00 319 LEU A CA 1
ATOM 2646 C C . LEU A 1 319 ? -2.470 0.306 47.811 1.00 79.00 319 LEU A C 1
ATOM 2648 O O . LEU A 1 319 ? -1.858 -0.527 47.143 1.00 79.00 319 LEU A O 1
ATOM 2652 N N . LEU A 1 320 ? -1.924 0.835 48.906 1.00 74.56 320 LEU A N 1
ATOM 2653 C CA . LEU A 1 320 ? -0.567 0.493 49.342 1.00 74.56 320 LEU A CA 1
ATOM 2654 C C . LEU A 1 320 ? -0.435 -0.955 49.826 1.00 74.56 320 LEU A C 1
ATOM 2656 O O . LEU A 1 320 ? 0.609 -1.583 49.615 1.00 74.56 320 LEU A O 1
ATOM 2660 N N . ASN A 1 321 ? -1.489 -1.501 50.435 1.00 70.62 321 ASN A N 1
ATOM 2661 C CA . ASN A 1 321 ? -1.537 -2.913 50.802 1.00 70.62 321 ASN A CA 1
ATOM 2662 C C . ASN A 1 321 ? -1.561 -3.814 49.555 1.00 70.62 321 ASN A C 1
ATOM 2664 O O . ASN A 1 321 ? -0.868 -4.834 49.524 1.00 70.62 321 ASN A O 1
ATOM 2668 N N . GLU A 1 322 ? -2.284 -3.421 48.504 1.00 70.44 322 GLU A N 1
ATOM 2669 C CA . GLU A 1 322 ? -2.299 -4.133 47.219 1.00 70.44 322 GLU A CA 1
ATOM 2670 C C . GLU A 1 322 ? -0.946 -4.089 46.492 1.00 70.44 322 GLU A C 1
ATOM 2672 O O . GLU A 1 322 ? -0.559 -5.064 45.840 1.00 70.44 322 GLU A O 1
ATOM 2677 N N . LEU A 1 323 ? -0.188 -3.003 46.667 1.00 71.00 323 LEU A N 1
ATOM 2678 C CA . LEU A 1 323 ? 1.176 -2.834 46.153 1.00 71.00 323 LEU A CA 1
ATOM 2679 C C . LEU A 1 323 ? 2.253 -3.511 47.028 1.00 71.00 323 LEU A C 1
ATOM 2681 O O . LEU A 1 323 ? 3.445 -3.369 46.760 1.00 71.00 323 LEU A O 1
ATOM 2685 N N . LYS A 1 324 ? 1.855 -4.269 48.065 1.00 65.94 324 LYS A N 1
ATOM 2686 C CA . LYS A 1 324 ? 2.745 -4.985 49.005 1.00 65.94 324 LYS A CA 1
ATOM 2687 C C . LYS A 1 324 ? 3.789 -4.089 49.687 1.00 65.94 324 LYS A C 1
ATOM 2689 O O . LYS A 1 324 ? 4.864 -4.559 50.066 1.00 65.94 324 LYS A O 1
ATOM 2694 N N . VAL A 1 325 ? 3.481 -2.808 49.886 1.00 63.75 325 VAL A N 1
ATOM 2695 C CA . VAL A 1 325 ? 4.358 -1.885 50.616 1.00 63.75 325 VAL A CA 1
ATOM 2696 C C . VAL A 1 325 ? 4.241 -2.178 52.123 1.00 63.75 325 VAL A C 1
ATOM 2698 O O . VAL A 1 325 ? 3.125 -2.251 52.638 1.00 63.75 325 VAL A O 1
ATOM 2701 N N . PRO A 1 326 ? 5.345 -2.358 52.882 1.00 50.97 326 PRO A N 1
ATOM 2702 C CA . PRO A 1 326 ? 5.270 -2.755 54.290 1.00 50.97 326 PRO A CA 1
ATOM 2703 C C . PRO A 1 326 ? 4.470 -1.769 55.164 1.00 50.97 326 PRO A C 1
ATOM 2705 O O . PRO A 1 326 ? 4.919 -0.655 55.456 1.00 50.97 326 PRO A O 1
ATOM 2708 N N . THR A 1 327 ? 3.324 -2.237 55.666 1.00 44.84 327 THR A N 1
ATOM 2709 C CA . THR A 1 327 ? 2.289 -1.507 56.430 1.00 44.84 327 THR A CA 1
ATOM 2710 C C . THR A 1 327 ? 2.804 -0.851 57.721 1.00 44.84 327 THR A C 1
ATOM 2712 O O . THR A 1 327 ? 2.229 0.120 58.204 1.00 44.84 327 THR A O 1
ATOM 2715 N N . LYS A 1 328 ? 3.959 -1.289 58.255 1.00 48.16 328 LYS A N 1
ATOM 2716 C CA . LYS A 1 328 ? 4.649 -0.633 59.392 1.00 48.16 328 LYS A CA 1
ATOM 2717 C C . LYS A 1 328 ? 5.114 0.800 59.088 1.00 48.16 328 LYS A C 1
ATOM 2719 O O . LYS A 1 328 ? 5.541 1.512 59.990 1.00 48.16 328 LYS A O 1
ATOM 2724 N N . THR A 1 329 ? 5.048 1.218 57.828 1.00 48.88 329 THR A N 1
ATOM 2725 C CA . THR A 1 329 ? 5.397 2.568 57.379 1.00 48.88 329 THR A CA 1
ATOM 2726 C C . THR A 1 329 ? 4.244 3.569 57.540 1.00 48.88 329 THR A C 1
ATOM 2728 O O . THR A 1 329 ? 4.508 4.760 57.673 1.00 48.88 329 THR A O 1
ATOM 2731 N N . LEU A 1 330 ? 2.991 3.100 57.592 1.00 49.06 330 LEU A N 1
ATOM 2732 C CA . LEU A 1 330 ? 1.789 3.946 57.584 1.00 49.06 330 LEU A CA 1
ATOM 2733 C C . LEU A 1 330 ? 1.529 4.666 58.916 1.00 49.06 330 LEU A C 1
ATOM 2735 O O . LEU A 1 330 ? 1.171 5.843 58.902 1.00 49.06 330 LEU A O 1
ATOM 2739 N N . LEU A 1 331 ? 1.795 4.019 60.061 1.00 47.88 331 LEU A N 1
ATOM 2740 C CA . LEU A 1 331 ? 1.601 4.653 61.378 1.00 47.88 331 LEU A CA 1
ATOM 2741 C C . LEU A 1 331 ? 2.471 5.910 61.568 1.00 47.88 331 LEU A C 1
ATOM 2743 O O . LEU A 1 331 ? 2.010 6.887 62.143 1.00 47.88 331 LEU A O 1
ATOM 2747 N N . ASN A 1 332 ? 3.683 5.941 61.005 1.00 50.97 332 ASN A N 1
ATOM 2748 C CA . ASN A 1 332 ? 4.576 7.099 61.136 1.00 50.97 332 ASN A CA 1
ATOM 2749 C C . ASN A 1 332 ? 4.238 8.257 60.177 1.00 50.97 332 ASN A C 1
ATOM 2751 O O . ASN A 1 332 ? 4.763 9.354 60.353 1.00 50.97 332 ASN A O 1
ATOM 2755 N N . ILE A 1 333 ? 3.415 8.024 59.149 1.00 51.81 333 ILE A N 1
ATOM 2756 C CA . ILE A 1 333 ? 2.998 9.061 58.190 1.00 51.81 333 ILE A CA 1
ATOM 2757 C C . ILE A 1 333 ? 1.726 9.764 58.699 1.00 51.81 333 ILE A C 1
ATOM 2759 O O . ILE A 1 333 ? 1.618 10.988 58.609 1.00 51.81 333 ILE A O 1
ATOM 2763 N N . MET A 1 334 ? 0.809 9.015 59.322 1.00 48.84 334 MET A N 1
ATOM 2764 C CA . MET A 1 334 ? -0.470 9.529 59.833 1.00 48.84 334 MET A CA 1
ATOM 2765 C C . MET A 1 334 ? -0.425 10.185 61.222 1.00 48.84 334 MET A C 1
ATOM 2767 O O . MET A 1 334 ? -1.365 10.899 61.577 1.00 48.84 334 MET A O 1
ATOM 2771 N N . ASP A 1 335 ? 0.661 10.046 61.990 1.00 45.50 335 ASP A N 1
ATOM 2772 C CA . ASP A 1 335 ? 0.831 10.758 63.274 1.00 45.50 335 ASP A CA 1
ATOM 2773 C C . ASP A 1 335 ? 0.973 12.290 63.122 1.00 45.50 335 ASP A C 1
ATOM 2775 O O . ASP A 1 335 ? 1.049 13.036 64.100 1.00 45.50 335 ASP A O 1
ATOM 2779 N N . THR A 1 336 ? 0.886 12.811 61.897 1.00 43.09 336 THR A N 1
ATOM 2780 C CA . THR A 1 336 ? 0.724 14.240 61.614 1.00 43.09 336 THR A CA 1
ATOM 2781 C C . THR A 1 336 ? -0.742 14.700 61.662 1.00 43.09 336 THR A C 1
ATOM 2783 O O . THR A 1 336 ? -1.160 15.572 60.906 1.00 43.09 336 THR A O 1
ATOM 2786 N N . LYS A 1 337 ? -1.528 14.257 62.655 1.00 38.09 337 LYS A N 1
ATOM 2787 C CA . LYS A 1 337 ? -2.800 14.922 63.039 1.00 38.09 337 LYS A CA 1
ATOM 2788 C C . LYS A 1 337 ? -2.615 16.351 63.610 1.00 38.09 337 LYS A C 1
ATOM 2790 O O . LYS A 1 337 ? -3.520 16.887 64.241 1.00 38.09 337 LYS A O 1
ATOM 2795 N N . ASN A 1 338 ? -1.480 17.012 63.362 1.00 37.06 338 ASN A N 1
ATOM 2796 C CA . ASN A 1 338 ? -1.123 18.338 63.882 1.00 37.06 338 ASN A CA 1
ATOM 2797 C C . ASN A 1 338 ? -0.640 19.326 62.798 1.00 37.06 338 ASN A C 1
ATOM 2799 O O . ASN A 1 338 ? 0.309 20.070 63.027 1.00 37.06 338 ASN A O 1
ATOM 2803 N N . LEU A 1 339 ? -1.299 19.394 61.634 1.00 37.62 339 LEU A N 1
ATOM 2804 C CA . LEU A 1 339 ? -1.066 20.483 60.661 1.00 37.62 339 LEU A CA 1
ATOM 2805 C C . LEU A 1 339 ? -2.245 21.447 60.461 1.00 37.62 339 LEU A C 1
ATOM 2807 O O . LEU A 1 339 ? -2.121 22.421 59.729 1.00 37.62 339 LEU A O 1
ATOM 2811 N N . ASN A 1 340 ? -3.341 21.287 61.206 1.00 34.94 340 ASN A N 1
ATOM 2812 C CA . ASN A 1 340 ? -4.408 22.290 61.266 1.00 34.94 340 ASN A CA 1
ATOM 2813 C C . ASN A 1 340 ? -4.450 22.973 62.636 1.00 34.94 340 ASN A C 1
ATOM 2815 O O . ASN A 1 340 ? -5.376 22.761 63.413 1.00 34.94 340 ASN A O 1
ATOM 2819 N N . LYS A 1 341 ? -3.444 23.805 62.939 1.00 36.91 341 LYS A N 1
ATOM 2820 C CA . LYS A 1 341 ? -3.558 24.890 63.934 1.00 36.91 341 LYS A CA 1
ATOM 2821 C C . LYS A 1 341 ? -2.410 25.893 63.793 1.00 36.91 341 LYS A C 1
ATOM 2823 O O . LYS A 1 341 ? -1.399 25.783 64.476 1.00 36.91 341 LYS A O 1
ATOM 2828 N N . LYS A 1 342 ? -2.626 26.885 62.924 1.00 34.88 342 LYS A N 1
ATOM 2829 C CA . LYS A 1 342 ? -2.293 28.320 63.069 1.00 34.88 342 LYS A CA 1
ATOM 2830 C C . LYS A 1 342 ? -1.959 28.919 61.707 1.00 34.88 342 LYS A C 1
ATOM 2832 O O . LYS A 1 342 ? -0.822 28.873 61.275 1.00 34.88 342 LYS A O 1
ATOM 2837 N N . HIS A 1 343 ? -2.951 29.560 61.104 1.00 29.36 343 HIS A N 1
ATOM 2838 C CA . HIS A 1 343 ? -2.751 30.849 60.447 1.00 29.36 343 HIS A CA 1
ATOM 2839 C C . HIS A 1 343 ? -4.063 31.634 60.542 1.00 29.36 343 HIS A C 1
ATOM 2841 O O . HIS A 1 343 ? -4.812 31.793 59.583 1.00 29.36 343 HIS A O 1
ATOM 2847 N N . GLU A 1 344 ? -4.350 32.118 61.753 1.00 29.09 344 GLU A N 1
ATOM 2848 C CA . GLU A 1 344 ? -5.020 33.409 61.874 1.00 29.09 344 GLU A CA 1
ATOM 2849 C C . GLU A 1 344 ? -4.041 34.481 61.374 1.00 29.09 344 GLU A C 1
ATOM 2851 O O . GLU A 1 344 ? -2.848 34.456 61.688 1.00 29.09 344 GLU A O 1
ATOM 2856 N N . LYS A 1 345 ? -4.554 35.387 60.540 1.00 32.25 345 LYS A N 1
ATOM 2857 C CA . LYS A 1 345 ? -3.846 36.570 60.037 1.00 32.25 345 LYS A CA 1
ATOM 2858 C C . LYS A 1 345 ? -3.302 37.417 61.196 1.00 32.25 345 LYS A C 1
ATOM 2860 O O . LYS A 1 345 ? -3.911 37.462 62.264 1.00 32.25 345 LYS A O 1
ATOM 2865 N N . PRO A 1 346 ? -2.302 38.263 60.912 1.00 26.05 346 PRO A N 1
ATOM 2866 C CA . PRO A 1 346 ? -2.609 39.675 61.087 1.00 26.05 346 PRO A CA 1
ATOM 2867 C C . PRO A 1 346 ? -2.241 40.563 59.896 1.00 26.05 346 PRO A C 1
ATOM 2869 O O . PRO A 1 346 ? -1.533 40.204 58.960 1.00 26.05 346 PRO A O 1
ATOM 2872 N N . LEU A 1 347 ? -2.859 41.731 59.978 1.00 25.56 347 LEU A N 1
ATOM 2873 C CA . LEU A 1 347 ? -3.013 42.827 59.042 1.00 25.56 347 LEU A CA 1
ATOM 2874 C C . LEU A 1 347 ? -1.805 43.800 59.044 1.00 25.56 347 LEU A C 1
ATOM 2876 O O . LEU A 1 347 ? -1.251 44.066 60.104 1.00 25.56 347 LEU A O 1
ATOM 2880 N N . ILE A 1 348 ? -1.586 44.450 57.885 1.00 26.89 348 ILE A N 1
ATOM 2881 C CA . ILE A 1 348 ? -1.097 45.840 57.665 1.00 26.89 348 ILE A CA 1
ATOM 2882 C C . ILE A 1 348 ? 0.407 46.126 57.945 1.00 26.89 348 ILE A C 1
ATOM 2884 O O . ILE A 1 348 ? 0.836 46.139 59.092 1.00 26.89 348 ILE A O 1
ATOM 2888 N N . LYS A 1 349 ? 1.172 46.547 56.913 1.00 25.59 349 LYS A N 1
ATOM 2889 C CA . LYS A 1 349 ? 1.573 47.963 56.671 1.00 25.59 349 LYS A CA 1
ATOM 2890 C C . LYS A 1 349 ? 2.353 48.181 55.370 1.00 25.59 349 LYS A C 1
ATOM 2892 O O . LYS A 1 349 ? 3.227 47.414 54.997 1.00 25.59 349 LYS A O 1
ATOM 2897 N N . GLN A 1 350 ? 1.929 49.253 54.701 1.00 30.03 350 GLN A N 1
ATOM 2898 C CA . GLN A 1 350 ? 2.519 49.923 53.548 1.00 30.03 350 GLN A CA 1
ATOM 2899 C C . GLN A 1 350 ? 3.961 50.349 53.833 1.00 30.03 350 GLN A C 1
ATOM 2901 O O . GLN A 1 350 ? 4.247 50.715 54.966 1.00 30.03 350 GLN A O 1
ATOM 2906 N N . GLU A 1 351 ? 4.781 50.441 52.785 1.00 24.36 351 GLU A N 1
ATOM 2907 C CA . GLU A 1 351 ? 5.510 51.673 52.451 1.00 24.36 351 GLU A CA 1
ATOM 2908 C C . GLU A 1 351 ? 6.115 51.569 51.037 1.00 24.36 351 GLU A C 1
ATOM 2910 O O . GLU A 1 351 ? 6.994 50.759 50.767 1.00 24.36 351 GLU A O 1
ATOM 2915 N N . ASN A 1 352 ? 5.611 52.406 50.125 1.00 30.88 352 ASN A N 1
ATOM 2916 C CA . ASN A 1 352 ? 6.374 52.916 48.982 1.00 30.88 352 ASN A CA 1
ATOM 2917 C C . ASN A 1 352 ? 7.108 54.176 49.457 1.00 30.88 352 ASN A C 1
ATOM 2919 O O . ASN A 1 352 ? 6.537 54.935 50.247 1.00 30.88 352 ASN A O 1
ATOM 2923 N N . PRO A 1 353 ? 8.281 54.493 48.885 1.00 31.53 353 PRO A N 1
ATOM 2924 C CA . PRO A 1 353 ? 8.327 55.747 48.122 1.00 31.53 353 PRO A CA 1
ATOM 2925 C C . PRO A 1 353 ? 9.237 55.725 46.867 1.00 31.53 353 PRO A C 1
ATOM 2927 O O . PRO A 1 353 ? 10.345 55.215 46.925 1.00 31.53 353 PRO A O 1
ATOM 2930 N N . PHE A 1 354 ? 8.747 56.366 45.783 1.00 25.09 354 PHE A N 1
ATOM 2931 C CA . PHE A 1 354 ? 9.421 57.324 44.858 1.00 25.09 354 PHE A CA 1
ATOM 2932 C C . PHE A 1 354 ? 10.827 56.987 44.276 1.00 25.09 354 PHE A C 1
ATOM 2934 O O . PHE A 1 354 ? 11.725 56.603 45.000 1.00 25.09 354 PHE A O 1
ATOM 2941 N N . SER A 1 355 ? 11.223 57.241 43.015 1.00 29.08 355 SER A N 1
ATOM 2942 C CA . SER A 1 355 ? 10.745 58.053 41.874 1.00 29.08 355 SER A CA 1
ATOM 2943 C C . SER A 1 355 ? 11.665 57.783 40.641 1.00 29.08 355 SER A C 1
ATOM 2945 O O . SER A 1 355 ? 12.755 57.242 40.828 1.00 29.08 355 SER A O 1
ATOM 2947 N N . PRO A 1 356 ? 11.320 58.205 39.401 1.00 41.41 356 PRO A N 1
ATOM 2948 C CA . PRO A 1 356 ? 12.018 57.868 38.152 1.00 41.41 356 PRO A CA 1
ATOM 2949 C C . PRO A 1 356 ? 12.928 58.994 37.622 1.00 41.41 356 PRO A C 1
ATOM 2951 O O . PRO A 1 356 ? 12.490 60.142 37.582 1.00 41.41 356 PRO A O 1
ATOM 2954 N N . LYS A 1 357 ? 14.138 58.692 37.111 1.00 28.52 357 LYS A N 1
ATOM 2955 C CA . LYS A 1 357 ? 14.898 59.588 36.205 1.00 28.52 357 LYS A CA 1
ATOM 2956 C C . LYS A 1 357 ? 15.839 58.826 35.251 1.00 28.52 357 LYS A C 1
ATOM 2958 O O . LYS A 1 357 ? 16.548 57.921 35.670 1.00 28.52 357 LYS A O 1
ATOM 2963 N N . ASN A 1 358 ? 15.885 59.318 34.006 1.00 30.53 358 ASN A N 1
ATOM 2964 C CA . ASN A 1 358 ? 16.916 59.146 32.961 1.00 30.53 358 ASN A CA 1
ATOM 2965 C C . ASN A 1 358 ? 16.750 58.015 31.924 1.00 30.53 358 ASN A C 1
ATOM 2967 O O . ASN A 1 358 ? 17.637 57.195 31.713 1.00 30.53 358 ASN A O 1
ATOM 2971 N N . GLN A 1 359 ? 15.664 58.076 31.149 1.00 38.19 359 GLN A N 1
ATOM 2972 C CA . GLN A 1 359 ? 15.648 57.608 29.757 1.00 38.19 359 GLN A CA 1
ATOM 2973 C C . GLN A 1 359 ? 15.915 58.806 28.833 1.00 38.19 359 GLN A C 1
ATOM 2975 O O . GLN A 1 359 ? 15.024 59.639 28.678 1.00 38.19 359 GLN A O 1
ATOM 2980 N N . LYS A 1 360 ? 17.122 58.918 28.253 1.00 36.25 360 LYS A N 1
ATOM 2981 C CA . LYS A 1 360 ? 17.362 59.671 26.994 1.00 36.25 360 LYS A CA 1
ATOM 2982 C C . LYS A 1 360 ? 18.756 59.545 26.356 1.00 36.25 360 LYS A C 1
ATOM 2984 O O . LYS A 1 360 ? 18.934 60.068 25.267 1.00 36.25 360 LYS A O 1
ATOM 2989 N N . GLU A 1 361 ? 19.713 58.807 26.924 1.00 39.47 361 GLU A N 1
ATOM 2990 C CA . GLU A 1 361 ? 21.085 58.744 26.364 1.00 39.47 361 GLU A CA 1
ATOM 2991 C C . GLU A 1 361 ? 21.465 57.454 25.612 1.00 39.47 361 GLU A C 1
ATOM 2993 O O . GLU A 1 361 ? 22.588 57.317 25.133 1.00 39.47 361 GLU A O 1
ATOM 2998 N N . THR A 1 362 ? 20.552 56.496 25.436 1.00 41.06 362 THR A N 1
ATOM 2999 C CA . THR A 1 362 ? 20.916 55.159 24.916 1.00 41.06 362 THR A CA 1
ATOM 3000 C C . THR A 1 362 ? 20.470 54.850 23.485 1.00 41.06 362 THR A C 1
ATOM 3002 O O . THR A 1 362 ? 20.847 53.801 22.958 1.00 41.06 362 THR A O 1
ATOM 3005 N N . MET A 1 363 ? 19.720 55.735 22.814 1.00 38.62 363 MET A N 1
ATOM 3006 C CA . MET A 1 363 ? 19.224 55.468 21.451 1.00 38.62 363 MET A CA 1
ATOM 3007 C C . MET A 1 363 ? 20.216 55.833 20.335 1.00 38.62 363 MET A C 1
ATOM 3009 O O . MET A 1 363 ? 20.319 55.091 19.362 1.00 38.62 363 MET A O 1
ATOM 3013 N N . GLU A 1 364 ? 21.025 56.885 20.482 1.00 40.44 364 GLU A N 1
ATOM 3014 C CA . GLU A 1 364 ? 21.960 57.296 19.416 1.00 40.44 364 GLU A CA 1
ATOM 3015 C C . GLU A 1 364 ? 23.239 56.441 19.358 1.00 40.44 364 GLU A C 1
ATOM 3017 O O . GLU A 1 364 ? 23.846 56.290 18.294 1.00 40.44 364 GLU A O 1
ATOM 3022 N N . LYS A 1 365 ? 23.608 55.782 20.467 1.00 42.88 365 LYS A N 1
ATOM 3023 C CA . LYS A 1 365 ? 24.724 54.819 20.506 1.00 42.88 365 LYS A CA 1
ATOM 3024 C C . LYS A 1 365 ? 24.355 53.474 19.861 1.00 42.88 365 LYS A C 1
ATOM 3026 O O . LYS A 1 365 ? 25.175 52.887 19.162 1.00 42.88 365 LYS A O 1
ATOM 3031 N N . LYS A 1 366 ? 23.094 53.032 19.988 1.00 41.97 366 LYS A N 1
ATOM 3032 C CA . LYS A 1 366 ? 22.609 51.758 19.418 1.00 41.97 366 LYS A CA 1
ATOM 3033 C C . LYS A 1 366 ? 22.475 51.770 17.887 1.00 41.97 366 LYS A C 1
ATOM 3035 O O . LYS A 1 366 ? 22.621 50.720 17.269 1.00 41.97 366 LYS A O 1
ATOM 3040 N N . ILE A 1 367 ? 22.270 52.933 17.261 1.00 44.31 367 ILE A N 1
ATOM 3041 C CA . ILE A 1 367 ? 22.143 53.039 15.793 1.00 44.31 367 ILE A CA 1
ATOM 3042 C C . ILE A 1 367 ? 23.519 53.032 15.096 1.00 44.31 367 ILE A C 1
ATOM 3044 O O . ILE A 1 367 ? 23.640 52.515 13.984 1.00 44.31 367 ILE A O 1
ATOM 3048 N N . ARG A 1 368 ? 24.587 53.522 15.749 1.00 39.25 368 ARG A N 1
ATOM 3049 C CA . ARG A 1 368 ? 25.958 53.441 15.202 1.00 39.25 368 ARG A CA 1
ATOM 3050 C C . ARG A 1 368 ? 26.549 52.028 15.265 1.00 39.25 368 ARG A C 1
ATOM 3052 O O . ARG A 1 368 ? 27.301 51.664 14.364 1.00 39.25 368 ARG A O 1
ATOM 3059 N N . ASP A 1 369 ? 26.152 51.218 16.245 1.00 39.34 369 ASP A N 1
ATOM 3060 C CA . ASP A 1 369 ? 26.645 49.841 16.392 1.00 39.34 369 ASP A CA 1
ATOM 3061 C C . ASP A 1 369 ? 25.941 48.825 15.470 1.00 39.34 369 ASP A C 1
ATOM 3063 O O . ASP A 1 369 ? 26.522 47.790 15.143 1.00 39.34 369 ASP A O 1
ATOM 3067 N N . MET A 1 370 ? 24.730 49.121 14.977 1.00 40.06 370 MET A N 1
ATOM 3068 C CA . MET A 1 370 ? 23.999 48.224 14.062 1.00 40.06 370 MET A CA 1
ATOM 3069 C C . MET A 1 370 ? 24.540 48.225 12.624 1.00 40.06 370 MET A C 1
ATOM 3071 O O . MET A 1 370 ? 24.418 47.217 11.935 1.00 40.06 370 MET A O 1
ATOM 3075 N N . LYS A 1 371 ? 25.191 49.303 12.163 1.00 37.84 371 LYS A N 1
ATOM 3076 C CA . LYS A 1 371 ? 25.763 49.376 10.801 1.00 37.84 371 LYS A CA 1
ATOM 3077 C C . LYS A 1 371 ? 27.169 48.774 10.664 1.00 37.84 371 LYS A C 1
ATOM 3079 O O . LYS A 1 371 ? 27.695 48.746 9.558 1.00 37.84 371 LYS A O 1
ATOM 3084 N N . LYS A 1 372 ? 27.777 48.287 11.755 1.00 42.06 372 LYS A N 1
ATOM 3085 C CA . LYS A 1 372 ? 29.169 47.790 11.773 1.00 42.06 372 LYS A CA 1
ATOM 3086 C C . LYS A 1 372 ? 29.320 46.284 12.056 1.00 42.06 372 LYS A C 1
ATOM 3088 O O . LYS A 1 372 ? 30.444 45.805 12.105 1.00 42.06 372 LYS A O 1
ATOM 3093 N N . ARG A 1 373 ? 28.223 45.535 12.253 1.00 46.78 373 ARG A N 1
ATOM 3094 C CA . ARG A 1 373 ? 28.240 44.129 12.732 1.00 46.78 373 ARG A CA 1
ATOM 3095 C C . ARG A 1 373 ? 27.830 43.063 11.702 1.00 46.78 373 ARG A C 1
ATOM 3097 O O . ARG A 1 373 ? 27.627 41.907 12.066 1.00 46.78 373 ARG A O 1
ATOM 3104 N N . SER A 1 374 ? 27.729 43.414 10.422 1.00 45.84 374 SER A N 1
ATOM 3105 C CA . SER A 1 374 ? 27.431 42.461 9.340 1.00 45.84 374 SER A CA 1
ATOM 3106 C C . SER A 1 374 ? 28.669 41.755 8.760 1.00 45.84 374 SER A C 1
ATOM 3108 O O . SER A 1 374 ? 28.540 41.053 7.764 1.00 45.84 374 SER A O 1
ATOM 3110 N N . SER A 1 375 ? 29.856 41.903 9.365 1.00 52.03 375 SER A N 1
ATOM 3111 C CA . SER A 1 375 ? 31.113 41.355 8.825 1.00 52.03 375 SER A CA 1
ATOM 3112 C C . SER A 1 375 ? 32.016 40.677 9.868 1.00 52.03 375 SER A C 1
ATOM 3114 O O . SER A 1 375 ? 33.238 40.795 9.789 1.00 52.03 375 SER A O 1
ATOM 3116 N N . GLU A 1 376 ? 31.455 40.000 10.873 1.00 61.28 376 GLU A N 1
ATOM 3117 C CA . GLU A 1 376 ? 32.260 39.106 11.723 1.00 61.28 376 GLU A CA 1
ATOM 3118 C C . GLU A 1 376 ? 32.429 37.758 11.011 1.00 61.28 376 GLU A C 1
ATOM 3120 O O . GLU A 1 376 ? 31.443 37.077 10.727 1.00 61.28 376 GLU A O 1
ATOM 3125 N N . ALA A 1 377 ? 33.679 37.407 10.693 1.00 68.62 377 ALA A N 1
ATOM 3126 C CA . ALA A 1 377 ? 34.037 36.119 10.109 1.00 68.62 377 ALA A CA 1
ATOM 3127 C C . ALA A 1 377 ? 33.696 34.980 11.082 1.00 68.62 377 ALA A C 1
ATOM 3129 O O . ALA A 1 377 ? 33.888 35.111 12.291 1.00 68.62 377 ALA A O 1
ATOM 3130 N N . ILE A 1 378 ? 33.174 33.878 10.543 1.00 75.38 378 ILE A N 1
ATOM 3131 C CA . ILE A 1 378 ? 32.782 32.701 11.322 1.00 75.38 378 ILE A CA 1
ATOM 3132 C C . ILE A 1 378 ? 34.062 32.042 11.875 1.00 75.38 378 ILE A C 1
ATOM 3134 O O . ILE A 1 378 ? 34.949 31.729 11.076 1.00 75.38 378 ILE A O 1
ATOM 3138 N N . PRO A 1 379 ? 34.193 31.841 13.203 1.00 78.81 379 PRO A N 1
ATOM 3139 C CA . PRO A 1 379 ? 35.327 31.121 13.784 1.00 78.81 379 PRO A CA 1
ATOM 3140 C C . PRO A 1 379 ? 35.390 29.668 13.290 1.00 78.81 379 PRO A C 1
ATOM 3142 O O . PRO A 1 379 ? 34.357 29.066 13.001 1.00 78.81 379 PRO A O 1
ATOM 3145 N N . SER A 1 380 ? 36.595 29.095 13.203 1.00 74.88 380 SER A N 1
ATOM 3146 C CA . SER A 1 380 ? 36.773 27.683 12.831 1.00 74.88 380 SER A CA 1
ATOM 3147 C C . SER A 1 380 ? 36.145 26.754 13.873 1.00 74.88 380 SER A C 1
ATOM 3149 O O . SER A 1 380 ? 36.234 27.012 15.071 1.00 74.88 380 SER A O 1
ATOM 3151 N N . VAL A 1 381 ? 35.571 25.639 13.419 1.00 72.50 381 VAL A N 1
ATOM 3152 C CA . VAL A 1 381 ? 34.963 24.606 14.279 1.00 72.50 381 VAL A CA 1
ATOM 3153 C C . VAL A 1 381 ? 36.011 23.889 15.143 1.00 72.50 381 VAL A C 1
ATOM 3155 O O . VAL A 1 381 ? 35.678 23.343 16.190 1.00 72.50 381 VAL A O 1
ATOM 3158 N N . GLU A 1 382 ? 37.285 23.935 14.744 1.00 71.19 382 GLU A N 1
ATOM 3159 C CA . GLU A 1 382 ? 38.405 23.406 15.534 1.00 71.19 382 GLU A CA 1
ATOM 3160 C C . GLU A 1 382 ? 38.631 24.192 16.838 1.00 71.19 382 GLU A C 1
ATOM 3162 O O . GLU A 1 382 ? 39.114 23.630 17.818 1.00 71.19 382 GLU A O 1
ATOM 3167 N N . ASP A 1 383 ? 38.226 25.467 16.883 1.00 80.25 383 ASP A N 1
ATOM 3168 C CA . ASP A 1 383 ? 38.215 26.294 18.093 1.00 80.25 383 ASP A CA 1
ATOM 3169 C C . ASP A 1 383 ? 36.784 26.384 18.643 1.00 80.25 383 ASP A C 1
ATOM 3171 O O . ASP A 1 383 ? 36.086 27.403 18.556 1.00 80.25 383 ASP A O 1
ATOM 3175 N N . PHE A 1 384 ? 36.321 25.240 19.154 1.00 74.31 384 PHE A N 1
ATOM 3176 C CA . PHE A 1 384 ? 34.920 25.015 19.500 1.00 74.31 384 PHE A CA 1
ATOM 3177 C C . PHE A 1 384 ? 34.382 25.999 20.547 1.00 74.31 384 PHE A C 1
ATOM 3179 O O . PHE A 1 384 ? 33.220 26.389 20.460 1.00 74.31 384 PHE A O 1
ATOM 3186 N N . GLU A 1 385 ? 35.200 26.453 21.502 1.00 79.44 385 GLU A N 1
ATOM 3187 C CA . GLU A 1 385 ? 34.741 27.413 22.514 1.00 79.44 385 GLU A CA 1
ATOM 3188 C C . GLU A 1 385 ? 34.429 28.781 21.904 1.00 79.44 385 GLU A C 1
ATOM 3190 O O . GLU A 1 385 ? 33.370 29.361 22.161 1.00 79.44 385 GLU A O 1
ATOM 3195 N N . ASN A 1 386 ? 35.288 29.271 21.010 1.00 73.75 386 ASN A N 1
ATOM 3196 C CA . ASN A 1 386 ? 35.036 30.532 20.320 1.00 73.75 386 ASN A CA 1
ATOM 3197 C C . ASN A 1 386 ? 33.876 30.412 19.320 1.00 73.75 386 ASN A C 1
ATOM 3199 O O . ASN A 1 386 ? 33.070 31.339 19.196 1.00 73.75 386 ASN A O 1
ATOM 3203 N N . PHE A 1 387 ? 33.733 29.260 18.661 1.00 80.88 387 PHE A N 1
ATOM 3204 C CA . PHE A 1 387 ? 32.591 28.970 17.793 1.00 80.88 387 PHE A CA 1
ATOM 3205 C C . PHE A 1 387 ? 31.263 28.912 18.570 1.00 80.88 387 PHE A C 1
ATOM 3207 O O . PHE A 1 387 ? 30.270 29.518 18.157 1.00 80.88 387 PHE A O 1
ATOM 3214 N N . LYS A 1 388 ? 31.245 28.256 19.735 1.00 78.12 388 LYS A N 1
ATOM 3215 C CA . LYS A 1 388 ? 30.076 28.146 20.618 1.00 78.12 388 LYS A CA 1
ATOM 3216 C C . LYS A 1 388 ? 29.629 29.511 21.134 1.00 78.12 388 LYS A C 1
ATOM 3218 O O . LYS A 1 388 ? 28.445 29.837 21.051 1.00 78.12 388 LYS A O 1
ATOM 3223 N N . VAL A 1 389 ? 30.564 30.336 21.607 1.00 82.69 389 VAL A N 1
ATOM 3224 C CA . VAL A 1 389 ? 30.272 31.711 22.046 1.00 82.69 389 VAL A CA 1
ATOM 3225 C C . VAL A 1 389 ? 29.723 32.552 20.889 1.00 82.69 389 VAL A C 1
ATOM 3227 O O . VAL A 1 389 ? 28.783 33.326 21.080 1.00 82.69 389 VAL A O 1
ATOM 3230 N N . TRP A 1 390 ? 30.262 32.382 19.678 1.00 86.19 390 TRP A N 1
ATOM 3231 C CA . TRP A 1 390 ? 29.769 33.076 18.489 1.00 86.19 390 TRP A CA 1
ATOM 3232 C C . TRP A 1 390 ? 28.329 32.673 18.132 1.00 86.19 390 TRP A C 1
ATOM 3234 O O . TRP A 1 390 ? 27.502 33.555 17.886 1.00 86.19 390 TRP A O 1
ATOM 3244 N N . ILE A 1 391 ? 28.000 31.375 18.173 1.00 84.88 391 ILE A N 1
ATOM 3245 C CA . ILE A 1 391 ? 26.639 30.867 17.925 1.00 84.88 391 ILE A CA 1
ATOM 3246 C C . ILE A 1 391 ? 25.647 31.381 18.966 1.00 84.88 391 ILE A C 1
ATOM 3248 O O . ILE A 1 391 ? 24.616 31.934 18.585 1.00 84.88 391 ILE A O 1
ATOM 3252 N N . LEU A 1 392 ? 25.958 31.246 20.259 1.00 82.19 392 LEU A N 1
ATOM 3253 C CA . LEU A 1 392 ? 25.057 31.678 21.336 1.00 82.19 392 LEU A CA 1
ATOM 3254 C C . LEU A 1 392 ? 24.741 33.167 21.205 1.00 82.19 392 LEU A C 1
ATOM 3256 O O . LEU A 1 392 ? 23.588 33.583 21.236 1.00 82.19 392 LEU A O 1
ATOM 3260 N N . ARG A 1 393 ? 25.763 33.966 20.898 1.00 79.56 393 ARG A N 1
ATOM 3261 C CA . ARG A 1 393 ? 25.592 35.396 20.667 1.00 79.56 393 ARG A CA 1
ATOM 3262 C C . ARG A 1 393 ? 24.759 35.703 19.416 1.00 79.56 393 ARG A C 1
ATOM 3264 O O . ARG A 1 393 ? 24.095 36.737 19.376 1.00 79.56 393 ARG A O 1
ATOM 3271 N N . LYS A 1 394 ? 24.791 34.875 18.366 1.00 81.94 394 LYS A N 1
ATOM 3272 C CA . LYS A 1 394 ? 23.921 35.049 17.184 1.00 81.94 394 LYS A CA 1
ATOM 3273 C C . LYS A 1 394 ? 22.470 34.688 17.484 1.00 81.94 394 LYS A C 1
ATOM 3275 O O . LYS A 1 394 ? 21.593 35.419 17.029 1.00 81.94 394 LYS A O 1
ATOM 3280 N N . LEU A 1 395 ? 22.242 33.637 18.265 1.00 77.50 395 LEU A N 1
ATOM 3281 C CA . LEU A 1 395 ? 20.911 33.226 18.707 1.00 77.50 395 LEU A CA 1
ATOM 3282 C C . LEU A 1 395 ? 20.263 34.303 19.585 1.00 77.50 395 LEU A C 1
ATOM 3284 O O . LEU A 1 395 ? 19.178 34.762 19.239 1.00 77.50 395 LEU A O 1
ATOM 3288 N N . ASP A 1 396 ? 20.985 34.837 20.575 1.00 76.19 396 ASP A N 1
ATOM 3289 C CA . ASP A 1 396 ? 20.497 35.945 21.413 1.00 76.19 396 ASP A CA 1
ATOM 3290 C C . ASP A 1 396 ? 20.089 37.169 20.574 1.00 76.19 396 ASP A C 1
ATOM 3292 O O . ASP A 1 396 ? 19.089 37.834 20.845 1.00 76.19 396 ASP A O 1
ATOM 3296 N N . ASN A 1 397 ? 20.857 37.491 19.525 1.00 73.69 397 ASN A N 1
ATOM 3297 C CA . ASN A 1 397 ? 20.550 38.622 18.645 1.00 73.69 397 ASN A CA 1
ATOM 3298 C C . ASN A 1 397 ? 19.308 38.377 17.771 1.00 73.69 397 ASN A C 1
ATOM 3300 O O . ASN A 1 397 ? 18.607 39.338 17.438 1.00 73.69 397 ASN A O 1
ATOM 3304 N N . LEU A 1 398 ? 19.055 37.129 17.366 1.00 71.88 398 LEU A N 1
ATOM 3305 C CA . LEU A 1 398 ? 17.855 36.752 16.618 1.00 71.88 398 LEU A CA 1
ATOM 3306 C C . LEU A 1 398 ? 16.622 36.819 17.514 1.00 71.88 398 LEU A C 1
ATOM 3308 O O . LEU A 1 398 ? 15.627 37.416 17.115 1.00 71.88 398 LEU A O 1
ATOM 3312 N N . GLU A 1 399 ? 16.728 36.308 18.736 1.00 73.62 399 GLU A N 1
ATOM 3313 C CA . GLU A 1 399 ? 15.658 36.340 19.733 1.00 73.62 399 GLU A CA 1
ATOM 3314 C C . GLU A 1 399 ? 15.260 37.787 20.070 1.00 73.62 399 GLU A C 1
ATOM 3316 O O . GLU A 1 399 ? 14.105 38.176 19.907 1.00 73.62 399 GLU A O 1
ATOM 3321 N N . HIS A 1 400 ? 16.241 38.660 20.325 1.00 70.88 400 HIS A N 1
ATOM 3322 C CA . HIS A 1 400 ? 15.993 40.094 20.535 1.00 70.88 400 HIS A CA 1
ATOM 3323 C C . HIS A 1 400 ? 15.434 40.827 19.299 1.00 70.88 400 HIS A C 1
ATOM 3325 O O . HIS A 1 400 ? 14.848 41.907 19.430 1.00 70.88 400 HIS A O 1
ATOM 3331 N N . SER A 1 401 ? 15.660 40.305 18.090 1.00 67.31 401 SER A N 1
ATOM 3332 C CA . SER A 1 401 ? 15.104 40.878 16.855 1.00 67.31 401 SER A CA 1
ATOM 3333 C C . SER A 1 401 ? 13.672 40.408 16.601 1.00 67.31 401 SER A C 1
ATOM 3335 O O . SER A 1 401 ? 12.887 41.156 16.020 1.00 67.31 401 SER A O 1
ATOM 3337 N N . LEU A 1 402 ? 13.326 39.201 17.049 1.00 63.22 402 LEU A N 1
ATOM 3338 C CA . LEU A 1 402 ? 11.976 38.650 16.981 1.00 63.22 402 LEU A CA 1
ATOM 3339 C C . LEU A 1 402 ? 11.055 39.328 18.002 1.00 63.22 402 LEU A C 1
ATOM 3341 O O . LEU A 1 402 ? 9.983 39.789 17.615 1.00 63.22 402 LEU A O 1
ATOM 3345 N N . ASP A 1 403 ? 11.522 39.542 19.234 1.00 62.47 403 ASP A N 1
ATOM 3346 C CA . ASP A 1 403 ? 10.756 40.244 20.279 1.00 62.47 403 ASP A CA 1
ATOM 3347 C C . ASP A 1 403 ? 10.418 41.697 19.915 1.00 62.47 403 ASP A C 1
ATOM 3349 O O . ASP A 1 403 ? 9.390 42.235 20.319 1.00 62.47 403 ASP A O 1
ATOM 3353 N N . LYS A 1 404 ? 11.254 42.354 19.103 1.00 55.28 404 LYS A N 1
ATOM 3354 C CA . LYS A 1 404 ? 10.990 43.720 18.621 1.00 55.28 404 LYS A CA 1
ATOM 3355 C C . LYS A 1 404 ? 9.963 43.815 17.497 1.00 55.28 404 LYS A C 1
ATOM 3357 O O . LYS A 1 404 ? 9.473 44.914 17.249 1.00 55.28 404 LYS A O 1
ATOM 3362 N N . ASN A 1 405 ? 9.687 42.719 16.797 1.00 49.12 405 ASN A N 1
ATOM 3363 C CA . ASN A 1 405 ? 8.754 42.697 15.670 1.00 49.12 405 ASN A CA 1
ATOM 3364 C C . ASN A 1 405 ? 7.359 42.177 16.061 1.00 49.12 405 ASN A C 1
ATOM 3366 O O . ASN A 1 405 ? 6.449 42.254 15.240 1.00 49.12 405 ASN A O 1
ATOM 3370 N N . PHE A 1 406 ? 7.185 41.690 17.296 1.00 47.06 406 PHE A N 1
ATOM 3371 C CA . PHE A 1 406 ? 5.927 41.120 17.797 1.00 47.06 406 PHE A CA 1
ATOM 3372 C C . PHE A 1 406 ? 5.462 41.696 19.153 1.00 47.06 406 PHE A C 1
ATOM 3374 O O . PHE A 1 406 ? 4.634 41.078 19.820 1.00 47.06 406 PHE A O 1
ATOM 3381 N N . GLY A 1 407 ? 5.953 42.881 19.541 1.00 42.34 407 GLY A N 1
ATOM 3382 C CA . GLY A 1 407 ? 5.530 43.625 20.739 1.00 42.34 407 GLY A CA 1
ATOM 3383 C C . GLY A 1 407 ? 4.747 44.891 20.426 1.00 42.34 407 GLY A C 1
ATOM 3384 O O . GLY A 1 407 ? 5.256 45.696 19.612 1.00 42.34 407 GLY A O 1
#